Protein AF-A0A5J4U183-F1 (afdb_monomer)

Foldseek 3Di:
DVVVVVVVVVVVVVVVVVVVVVVVVVVVVVVVVVVVVVVVVVVVVVVVVVVVVVVVVVVVVVVVVVVVVVVVVVVVVVVVVVVVVVCVVVVVVVVVVVVVVVVVVVVVVVVVVVVVVVVVVVVVVVVVVVVVVVVVVVVVVVVVVVVVVVVVVVVVVVVVVVVVVVVVVVVVVVVVVVVPPPDDDDDDDDDDDDDDDDDDDDDDDDDDDDDDDDDDDDDDDDDDDPPDDDDDDDDDDDDDDDDDDDDDDDDDDDDDDDDDDDDDDDPDPPDPPPDDPPDPDPPPDLVVLVVVLVVLVVVLVVVVVVLDADPDDLVVLLVLLVLLVVLVVDDDDVSSLVSLLSSLQSLLSCCVRHLVCLVSNVVSCSVLSLLVVLVVDDLQSDDVSSLSNVLSSLVSDALVSLQVCVVSCLLVSLLSQLPHPPLVSLLSSLSSLLSNLVSQVVCVVVVPDDLVLCVCVVSVSLVSLLVQLPDPPRPDLSSNLSSLSSQCSNQPPNDDDPVCNVSSVVSD

Sequence (508 aa):
MKDKDKQQLKEQVNEQEQEKDISKQIEKQKEIDKKKDVDKYNQKEKEKEQKKDKEKELEKEKTIEQKKDKEKELVREQKQKQEKEQRKEQGTEKQEKEQKKEKDIDKGKEKEQQKEQQKEQKKELKQKQEKEQRKEQKKELVKEQKKEFEKEKEQEKEQDKHQVEEKEKDKKKEKKKDDINHHKKNKHCNTLSQDAIHQMLATRHMKTRSTVFQSTNLQESFFELTSGAYTDRGEDSFRQFTNPGALTDRNEDSFYLNRNSDTPTFQAFTLRKSYSCEDIQPFNCIDQYLVRLYQLEIQLDQFKEAGFQTVASFELLNELKDMLAQSKKSKRTEDLKMLQLRVCSILNTLLIENPQSVNAVIKTGIIDEVLSIINLILLSQVQISHLLPLHKFFEICSSQQKLLFIDKGIIPTMRRLLDSLDELCVKIAVGIIKRIIHACQELSSLGVQIDIKKIIESDGTLDKLVTVLLNDEYQDQEVNQNASLAIGLTFKAAPLPKEFRNEVILTI

Organism: NCBI:txid222440

Structure (mmCIF, N/CA/C/O backbone):
data_AF-A0A5J4U183-F1
#
_entry.id   AF-A0A5J4U183-F1
#
loop_
_atom_site.group_PDB
_atom_site.id
_atom_site.type_symbol
_atom_site.label_atom_id
_atom_site.label_alt_id
_atom_site.label_comp_id
_atom_site.label_asym_id
_atom_site.label_entity_id
_atom_site.label_seq_id
_atom_site.pdbx_PDB_ins_code
_atom_site.Cartn_x
_atom_site.Cartn_y
_atom_site.Cartn_z
_atom_site.occupancy
_atom_site.B_iso_or_equiv
_atom_site.auth_seq_id
_atom_site.auth_comp_id
_atom_site.auth_asym_id
_atom_site.auth_atom_id
_atom_site.pdbx_PDB_model_num
ATOM 1 N N . MET A 1 1 ? 18.338 -73.028 -77.711 1.00 56.88 1 MET A N 1
ATOM 2 C CA . MET A 1 1 ? 19.051 -71.766 -78.018 1.00 56.88 1 MET A CA 1
ATOM 3 C C . MET A 1 1 ? 18.127 -70.653 -78.519 1.00 56.88 1 MET A C 1
ATOM 5 O O . MET A 1 1 ? 18.393 -69.521 -78.175 1.00 56.88 1 MET A O 1
ATOM 9 N N . LYS A 1 2 ? 17.013 -70.933 -79.224 1.00 60.78 2 LYS A N 1
ATOM 10 C CA . LYS A 1 2 ? 16.133 -69.883 -79.788 1.00 60.78 2 LYS A CA 1
ATOM 11 C C . LYS A 1 2 ? 15.204 -69.147 -78.798 1.00 60.78 2 LYS A C 1
ATOM 13 O O . LYS A 1 2 ? 14.733 -68.065 -79.126 1.00 60.78 2 LYS A O 1
ATOM 18 N N . ASP A 1 3 ? 14.955 -69.684 -77.601 1.00 64.25 3 ASP A N 1
ATOM 19 C CA . ASP A 1 3 ? 14.028 -69.051 -76.643 1.00 64.25 3 ASP A CA 1
ATOM 20 C C . ASP A 1 3 ? 14.676 -67.986 -75.742 1.00 64.25 3 ASP A C 1
ATOM 22 O O . ASP A 1 3 ? 13.996 -67.050 -75.329 1.00 64.25 3 ASP A O 1
ATOM 26 N N . LYS A 1 4 ? 15.994 -68.062 -75.495 1.00 71.50 4 LYS A N 1
ATOM 27 C CA . LYS A 1 4 ? 16.717 -67.048 -74.703 1.00 71.50 4 LYS A CA 1
ATOM 28 C C . LYS A 1 4 ? 16.816 -65.711 -75.438 1.00 71.50 4 LYS A C 1
ATOM 30 O O . LYS A 1 4 ? 16.526 -64.677 -74.846 1.00 71.50 4 LYS A O 1
ATOM 35 N N . ASP A 1 5 ? 17.114 -65.741 -76.734 1.00 74.75 5 ASP A N 1
ATOM 36 C CA . ASP A 1 5 ? 17.244 -64.524 -77.547 1.00 74.75 5 ASP A CA 1
ATOM 37 C C . ASP A 1 5 ? 15.898 -63.792 -77.685 1.00 74.75 5 ASP A C 1
ATOM 39 O O . ASP A 1 5 ? 15.833 -62.564 -77.693 1.00 74.75 5 ASP A O 1
ATOM 43 N N . LYS A 1 6 ? 14.789 -64.543 -77.714 1.00 75.88 6 LYS A N 1
ATOM 44 C CA . LYS A 1 6 ? 13.432 -63.980 -77.757 1.00 75.88 6 LYS A CA 1
ATOM 45 C C . LYS A 1 6 ? 13.013 -63.353 -76.423 1.00 75.88 6 LYS A C 1
ATOM 47 O O . LYS A 1 6 ? 12.220 -62.412 -76.424 1.00 75.88 6 LYS A O 1
ATOM 52 N N . GLN A 1 7 ? 13.521 -63.863 -75.301 1.00 78.31 7 GLN A N 1
ATOM 53 C CA . GLN A 1 7 ? 13.287 -63.285 -73.978 1.00 78.31 7 GLN A CA 1
ATOM 54 C C . GLN A 1 7 ? 14.105 -62.000 -73.784 1.00 78.31 7 GLN A C 1
ATOM 56 O O . GLN A 1 7 ? 13.542 -60.994 -73.362 1.00 78.31 7 GLN A O 1
ATOM 61 N N . GLN A 1 8 ? 15.367 -61.989 -74.225 1.00 79.69 8 GLN A N 1
ATOM 62 C CA . GLN A 1 8 ? 16.216 -60.794 -74.206 1.00 79.69 8 GLN A CA 1
ATOM 63 C C . GLN A 1 8 ? 15.660 -59.656 -75.073 1.00 79.69 8 GLN A C 1
ATOM 65 O O . GLN A 1 8 ? 15.654 -58.505 -74.646 1.00 79.69 8 GLN A O 1
ATOM 70 N N . LEU A 1 9 ? 15.124 -59.965 -76.262 1.00 80.31 9 LEU A N 1
ATOM 71 C CA . LEU A 1 9 ? 14.496 -58.941 -77.105 1.00 80.31 9 LEU A CA 1
ATOM 72 C C . LEU A 1 9 ? 13.234 -58.344 -76.461 1.00 80.31 9 LEU A C 1
ATOM 74 O O . LEU A 1 9 ? 12.963 -57.159 -76.624 1.00 80.31 9 LEU A O 1
ATOM 78 N N . LYS A 1 10 ? 12.450 -59.151 -75.732 1.00 80.69 10 LYS A N 1
ATOM 79 C CA . LYS A 1 10 ? 11.263 -58.661 -75.014 1.00 80.69 10 LYS A CA 1
ATOM 80 C C . LYS A 1 10 ? 11.634 -57.765 -73.836 1.00 80.69 10 LYS A C 1
ATOM 82 O O . LYS A 1 10 ? 10.947 -56.774 -73.615 1.00 80.69 10 LYS A O 1
ATOM 87 N N . GLU A 1 11 ? 12.701 -58.093 -73.112 1.00 83.31 11 GLU A N 1
ATOM 88 C CA . GLU A 1 11 ? 13.216 -57.250 -72.028 1.00 83.31 11 GLU A CA 1
ATOM 89 C C . GLU A 1 11 ? 13.735 -55.912 -72.566 1.00 83.31 11 GLU A C 1
ATOM 91 O O . GLU A 1 11 ? 13.326 -54.873 -72.059 1.00 83.31 11 GLU A O 1
ATOM 96 N N . GLN A 1 12 ? 14.494 -55.909 -73.668 1.00 83.12 12 GLN A N 1
ATOM 97 C CA . GLN A 1 12 ? 14.972 -54.664 -74.289 1.00 83.12 12 GLN A CA 1
ATOM 98 C C . GLN A 1 12 ? 13.842 -53.768 -74.810 1.00 83.12 12 GLN A C 1
ATOM 100 O O . GLN A 1 12 ? 13.911 -52.547 -74.681 1.00 83.12 12 GLN A O 1
ATOM 105 N N . VAL A 1 13 ? 12.788 -54.347 -75.396 1.00 85.12 13 VAL A N 1
ATOM 106 C CA . VAL A 1 13 ? 11.625 -53.564 -75.851 1.00 85.12 13 VAL A CA 1
ATOM 107 C C . VAL A 1 13 ? 10.870 -52.970 -74.660 1.00 85.12 13 VAL A C 1
ATOM 109 O O . VAL A 1 13 ? 10.461 -51.814 -74.725 1.00 85.12 13 VAL A O 1
ATOM 112 N N . ASN A 1 14 ? 10.737 -53.719 -73.562 1.00 85.81 14 ASN A N 1
ATOM 113 C CA . ASN A 1 14 ? 10.081 -53.241 -72.346 1.00 85.81 14 ASN A CA 1
ATOM 114 C C . ASN A 1 14 ? 10.896 -52.133 -71.650 1.00 85.81 14 ASN A C 1
ATOM 116 O O . ASN A 1 14 ? 10.325 -51.141 -71.208 1.00 85.81 14 ASN A O 1
ATOM 120 N N . GLU A 1 15 ? 12.228 -52.246 -71.611 1.00 86.75 15 GLU A N 1
ATOM 121 C CA . GLU A 1 15 ? 13.112 -51.186 -71.102 1.00 86.75 15 GLU A CA 1
ATOM 122 C C . GLU A 1 15 ? 13.012 -49.910 -71.948 1.00 86.75 15 GLU A C 1
ATOM 124 O O . GLU A 1 15 ? 12.842 -48.821 -71.402 1.00 86.75 15 GLU A O 1
ATOM 129 N N . GLN A 1 16 ? 13.010 -50.026 -73.281 1.00 85.75 16 GLN A N 1
ATOM 130 C CA . GLN A 1 16 ? 12.839 -48.866 -74.165 1.00 85.75 16 GLN A CA 1
ATOM 131 C C . GLN A 1 16 ? 11.463 -48.198 -74.029 1.00 85.75 16 GLN A C 1
ATOM 133 O O . GLN A 1 16 ? 11.335 -46.988 -74.236 1.00 85.75 16 GLN A O 1
ATOM 138 N N . GLU A 1 17 ? 10.419 -48.965 -73.719 1.00 88.75 17 GLU A N 1
ATOM 139 C CA . GLU A 1 17 ? 9.077 -48.429 -73.481 1.00 88.75 17 GLU A CA 1
ATOM 140 C C . GLU A 1 17 ? 9.002 -47.713 -72.121 1.00 88.75 17 GLU A C 1
ATOM 142 O O . GLU A 1 17 ? 8.491 -46.592 -72.047 1.00 88.75 17 GLU A O 1
ATOM 147 N N . GLN A 1 18 ? 9.640 -48.270 -71.084 1.00 87.88 18 GLN A N 1
ATOM 148 C CA . GLN A 1 18 ? 9.785 -47.621 -69.776 1.00 87.88 18 GLN A CA 1
ATOM 149 C C . GLN A 1 18 ? 10.597 -46.321 -69.849 1.00 87.88 18 GLN A C 1
ATOM 151 O O . GLN A 1 18 ? 10.191 -45.312 -69.270 1.00 87.88 18 GLN A O 1
ATOM 156 N N . GLU A 1 19 ? 11.704 -46.289 -70.595 1.00 89.44 19 GLU A N 1
ATOM 157 C CA . GLU A 1 19 ? 12.505 -45.071 -70.771 1.00 89.44 19 GLU A CA 1
ATOM 158 C C . GLU A 1 19 ? 11.718 -43.951 -71.467 1.00 89.44 19 GLU A C 1
ATOM 160 O O . GLU A 1 19 ? 11.826 -42.779 -71.091 1.00 89.44 19 GLU A O 1
ATOM 165 N N . LYS A 1 20 ? 10.876 -44.294 -72.451 1.00 90.06 20 LYS A N 1
ATOM 166 C CA . LYS A 1 20 ? 10.003 -43.322 -73.128 1.00 90.06 20 LYS A CA 1
ATOM 167 C C . LYS A 1 20 ? 8.951 -42.743 -72.188 1.00 90.06 20 LYS A C 1
ATOM 169 O O . LYS A 1 20 ? 8.686 -41.540 -72.253 1.00 90.06 20 LYS A O 1
ATOM 174 N N . ASP A 1 21 ? 8.374 -43.558 -71.312 1.00 91.88 21 ASP A N 1
ATOM 175 C CA . ASP A 1 21 ? 7.393 -43.088 -70.334 1.00 91.88 21 ASP A CA 1
ATOM 176 C C . ASP A 1 21 ? 8.033 -42.224 -69.242 1.00 91.88 21 ASP A C 1
ATOM 178 O O . ASP A 1 21 ? 7.485 -41.173 -68.896 1.00 91.88 21 ASP A O 1
ATOM 182 N N . ILE A 1 22 ? 9.234 -42.578 -68.775 1.00 89.94 22 ILE A N 1
ATOM 183 C CA . ILE A 1 22 ? 10.010 -41.746 -67.843 1.00 89.94 22 ILE A CA 1
ATOM 184 C C . ILE A 1 22 ? 10.361 -40.399 -68.490 1.00 89.94 22 ILE A C 1
ATOM 186 O O . ILE A 1 22 ? 10.187 -39.349 -67.868 1.00 89.94 22 ILE A O 1
ATOM 190 N N . SER A 1 23 ? 10.786 -40.399 -69.756 1.00 90.94 23 SER A N 1
ATOM 191 C CA . SER A 1 23 ? 11.120 -39.170 -70.485 1.00 90.94 23 SER A CA 1
ATOM 192 C C . SER A 1 23 ? 9.919 -38.218 -70.598 1.00 90.94 23 SER A C 1
ATOM 194 O O . SER A 1 23 ? 10.029 -37.034 -70.266 1.00 90.94 23 SER A O 1
ATOM 196 N N . LYS A 1 24 ? 8.730 -38.745 -70.929 1.00 92.44 24 LYS A N 1
ATOM 197 C CA . LYS A 1 24 ? 7.477 -37.966 -70.956 1.00 92.44 24 LYS A CA 1
ATOM 198 C C . LYS A 1 24 ? 7.089 -37.415 -69.581 1.00 92.44 24 LYS A C 1
ATOM 200 O O . LYS A 1 24 ? 6.594 -36.291 -69.490 1.00 92.44 24 LYS A O 1
ATOM 205 N N . GLN A 1 25 ? 7.297 -38.179 -68.506 1.00 91.50 25 GLN A N 1
ATOM 206 C CA . GLN A 1 25 ? 7.021 -37.708 -67.144 1.00 91.50 25 GLN A CA 1
ATOM 207 C C . GLN 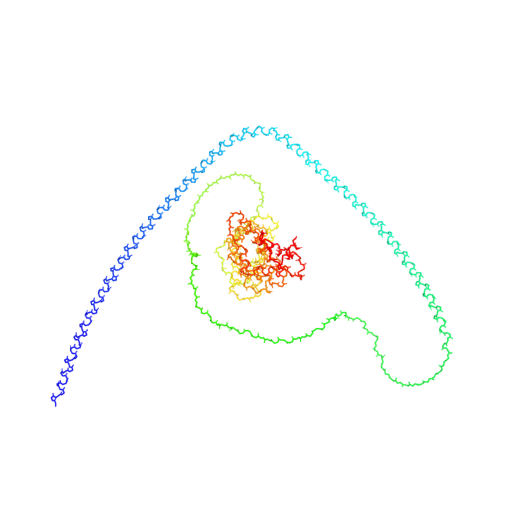A 1 25 ? 7.961 -36.567 -66.733 1.00 91.50 25 GLN A C 1
ATOM 209 O O . GLN A 1 25 ? 7.501 -35.582 -66.155 1.00 91.50 25 GLN A O 1
ATOM 214 N N . ILE A 1 26 ? 9.248 -36.653 -67.085 1.00 90.50 26 ILE A N 1
ATOM 215 C CA . ILE A 1 26 ? 10.231 -35.590 -66.825 1.00 90.50 26 ILE A CA 1
ATOM 216 C C . ILE A 1 26 ? 9.863 -34.311 -67.584 1.00 90.50 26 ILE A C 1
ATOM 218 O O . ILE A 1 26 ? 9.943 -33.217 -67.025 1.00 90.50 26 ILE A O 1
ATOM 222 N N . GLU A 1 27 ? 9.446 -34.424 -68.845 1.00 93.00 27 GLU A N 1
ATOM 223 C CA . GLU A 1 27 ? 9.051 -33.267 -69.652 1.00 93.00 27 GLU A CA 1
ATOM 224 C C . GLU A 1 27 ? 7.794 -32.584 -69.090 1.00 93.00 27 GLU A C 1
ATOM 226 O O . GLU A 1 27 ? 7.795 -31.371 -68.870 1.00 93.00 27 GLU A O 1
ATOM 231 N N . LYS A 1 28 ? 6.780 -33.370 -68.706 1.00 92.81 28 LYS A N 1
ATOM 232 C CA . LYS A 1 28 ? 5.576 -32.864 -68.029 1.00 92.81 28 LYS A CA 1
ATOM 233 C C . LYS A 1 28 ? 5.897 -32.192 -66.688 1.00 92.81 28 LYS A C 1
ATOM 235 O O . LYS A 1 28 ? 5.307 -31.164 -66.358 1.00 92.81 28 LYS A O 1
ATOM 240 N N . GLN A 1 29 ? 6.843 -32.735 -65.920 1.00 89.44 29 GLN A N 1
ATOM 241 C CA . GLN A 1 29 ? 7.265 -32.142 -64.650 1.00 89.44 29 GLN A CA 1
ATOM 242 C C . GLN A 1 29 ? 7.965 -30.789 -64.861 1.00 89.44 29 GLN A C 1
ATOM 244 O O . GLN A 1 29 ? 7.658 -29.826 -64.159 1.00 89.44 29 GLN A O 1
ATOM 249 N N . LYS A 1 30 ? 8.819 -30.671 -65.888 1.00 91.69 30 LYS A N 1
ATOM 250 C CA . LYS A 1 30 ? 9.469 -29.400 -66.254 1.00 91.69 30 LYS A CA 1
ATOM 251 C C . LYS A 1 30 ? 8.463 -28.315 -66.647 1.00 91.69 30 LYS A C 1
ATOM 253 O O . LYS A 1 30 ? 8.686 -27.147 -66.333 1.00 91.69 30 LYS A O 1
ATOM 258 N N . GLU A 1 31 ? 7.367 -28.666 -67.318 1.00 92.38 31 GLU A N 1
ATOM 259 C CA . GLU A 1 31 ? 6.300 -27.705 -67.633 1.00 92.38 31 GLU A CA 1
ATOM 260 C C . GLU A 1 31 ? 5.541 -27.237 -66.384 1.00 92.38 31 GLU A C 1
ATOM 262 O O . GLU A 1 31 ? 5.244 -26.047 -66.251 1.00 92.38 31 GLU A O 1
ATOM 267 N N . ILE A 1 32 ? 5.272 -28.146 -65.441 1.00 89.94 32 ILE A N 1
ATOM 268 C CA . ILE A 1 32 ? 4.627 -27.812 -64.164 1.00 89.94 32 ILE A CA 1
ATOM 269 C C . ILE A 1 32 ? 5.500 -26.852 -63.352 1.00 89.94 32 ILE A C 1
ATOM 271 O O . ILE A 1 32 ? 4.988 -25.872 -62.810 1.00 89.94 32 ILE A O 1
ATOM 275 N N . ASP A 1 33 ? 6.806 -27.104 -63.287 1.00 88.62 33 ASP A N 1
ATOM 276 C CA . ASP A 1 33 ? 7.723 -26.269 -62.511 1.00 88.62 33 ASP A CA 1
ATOM 277 C C . ASP A 1 33 ? 7.878 -24.875 -63.139 1.00 88.62 33 ASP A C 1
ATOM 279 O O . ASP A 1 33 ? 7.759 -23.872 -62.434 1.00 88.62 33 ASP A O 1
ATOM 283 N N . LYS A 1 34 ? 7.961 -24.783 -64.476 1.00 90.81 34 LYS A N 1
ATOM 284 C CA . LYS A 1 34 ? 7.908 -23.491 -65.186 1.00 90.81 34 LYS A CA 1
ATOM 285 C C . LYS A 1 34 ? 6.623 -22.714 -64.892 1.00 90.81 34 LYS A C 1
ATOM 287 O O . LYS A 1 34 ? 6.671 -21.500 -64.707 1.00 90.81 34 LYS A O 1
ATOM 292 N N . LYS A 1 35 ? 5.471 -23.392 -64.835 1.00 90.94 35 LYS A N 1
ATOM 293 C CA . LYS A 1 35 ? 4.187 -22.742 -64.534 1.00 90.94 35 LYS A CA 1
ATOM 294 C C . LYS A 1 35 ? 4.144 -22.202 -63.100 1.00 90.94 35 LYS A C 1
ATOM 296 O O . LYS A 1 35 ? 3.706 -21.073 -62.893 1.00 90.94 35 LYS A O 1
ATOM 301 N N . LYS A 1 36 ? 4.666 -22.959 -62.127 1.00 88.50 36 LYS A N 1
ATOM 302 C CA . LYS A 1 36 ? 4.762 -22.517 -60.724 1.00 88.50 36 LYS A CA 1
ATOM 303 C C . LYS A 1 36 ? 5.640 -21.277 -60.560 1.00 88.50 36 LYS A C 1
ATOM 305 O O . LYS A 1 36 ? 5.290 -20.396 -59.776 1.00 88.50 36 LYS A O 1
ATOM 310 N N . ASP A 1 37 ? 6.742 -21.186 -61.300 1.00 88.94 37 ASP A N 1
ATOM 311 C CA . ASP A 1 37 ? 7.626 -20.018 -61.243 1.00 88.94 37 ASP A CA 1
ATOM 312 C C . ASP A 1 37 ? 6.951 -18.753 -61.794 1.00 88.94 37 ASP A C 1
ATOM 314 O O . ASP A 1 37 ? 7.076 -17.676 -61.203 1.00 88.94 37 ASP A O 1
ATOM 318 N N . VAL A 1 38 ? 6.165 -18.885 -62.869 1.00 89.88 38 VAL A N 1
ATOM 319 C CA . VAL A 1 38 ? 5.370 -17.780 -63.433 1.00 89.88 38 VAL A CA 1
ATOM 320 C C . VAL A 1 38 ? 4.270 -17.334 -62.465 1.00 89.88 38 VAL A C 1
ATOM 322 O O . VAL A 1 38 ? 4.119 -16.136 -62.216 1.00 89.88 38 VAL A O 1
ATOM 325 N N . ASP A 1 39 ? 3.541 -18.273 -61.857 1.00 89.81 39 ASP A N 1
ATOM 326 C CA . ASP A 1 39 ? 2.484 -17.953 -60.889 1.00 89.81 39 ASP A CA 1
ATOM 327 C C . ASP A 1 39 ? 3.054 -17.258 -59.639 1.00 89.81 39 ASP A C 1
ATOM 329 O O . ASP A 1 39 ? 2.504 -16.258 -59.167 1.00 89.81 39 ASP A O 1
ATOM 333 N N . LYS A 1 40 ? 4.215 -17.716 -59.151 1.00 89.88 40 LYS A N 1
ATOM 334 C CA . LYS A 1 40 ? 4.925 -17.103 -58.020 1.00 89.88 40 LYS A CA 1
ATOM 335 C C . LYS A 1 40 ? 5.409 -15.686 -58.335 1.00 89.88 40 LYS A C 1
ATOM 337 O O . LYS A 1 40 ? 5.342 -14.810 -57.469 1.00 89.88 40 LYS A O 1
ATOM 342 N N . TYR A 1 41 ? 5.885 -15.440 -59.557 1.00 90.50 41 TYR A N 1
ATOM 343 C CA . TYR A 1 41 ? 6.273 -14.100 -60.001 1.00 90.50 41 TYR A CA 1
ATOM 344 C C . TYR A 1 41 ? 5.065 -13.152 -60.045 1.00 90.50 41 TYR A C 1
ATOM 346 O O . TYR A 1 41 ? 5.110 -12.072 -59.454 1.00 90.50 41 TYR A O 1
ATOM 354 N N . ASN A 1 42 ? 3.955 -13.595 -60.642 1.00 88.38 42 ASN A N 1
ATOM 355 C CA . ASN A 1 42 ? 2.723 -12.810 -60.747 1.00 88.38 42 ASN A CA 1
ATOM 356 C C . ASN A 1 42 ? 2.099 -12.500 -59.376 1.00 88.38 42 ASN A C 1
ATOM 358 O O . ASN A 1 42 ? 1.576 -11.406 -59.160 1.00 88.38 42 ASN A O 1
ATOM 362 N N . GLN A 1 43 ? 2.174 -13.433 -58.422 1.00 88.88 43 GLN A N 1
ATOM 363 C CA . GLN A 1 43 ? 1.716 -13.194 -57.052 1.00 88.88 43 GLN A CA 1
ATOM 364 C C . GLN A 1 43 ? 2.558 -12.115 -56.353 1.00 88.88 43 GLN A C 1
ATOM 366 O O . GLN A 1 43 ? 2.009 -11.225 -55.703 1.00 88.88 43 GLN A O 1
ATOM 371 N N . LYS A 1 44 ? 3.883 -12.136 -56.544 1.00 87.44 44 LYS A N 1
ATOM 372 C CA . LYS A 1 44 ? 4.798 -11.147 -55.957 1.00 87.44 44 LYS A CA 1
ATOM 373 C C . LYS A 1 44 ? 4.609 -9.741 -56.544 1.00 87.44 44 LYS A C 1
ATOM 375 O O . LYS A 1 44 ? 4.765 -8.760 -55.820 1.00 87.44 44 LYS A O 1
ATOM 380 N N . GLU A 1 45 ? 4.275 -9.634 -57.829 1.00 90.00 45 GLU A N 1
ATOM 381 C CA . GLU A 1 45 ? 3.878 -8.370 -58.474 1.00 90.00 45 GLU A CA 1
ATOM 382 C C . GLU A 1 45 ? 2.586 -7.807 -57.860 1.00 90.00 45 GLU A C 1
ATOM 384 O O . GLU A 1 45 ? 2.574 -6.658 -57.416 1.00 90.00 45 GLU A O 1
ATOM 389 N N . LYS A 1 46 ? 1.539 -8.633 -57.708 1.00 88.44 46 LYS A N 1
ATOM 390 C CA . LYS A 1 46 ? 0.274 -8.213 -57.075 1.00 88.44 46 LYS A CA 1
ATOM 391 C C . LYS A 1 46 ? 0.458 -7.741 -55.630 1.00 88.44 46 LYS A C 1
ATOM 393 O O . LYS A 1 46 ? -0.140 -6.749 -55.223 1.00 88.44 46 LYS A O 1
ATOM 398 N N . GLU A 1 47 ? 1.305 -8.413 -54.851 1.00 88.94 47 GLU A N 1
ATOM 399 C CA . GLU A 1 47 ? 1.612 -7.995 -53.476 1.00 88.94 47 GLU A CA 1
ATOM 400 C C . GLU A 1 47 ? 2.362 -6.656 -53.416 1.00 88.94 47 GLU A C 1
ATOM 402 O O . GLU A 1 47 ? 2.140 -5.864 -52.496 1.00 88.94 47 GLU A O 1
ATOM 407 N N . LYS A 1 48 ? 3.243 -6.375 -54.387 1.00 87.00 48 LYS A N 1
ATOM 408 C CA . LYS A 1 48 ? 3.919 -5.073 -54.486 1.00 87.00 48 LYS A CA 1
ATOM 409 C C . LYS A 1 48 ? 2.936 -3.953 -54.815 1.00 87.00 48 LYS A C 1
ATOM 411 O O . LYS A 1 48 ? 3.038 -2.881 -54.223 1.00 87.00 48 LYS A O 1
ATOM 416 N N . GLU A 1 49 ? 1.991 -4.202 -55.716 1.00 89.06 49 GLU A N 1
ATOM 417 C CA . GLU A 1 49 ? 0.971 -3.221 -56.093 1.00 89.06 49 GLU A CA 1
ATOM 418 C C . GLU A 1 49 ? 0.041 -2.901 -54.910 1.00 89.06 49 GLU A C 1
ATOM 420 O O . GLU A 1 49 ? -0.105 -1.738 -54.539 1.00 89.06 49 GLU A O 1
ATOM 425 N N . GLN A 1 50 ? -0.437 -3.925 -54.192 1.00 86.38 50 GLN A N 1
ATOM 426 C CA . GLN A 1 50 ? -1.248 -3.737 -52.980 1.00 86.38 50 GLN A CA 1
ATOM 427 C C . GLN A 1 50 ? -0.508 -2.992 -51.859 1.00 86.38 50 GLN A C 1
ATOM 429 O O . GLN A 1 50 ? -1.116 -2.200 -51.137 1.00 86.38 50 GLN A O 1
ATOM 434 N N . LYS A 1 51 ? 0.801 -3.225 -51.687 1.00 87.25 51 LYS A N 1
ATOM 435 C CA . LYS A 1 51 ? 1.609 -2.468 -50.715 1.00 87.25 51 LYS A CA 1
ATOM 436 C C . LYS A 1 51 ? 1.710 -0.993 -51.094 1.00 87.25 51 LYS A C 1
ATOM 438 O O . LYS A 1 51 ? 1.580 -0.145 -50.216 1.00 87.25 51 LYS A O 1
ATOM 443 N N . LYS A 1 52 ? 1.884 -0.693 -52.383 1.00 87.94 52 LYS A N 1
ATOM 444 C CA . LYS A 1 52 ? 1.976 0.681 -52.890 1.00 87.94 52 LYS A CA 1
ATOM 445 C C . LYS A 1 52 ? 0.669 1.453 -52.698 1.00 87.94 52 LYS A C 1
ATOM 447 O O . LYS A 1 52 ? 0.707 2.640 -52.384 1.00 87.94 52 LYS A O 1
ATOM 452 N N . ASP A 1 53 ? -0.474 0.790 -52.847 1.00 88.31 53 ASP A N 1
ATOM 453 C CA . ASP A 1 53 ? -1.777 1.422 -52.620 1.00 88.31 53 ASP A CA 1
ATOM 454 C C . ASP A 1 53 ? -2.055 1.666 -51.130 1.00 88.31 53 ASP A C 1
ATOM 456 O O . ASP A 1 53 ? -2.486 2.762 -50.769 1.00 88.31 53 ASP A O 1
ATOM 460 N N . LYS A 1 54 ? -1.701 0.718 -50.250 1.00 87.56 54 LYS A N 1
ATOM 461 C CA . LYS A 1 54 ? -1.795 0.907 -48.789 1.00 87.56 54 LYS A CA 1
ATOM 462 C C . LYS A 1 54 ? -0.896 2.031 -48.275 1.00 87.56 54 LYS A C 1
ATOM 464 O O . LYS A 1 54 ? -1.293 2.778 -47.388 1.00 87.56 54 LYS A O 1
ATOM 469 N N . GLU A 1 55 ? 0.307 2.171 -48.829 1.00 89.00 55 GLU A N 1
ATOM 470 C CA . GLU A 1 55 ? 1.234 3.241 -48.447 1.00 89.00 55 GLU A CA 1
ATOM 471 C C . GLU A 1 55 ? 0.683 4.627 -48.822 1.00 89.00 55 GLU A C 1
ATOM 473 O O . GLU A 1 55 ? 0.705 5.542 -47.999 1.00 89.00 55 GLU A O 1
ATOM 478 N N . LYS A 1 56 ? 0.074 4.759 -50.011 1.00 87.19 56 LYS A N 1
ATOM 479 C CA . LYS A 1 56 ? -0.620 5.992 -50.425 1.00 87.19 56 LYS A CA 1
ATOM 480 C C . LYS A 1 56 ? -1.834 6.317 -49.553 1.00 87.19 56 LYS A C 1
ATOM 482 O O . LYS A 1 56 ? -2.143 7.491 -49.358 1.00 87.19 56 LYS A O 1
ATOM 487 N N . GLU A 1 57 ? -2.558 5.308 -49.076 1.00 89.31 57 GLU A N 1
ATOM 488 C CA . GLU A 1 57 ? -3.704 5.499 -48.181 1.00 89.31 57 GLU A CA 1
ATOM 489 C C . GLU A 1 57 ? -3.250 5.997 -46.801 1.00 89.31 57 GLU A C 1
ATOM 491 O O . GLU A 1 57 ? -3.764 7.003 -46.310 1.00 89.31 57 GLU A O 1
ATOM 496 N N . LEU A 1 58 ? -2.189 5.399 -46.250 1.00 85.81 58 LEU A N 1
ATOM 497 C CA . LEU A 1 58 ? -1.587 5.820 -44.983 1.00 85.81 58 LEU A CA 1
ATOM 498 C C . LEU A 1 58 ? -1.034 7.257 -45.047 1.00 85.81 58 LEU A C 1
ATOM 500 O O . LEU A 1 58 ? -1.144 8.025 -44.091 1.00 85.81 58 LEU A O 1
ATOM 504 N N . GLU A 1 59 ? -0.445 7.651 -46.177 1.00 87.75 59 GLU A N 1
ATOM 505 C CA . GLU A 1 59 ? 0.070 9.011 -46.379 1.00 87.75 59 GLU A CA 1
ATOM 506 C C . GLU A 1 59 ? -1.063 10.056 -46.456 1.00 87.75 59 GLU A C 1
ATOM 508 O O . GLU A 1 59 ? -0.948 11.164 -45.913 1.00 87.75 59 GLU A O 1
ATOM 513 N N . LYS A 1 60 ? -2.211 9.685 -47.045 1.00 88.12 60 LYS A N 1
ATOM 514 C CA . LYS A 1 60 ? -3.427 10.514 -47.027 1.00 88.12 60 LYS A CA 1
ATOM 515 C C . LYS A 1 60 ? -3.992 10.665 -45.615 1.00 88.12 60 LYS A C 1
ATOM 517 O O . LYS A 1 60 ? -4.340 11.786 -45.241 1.00 88.12 60 LYS A O 1
ATOM 522 N N . GLU A 1 61 ? -4.046 9.594 -44.823 1.00 86.50 61 GLU A N 1
ATOM 523 C CA . GLU A 1 61 ? -4.521 9.651 -43.432 1.00 86.50 61 GLU A CA 1
ATOM 524 C C . GLU A 1 61 ? -3.645 10.558 -42.562 1.00 86.50 61 GLU A C 1
ATOM 526 O O . GLU A 1 61 ? -4.170 11.459 -41.904 1.00 86.50 61 GLU A O 1
ATOM 531 N N . LYS A 1 62 ? -2.314 10.427 -42.654 1.00 86.25 62 LYS A N 1
ATOM 532 C CA . LYS A 1 62 ? -1.370 11.313 -41.947 1.00 86.25 62 LYS A CA 1
ATOM 533 C C . LYS A 1 62 ? -1.573 12.786 -42.310 1.00 86.25 62 LYS A C 1
ATOM 535 O O . LYS A 1 62 ? -1.517 13.658 -41.444 1.00 86.25 62 LYS A O 1
ATOM 540 N N . THR A 1 63 ? -1.856 13.075 -43.581 1.00 85.44 63 THR A N 1
ATOM 541 C CA . THR A 1 63 ? -2.123 14.445 -44.045 1.00 85.44 63 THR A CA 1
ATOM 542 C C . THR A 1 63 ? -3.441 14.996 -43.482 1.00 85.44 63 THR A C 1
ATOM 544 O O . THR A 1 63 ? -3.532 16.184 -43.162 1.00 85.44 63 THR A O 1
ATOM 547 N N . ILE A 1 64 ? -4.474 14.157 -43.347 1.00 86.62 64 ILE A N 1
ATOM 548 C CA . ILE A 1 64 ? -5.762 14.544 -42.748 1.00 86.62 64 ILE A CA 1
ATOM 549 C C . ILE A 1 64 ? -5.598 14.809 -41.248 1.00 86.62 64 ILE A C 1
ATOM 551 O O . ILE A 1 64 ? -6.134 15.795 -40.741 1.00 86.62 64 ILE A O 1
ATOM 555 N N . GLU A 1 65 ? -4.844 13.970 -40.543 1.00 85.31 65 GLU A N 1
ATOM 556 C CA . GLU A 1 65 ? -4.606 14.113 -39.106 1.00 85.31 65 GLU A CA 1
ATOM 557 C C . GLU A 1 65 ? -3.817 15.391 -38.784 1.00 85.31 65 GLU A C 1
ATOM 559 O O . GLU A 1 65 ? -4.264 16.204 -37.974 1.00 85.31 65 GLU A O 1
ATOM 564 N N . GLN A 1 66 ? -2.750 15.674 -39.540 1.00 83.69 66 GLN A N 1
ATOM 565 C CA . GLN A 1 66 ? -1.999 16.930 -39.413 1.00 83.69 66 GLN A CA 1
ATOM 566 C C . GLN A 1 66 ? -2.858 18.180 -39.662 1.00 83.69 66 GLN A C 1
ATOM 568 O O . GLN A 1 66 ? -2.646 19.214 -39.027 1.00 83.69 66 GLN A O 1
ATOM 573 N N . LYS A 1 67 ? -3.837 18.117 -40.578 1.00 88.50 67 LYS A N 1
ATOM 574 C CA . LYS A 1 67 ? -4.778 19.229 -40.801 1.00 88.50 67 LYS A CA 1
ATOM 575 C C . LYS A 1 67 ? -5.722 19.424 -39.613 1.00 88.50 67 LYS A C 1
ATOM 577 O O . LYS A 1 67 ? -5.933 20.566 -39.211 1.00 88.50 67 LYS A O 1
ATOM 582 N N . LYS A 1 68 ? -6.235 18.337 -39.025 1.00 87.25 68 LYS A N 1
ATOM 583 C CA . LYS A 1 68 ? -7.110 18.396 -37.839 1.00 87.25 68 LYS A CA 1
ATOM 584 C C . LYS A 1 68 ? -6.394 18.984 -36.627 1.00 87.25 68 LYS A C 1
ATOM 586 O O . LYS A 1 68 ? -7.002 19.740 -35.872 1.00 87.25 68 LYS A O 1
ATOM 591 N N . ASP A 1 69 ? -5.120 18.663 -36.434 1.00 86.25 69 ASP A N 1
ATOM 592 C CA . ASP A 1 69 ? -4.374 19.180 -35.286 1.00 86.25 69 ASP A CA 1
ATOM 593 C C . ASP A 1 69 ? -4.022 20.664 -35.441 1.00 86.25 69 ASP A C 1
ATOM 595 O O . ASP A 1 69 ? -4.210 21.426 -34.490 1.00 86.25 69 ASP A O 1
ATOM 599 N N . LYS A 1 70 ? -3.668 21.115 -36.654 1.00 88.00 70 LYS A N 1
ATOM 600 C CA . LYS A 1 70 ? -3.510 22.552 -36.955 1.00 88.00 70 LYS A CA 1
ATOM 601 C C . LYS A 1 70 ? -4.806 23.343 -36.751 1.00 88.00 70 LYS A C 1
ATOM 603 O O . LYS A 1 70 ? -4.776 24.465 -36.253 1.00 88.00 70 LYS A O 1
ATOM 608 N N . GLU A 1 71 ? -5.953 22.765 -37.104 1.00 91.19 71 GLU A N 1
ATOM 609 C CA . GLU A 1 71 ? -7.260 23.394 -36.887 1.00 91.19 71 GLU A CA 1
ATOM 610 C C . GLU A 1 71 ? -7.594 23.519 -35.390 1.00 91.19 71 GLU A C 1
ATOM 612 O O . GLU A 1 71 ? -8.010 24.585 -34.932 1.00 91.19 71 GLU A O 1
ATOM 617 N N . LYS A 1 72 ? -7.333 22.475 -34.590 1.00 86.25 72 LYS A N 1
ATOM 618 C CA . LYS A 1 72 ? -7.507 22.529 -33.126 1.00 86.25 72 LYS A CA 1
ATOM 619 C C . LYS A 1 72 ? -6.607 23.575 -32.469 1.00 86.25 72 LYS A C 1
ATOM 621 O O . LYS A 1 72 ? -7.028 24.212 -31.503 1.00 86.25 72 LYS A O 1
ATOM 626 N N . GLU A 1 73 ? -5.380 23.737 -32.955 1.00 90.50 73 GLU A N 1
ATOM 627 C CA . GLU A 1 73 ? -4.440 24.740 -32.449 1.00 90.50 73 GLU A CA 1
ATOM 628 C C . GLU A 1 73 ? -4.941 26.166 -32.722 1.00 90.50 73 GLU A C 1
ATOM 630 O O . GLU A 1 73 ? -5.042 26.965 -31.789 1.00 90.50 73 GLU A O 1
ATOM 635 N N . LEU A 1 74 ? -5.410 26.444 -33.945 1.00 91.06 74 LEU A N 1
ATOM 636 C CA . LEU A 1 74 ? -6.051 27.716 -34.309 1.00 91.06 74 LEU A CA 1
ATOM 637 C C . LEU A 1 74 ? -7.272 28.039 -33.432 1.00 91.06 74 LEU A C 1
ATOM 639 O O . LEU A 1 74 ? -7.434 29.177 -32.983 1.00 91.06 74 LEU A O 1
ATOM 643 N N . VAL A 1 75 ? -8.113 27.042 -33.133 1.00 91.00 75 VAL A N 1
ATOM 644 C CA . VAL A 1 75 ? -9.273 27.214 -32.239 1.00 91.00 75 VAL A CA 1
ATOM 645 C C . VAL A 1 75 ? -8.832 27.540 -30.807 1.00 91.00 75 VAL A C 1
ATOM 647 O O . VAL A 1 75 ? -9.427 28.405 -30.157 1.00 91.00 75 VAL A O 1
ATOM 650 N N . ARG A 1 76 ? -7.771 26.894 -30.300 1.00 84.00 76 ARG A N 1
ATOM 651 C CA . ARG A 1 76 ? -7.215 27.193 -28.967 1.00 84.00 76 ARG A CA 1
ATOM 652 C C . ARG A 1 76 ? -6.658 28.613 -28.895 1.00 84.00 76 ARG A C 1
ATOM 654 O O . ARG A 1 76 ? -6.926 29.307 -27.914 1.00 84.00 76 ARG A O 1
ATOM 661 N N . GLU A 1 77 ? -5.943 29.066 -29.921 1.00 89.62 77 GLU A N 1
ATOM 662 C CA . GLU A 1 77 ? -5.420 30.434 -29.977 1.00 89.62 77 GLU A CA 1
ATOM 663 C C . GLU A 1 77 ? -6.533 31.488 -30.031 1.00 89.62 77 GLU A C 1
ATOM 665 O O . GLU A 1 77 ? -6.460 32.499 -29.325 1.00 89.62 77 GLU A O 1
ATOM 670 N N . GLN A 1 78 ? -7.587 31.259 -30.823 1.00 87.38 78 GLN A N 1
ATOM 671 C CA . GLN A 1 78 ? -8.741 32.163 -30.874 1.00 87.38 78 GLN A CA 1
ATOM 672 C C . GLN A 1 78 ? -9.454 32.248 -29.522 1.00 87.38 78 GLN A C 1
ATOM 674 O O . GLN A 1 78 ? -9.757 33.350 -29.060 1.00 87.38 78 GLN A O 1
ATOM 679 N N . LYS A 1 79 ? -9.644 31.111 -28.841 1.00 88.12 79 LYS A N 1
ATOM 680 C CA . LYS A 1 79 ? -10.249 31.081 -27.504 1.00 88.12 79 LYS A CA 1
ATOM 681 C C . LYS A 1 79 ? -9.408 31.848 -26.479 1.00 88.12 79 LYS A C 1
ATOM 683 O O . LYS A 1 79 ? -9.950 32.640 -25.713 1.00 88.12 79 LYS A O 1
ATOM 688 N N . GLN A 1 80 ? -8.083 31.690 -26.501 1.00 83.62 80 GLN A N 1
ATOM 689 C CA . GLN A 1 80 ? -7.192 32.447 -25.612 1.00 83.62 80 GLN A CA 1
ATOM 690 C C . GLN A 1 80 ? -7.212 33.957 -25.889 1.00 83.62 80 GLN A C 1
ATOM 692 O O . GLN A 1 80 ? -7.087 34.750 -24.953 1.00 83.62 80 GLN A O 1
ATOM 697 N N . LYS A 1 81 ? -7.366 34.379 -27.153 1.00 87.06 81 LYS A N 1
ATOM 698 C CA . LYS A 1 81 ? -7.518 35.800 -27.508 1.00 87.06 81 LYS A CA 1
ATOM 699 C C . LYS A 1 81 ? -8.833 36.375 -26.971 1.00 87.06 81 LYS A C 1
ATOM 701 O O . LYS A 1 81 ? -8.789 37.415 -26.320 1.00 87.06 81 LYS A O 1
ATOM 706 N N . GLN A 1 82 ? -9.949 35.660 -27.137 1.00 82.69 82 GLN A N 1
ATOM 707 C CA . GLN A 1 82 ? -11.252 36.065 -26.591 1.00 82.69 82 GLN A CA 1
ATOM 708 C C . GLN A 1 82 ? -11.246 36.140 -25.056 1.00 82.69 82 GLN A C 1
ATOM 710 O O . GLN A 1 82 ? -11.722 37.116 -24.483 1.00 82.69 82 GLN A O 1
ATOM 715 N N . GLU A 1 83 ? -10.643 35.162 -24.370 1.00 81.56 83 GLU A N 1
ATOM 716 C CA . GLU A 1 83 ? -10.518 35.191 -22.904 1.00 81.56 83 GLU A CA 1
ATOM 717 C C . GLU A 1 83 ? -9.648 36.363 -22.415 1.00 81.56 83 GLU A C 1
ATOM 719 O O . GLU A 1 83 ? -9.932 36.961 -21.374 1.00 81.56 83 GLU A O 1
ATOM 724 N N . LYS A 1 84 ? -8.596 36.735 -23.159 1.00 79.50 84 LYS A N 1
ATOM 725 C CA . LYS A 1 84 ? -7.774 37.914 -22.841 1.00 79.50 84 LYS A CA 1
ATOM 726 C C . LYS A 1 84 ? -8.532 39.229 -23.039 1.00 79.50 84 LYS A C 1
ATOM 728 O O . LYS A 1 84 ? -8.317 40.144 -22.248 1.00 79.50 84 LYS A O 1
ATOM 733 N N . GLU A 1 85 ? -9.395 39.333 -24.047 1.00 80.00 85 GLU A N 1
ATOM 734 C CA . GLU A 1 85 ? -10.269 40.501 -24.247 1.00 80.00 85 GLU A CA 1
ATOM 735 C C . GLU A 1 85 ? -11.313 40.625 -23.134 1.00 80.00 85 GLU A C 1
ATOM 737 O O . GLU A 1 85 ? -11.386 41.670 -22.489 1.00 80.00 85 GLU A O 1
ATOM 742 N N . GLN A 1 86 ? -12.005 39.533 -22.793 1.00 75.19 86 GLN A N 1
ATOM 743 C CA . GLN A 1 86 ? -12.983 39.524 -21.697 1.00 75.19 86 GLN A CA 1
ATOM 744 C C . GLN A 1 86 ? -12.357 39.910 -20.347 1.00 75.19 86 GLN A C 1
ATOM 746 O O . GLN A 1 86 ? -12.966 40.626 -19.552 1.00 75.19 86 GLN A O 1
ATOM 751 N N . ARG A 1 87 ? -11.109 39.496 -20.082 1.00 72.88 87 ARG A N 1
ATOM 752 C CA . ARG A 1 87 ? -10.381 39.907 -18.867 1.00 72.88 87 ARG A CA 1
ATOM 753 C C . ARG A 1 87 ? -10.025 41.397 -18.849 1.00 72.88 87 ARG A C 1
ATOM 755 O O . ARG A 1 87 ? -9.956 41.972 -17.765 1.00 72.88 87 ARG A O 1
ATOM 762 N N . LYS A 1 88 ? -9.799 42.029 -20.006 1.00 72.31 88 LYS A N 1
ATOM 763 C CA . LYS A 1 88 ? -9.530 43.477 -20.091 1.00 72.31 88 LYS A CA 1
ATOM 764 C C . LYS A 1 88 ? -10.795 44.306 -19.859 1.00 72.31 88 LYS A C 1
ATOM 766 O O . LYS A 1 88 ? -10.725 45.318 -19.161 1.00 72.31 88 LYS A O 1
ATOM 771 N N . GLU A 1 89 ? -11.937 43.848 -20.364 1.00 67.44 89 GLU A N 1
ATOM 772 C CA . GLU A 1 89 ? -13.238 44.492 -20.127 1.00 67.44 89 GLU A CA 1
ATOM 773 C C . GLU A 1 89 ? -13.692 44.339 -18.665 1.00 67.44 89 GLU A C 1
ATOM 775 O O . GLU A 1 89 ? -14.129 45.302 -18.042 1.00 67.44 89 GLU A O 1
ATOM 780 N N . GLN A 1 90 ? -13.481 43.171 -18.047 1.00 58.88 90 GLN A N 1
ATOM 781 C CA . GLN A 1 90 ? -13.797 42.977 -16.625 1.00 58.88 90 GLN A CA 1
ATOM 782 C C . GLN A 1 90 ? -12.825 43.705 -15.681 1.00 58.88 90 GLN A C 1
ATOM 784 O O . GLN A 1 90 ? -13.210 44.084 -14.576 1.00 58.88 90 GLN A O 1
ATOM 789 N N . GLY A 1 91 ? -11.567 43.915 -16.086 1.00 53.03 91 GLY A N 1
ATOM 790 C CA . GLY A 1 91 ? -10.568 44.628 -15.282 1.00 53.03 91 GLY A CA 1
ATOM 791 C C . GLY A 1 91 ? -10.855 46.125 -15.134 1.00 53.03 91 GLY A C 1
ATOM 792 O O . GLY A 1 91 ? -10.615 46.690 -14.068 1.00 53.03 91 GLY A O 1
ATOM 793 N N . THR A 1 92 ? -11.429 46.752 -16.163 1.00 53.53 92 THR A N 1
ATOM 794 C CA . THR A 1 92 ? -11.776 48.183 -16.147 1.00 53.53 92 THR A CA 1
ATOM 795 C C . THR A 1 92 ? -13.029 48.459 -15.314 1.00 53.53 92 THR A C 1
ATOM 797 O O . THR A 1 92 ? -13.035 49.401 -14.524 1.00 53.53 92 THR A O 1
ATOM 800 N N . GLU A 1 93 ? -14.033 47.577 -15.349 1.00 52.28 93 GLU A N 1
ATOM 801 C CA . GLU A 1 93 ? -15.231 47.713 -14.501 1.00 52.28 93 GLU A CA 1
ATOM 802 C C . GLU A 1 93 ? -14.959 47.397 -13.012 1.00 52.28 93 GLU A C 1
ATOM 804 O O . GLU A 1 93 ? -15.646 47.891 -12.109 1.00 52.28 93 GLU A O 1
ATOM 809 N N . LYS A 1 94 ? -13.937 46.575 -12.727 1.00 52.09 94 LYS A N 1
ATOM 810 C CA . LYS A 1 94 ? -13.554 46.194 -11.359 1.00 52.09 94 LYS A CA 1
ATOM 811 C C . LYS A 1 94 ? -12.651 47.233 -10.687 1.00 52.09 94 LYS A C 1
ATOM 813 O O . LYS A 1 94 ? -12.837 47.475 -9.498 1.00 52.09 94 LYS A O 1
ATOM 818 N N . GLN A 1 95 ? -11.781 47.922 -11.433 1.00 52.47 95 GLN A N 1
ATOM 819 C CA . GLN A 1 95 ? -10.970 49.026 -10.895 1.00 52.47 95 GLN A CA 1
ATOM 820 C C . GLN A 1 95 ? -11.812 50.244 -10.470 1.00 52.47 95 GLN A C 1
ATOM 822 O O . GLN A 1 95 ? -11.520 50.839 -9.432 1.00 52.47 95 GLN A O 1
ATOM 827 N N . GLU A 1 96 ? -12.906 50.574 -11.170 1.00 54.62 96 GLU A N 1
ATOM 828 C CA . GLU A 1 96 ? -13.819 51.650 -10.734 1.00 54.62 96 GLU A CA 1
ATOM 829 C C . GLU A 1 96 ? -14.653 51.272 -9.492 1.00 54.62 96 GLU A C 1
ATOM 831 O O . GLU A 1 96 ? -14.975 52.131 -8.664 1.00 54.62 96 GLU A O 1
ATOM 836 N N . LYS A 1 97 ? -14.970 49.981 -9.306 1.00 54.06 97 LYS A N 1
ATOM 837 C CA . LYS A 1 97 ? -15.650 49.474 -8.097 1.00 54.06 97 LYS A CA 1
ATOM 838 C C . LYS A 1 97 ? -14.692 49.287 -6.910 1.00 54.06 97 LYS A C 1
ATOM 840 O O . LYS A 1 97 ? -15.118 49.464 -5.768 1.00 54.06 97 LYS A O 1
ATOM 845 N N . GLU A 1 98 ? -13.417 48.975 -7.149 1.00 50.34 98 GLU A N 1
ATOM 846 C CA . GLU A 1 98 ? -12.394 48.821 -6.103 1.00 50.34 98 GLU A CA 1
ATOM 847 C C . GLU A 1 98 ? -11.931 50.170 -5.540 1.00 50.34 98 GLU A C 1
ATOM 849 O O . GLU A 1 98 ? -11.898 50.301 -4.320 1.00 50.34 98 GLU A O 1
ATOM 854 N N . GLN A 1 99 ? -11.760 51.223 -6.351 1.00 52.72 99 GLN A N 1
ATOM 855 C CA . GLN A 1 99 ? -11.426 52.563 -5.827 1.00 52.72 99 GLN A CA 1
ATOM 856 C C . GLN A 1 99 ? -12.527 53.171 -4.933 1.00 52.72 99 GLN A C 1
ATOM 858 O O . GLN A 1 99 ? -12.241 53.997 -4.062 1.00 52.72 99 GLN A O 1
ATOM 863 N N . LYS A 1 100 ? -13.790 52.747 -5.098 1.00 52.97 100 LYS A N 1
ATOM 864 C CA . LYS A 1 100 ? -14.894 53.111 -4.189 1.00 52.97 100 LYS A CA 1
ATOM 865 C C . LYS A 1 100 ? -14.957 52.244 -2.925 1.00 52.97 100 LYS A C 1
ATOM 867 O O . LYS A 1 100 ? -15.389 52.751 -1.899 1.00 52.97 100 LYS A O 1
ATOM 872 N N . LYS A 1 101 ? -14.509 50.982 -2.965 1.00 50.09 101 LYS A N 1
ATOM 873 C CA . LYS A 1 101 ? -14.477 50.081 -1.792 1.00 50.09 101 LYS A CA 1
ATOM 874 C C . LYS A 1 101 ? -13.222 50.233 -0.933 1.00 50.09 101 LYS A C 1
ATOM 876 O O . LYS A 1 101 ? -13.287 49.992 0.267 1.00 50.09 101 LYS A O 1
ATOM 881 N N . GLU A 1 102 ? -12.100 50.654 -1.506 1.00 46.09 102 GLU A N 1
ATOM 882 C CA . GLU A 1 102 ? -10.827 50.789 -0.787 1.00 46.09 102 GLU A CA 1
ATOM 883 C C . GLU A 1 102 ? -10.883 51.901 0.280 1.00 46.09 102 GLU A C 1
ATOM 885 O O . GLU A 1 102 ? -10.347 51.735 1.372 1.00 46.09 102 GLU A O 1
ATOM 890 N N . LYS A 1 103 ? -11.682 52.957 0.057 1.00 51.25 103 LYS A N 1
ATOM 891 C CA . LYS A 1 103 ? -11.951 53.996 1.073 1.00 51.25 103 LYS A CA 1
ATOM 892 C C . LYS A 1 103 ? -12.826 53.531 2.248 1.00 51.25 103 LYS A C 1
ATOM 894 O O . LYS A 1 103 ? -12.750 54.133 3.320 1.00 51.25 103 LYS A O 1
ATOM 899 N N . ASP A 1 104 ? -13.611 52.466 2.078 1.00 50.16 104 ASP A N 1
ATOM 900 C 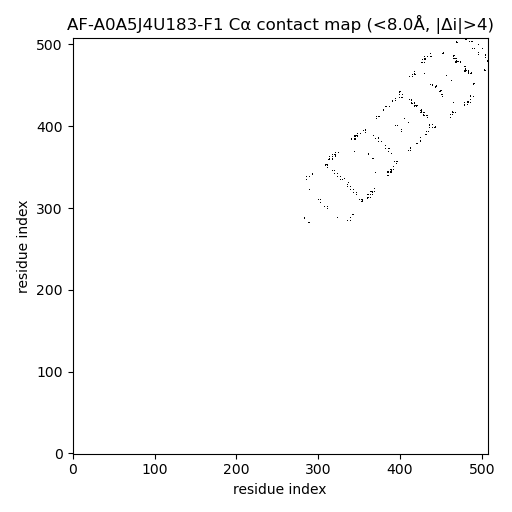CA . ASP A 1 104 ? -14.475 51.913 3.132 1.00 50.16 104 ASP A CA 1
ATOM 901 C C . ASP A 1 104 ? -13.830 50.717 3.863 1.00 50.16 104 ASP A C 1
ATOM 903 O O . ASP A 1 104 ? -14.146 50.458 5.026 1.00 50.16 104 ASP A O 1
ATOM 907 N N . ILE A 1 105 ? -12.884 50.014 3.227 1.00 52.06 105 ILE A N 1
ATOM 908 C CA . ILE A 1 105 ? -12.198 48.842 3.799 1.00 52.06 105 ILE A CA 1
ATOM 909 C C . ILE A 1 105 ? -11.068 49.238 4.763 1.00 52.06 105 ILE A C 1
ATOM 911 O O . ILE A 1 105 ? -10.889 48.555 5.775 1.00 52.06 105 ILE A O 1
ATOM 915 N N . ASP A 1 106 ? -10.368 50.354 4.536 1.00 50.59 106 ASP A N 1
ATOM 916 C CA . ASP A 1 106 ? -9.292 50.794 5.443 1.00 50.59 106 ASP A CA 1
ATOM 917 C C . ASP A 1 106 ? -9.806 51.153 6.847 1.00 50.59 106 ASP A C 1
ATOM 919 O O . ASP A 1 106 ? -9.168 50.827 7.847 1.00 50.59 106 ASP A O 1
ATOM 923 N N . LYS A 1 107 ? -11.033 51.680 6.967 1.00 53.19 107 LYS A N 1
ATOM 924 C CA . LYS A 1 107 ? -11.674 51.910 8.279 1.00 53.19 107 LYS A CA 1
ATOM 925 C C . LYS A 1 107 ? -12.154 50.624 8.965 1.00 53.19 107 LYS A C 1
ATOM 927 O O . LYS A 1 107 ? -12.377 50.620 10.177 1.00 53.19 107 LYS A O 1
ATOM 932 N N . GLY A 1 108 ? -12.359 49.548 8.204 1.00 54.09 108 GLY A N 1
ATOM 933 C CA . GLY A 1 108 ? -12.782 48.243 8.717 1.00 54.09 108 GLY A CA 1
ATOM 934 C 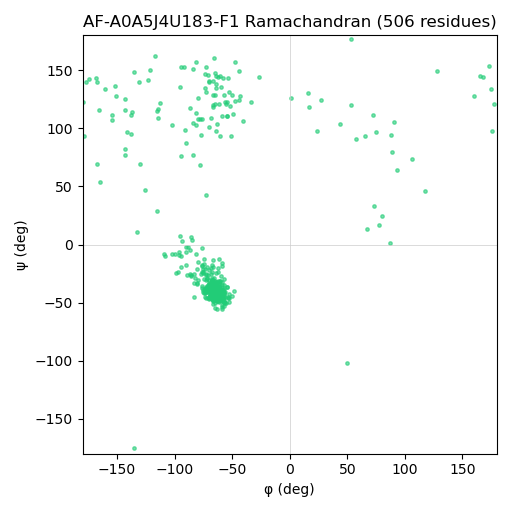C . GLY A 1 108 ? -11.610 47.416 9.242 1.00 54.09 108 GLY A C 1
ATOM 935 O O . GLY A 1 108 ? -11.682 46.886 10.351 1.00 54.09 108 GLY A O 1
ATOM 936 N N . LYS A 1 109 ? -10.507 47.373 8.485 1.00 54.84 109 LY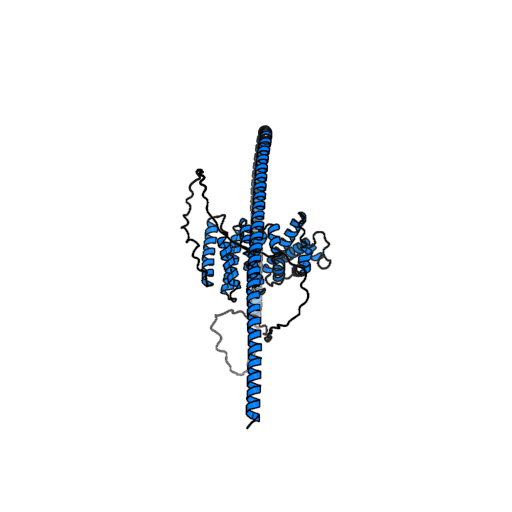S A N 1
ATOM 937 C CA . LYS A 1 109 ? -9.303 46.611 8.844 1.00 54.84 109 LYS A CA 1
ATOM 938 C C . LYS A 1 109 ? -8.624 47.150 10.102 1.00 54.84 109 LYS A C 1
ATOM 940 O O . LYS A 1 109 ? -8.210 46.359 10.942 1.00 54.84 109 LYS A O 1
ATOM 945 N N . GLU A 1 110 ? -8.610 48.467 10.303 1.00 59.78 110 GLU A N 1
ATOM 946 C CA . GLU A 1 110 ? -8.036 49.076 11.512 1.00 59.78 110 GLU A CA 1
ATOM 947 C C . GLU A 1 110 ? -8.833 48.709 12.785 1.00 59.78 110 GLU A C 1
ATOM 949 O O . GLU A 1 110 ? -8.259 48.437 13.841 1.00 59.78 110 GLU A O 1
ATOM 954 N N . LYS A 1 111 ? -10.167 48.585 12.680 1.00 64.25 111 LYS A N 1
ATOM 955 C CA . LYS A 1 111 ? -11.025 48.112 13.783 1.00 64.25 111 LYS A CA 1
ATOM 956 C C . LYS A 1 111 ? -10.878 46.618 14.058 1.00 64.25 111 LYS A C 1
ATOM 958 O O . LYS A 1 111 ? -10.972 46.201 15.212 1.00 64.25 111 LYS A O 1
ATOM 963 N N . GLU A 1 112 ? -10.676 45.808 13.024 1.00 68.69 112 GLU A N 1
ATOM 964 C CA . GLU A 1 112 ? -10.494 44.363 13.172 1.00 68.69 112 GLU A CA 1
ATOM 965 C C . GLU A 1 112 ? -9.131 44.034 13.794 1.00 68.69 112 GLU A C 1
ATOM 967 O O . GLU A 1 112 ? -9.067 43.260 14.749 1.00 68.69 112 GLU A O 1
ATOM 972 N N . GLN A 1 113 ? -8.077 44.737 13.376 1.00 69.31 113 GLN A N 1
ATOM 973 C CA . GLN A 1 113 ? -6.731 44.584 13.925 1.00 69.31 113 GLN A CA 1
ATOM 974 C C . GLN A 1 113 ? -6.651 45.037 15.396 1.00 69.31 113 GLN A C 1
ATOM 976 O O . GLN A 1 113 ? -6.047 44.356 16.225 1.00 69.31 113 GLN A O 1
ATOM 981 N N . GLN A 1 114 ? -7.350 46.118 15.773 1.00 71.25 114 GLN A N 1
ATOM 982 C CA . GLN A 1 114 ? -7.489 46.514 17.184 1.00 71.25 114 GLN A CA 1
ATOM 983 C C . GLN A 1 114 ? -8.267 45.478 18.013 1.00 71.25 114 GLN A C 1
ATOM 985 O O . GLN A 1 114 ? -7.938 45.230 19.175 1.00 71.25 114 GLN A O 1
ATOM 990 N N . LYS A 1 115 ? -9.291 44.840 17.434 1.00 75.31 115 LYS A N 1
ATOM 991 C CA . LYS A 1 115 ? -10.082 43.805 18.117 1.00 75.31 115 LYS A CA 1
ATOM 992 C C . LYS A 1 115 ? -9.281 42.516 18.317 1.00 75.31 115 LYS A C 1
ATOM 994 O O . LYS A 1 115 ? -9.438 41.855 19.345 1.00 75.31 115 LYS A O 1
ATOM 999 N N . GLU A 1 116 ? -8.415 42.176 17.368 1.00 76.06 116 GLU A N 1
ATOM 1000 C CA . GLU A 1 116 ? -7.522 41.022 17.453 1.00 76.06 116 GLU A CA 1
ATOM 1001 C C . GLU A 1 116 ? -6.427 41.233 18.507 1.00 76.06 116 GLU A C 1
ATOM 1003 O O . GLU A 1 116 ? -6.278 40.392 19.396 1.00 76.06 116 GLU A O 1
ATOM 1008 N N . GLN A 1 117 ? -5.793 42.412 18.536 1.00 74.88 117 GLN A N 1
ATOM 1009 C CA . GLN A 1 117 ? -4.833 42.776 19.587 1.00 74.88 117 GLN A CA 1
ATOM 1010 C C . GLN A 1 117 ? -5.464 42.762 20.991 1.00 74.88 117 GLN A C 1
ATOM 1012 O O . GLN A 1 117 ? -4.875 42.241 21.938 1.00 74.88 117 GLN A O 1
ATOM 1017 N N . GLN A 1 118 ? -6.700 43.254 21.148 1.00 78.75 118 GLN A N 1
ATOM 1018 C CA . GLN A 1 118 ? -7.413 43.171 22.431 1.00 78.75 118 GLN A CA 1
ATOM 1019 C C . GLN A 1 118 ? -7.745 41.726 22.838 1.00 78.75 118 GLN A C 1
ATOM 1021 O O . GLN A 1 118 ? -7.767 41.399 24.030 1.00 78.75 118 GLN A O 1
ATOM 1026 N N . LYS A 1 119 ? -8.021 40.845 21.871 1.00 79.25 119 LYS A N 1
ATOM 1027 C CA . LYS A 1 119 ? -8.295 39.424 22.127 1.00 79.25 119 LYS A CA 1
ATOM 1028 C C . LYS A 1 119 ? -7.027 38.688 22.561 1.00 79.25 119 LYS A C 1
ATOM 1030 O O . LYS A 1 119 ? -7.096 37.855 23.465 1.00 79.25 119 LYS A O 1
ATOM 1035 N N . GLU A 1 120 ? -5.889 39.026 21.968 1.00 80.00 120 GLU A N 1
ATOM 1036 C CA . GLU A 1 120 ? -4.586 38.467 22.317 1.00 80.00 120 GLU A CA 1
ATOM 1037 C C . GLU A 1 120 ? -4.141 38.902 23.721 1.00 80.00 120 GLU A C 1
ATOM 1039 O O . GLU A 1 120 ? -3.848 38.048 24.559 1.00 80.00 120 GLU A O 1
ATOM 1044 N N . GLN A 1 121 ? -4.269 40.192 24.052 1.00 82.19 121 GLN A N 1
ATOM 1045 C CA . GLN A 1 121 ? -4.002 40.702 25.405 1.00 82.19 121 GLN A CA 1
ATOM 1046 C C . GLN A 1 121 ? -4.890 40.040 26.474 1.00 82.19 121 GLN A C 1
ATOM 1048 O O . GLN A 1 121 ? -4.417 39.686 27.557 1.00 82.19 121 GLN A O 1
ATOM 1053 N N . LYS A 1 122 ? -6.177 39.800 26.176 1.00 85.56 122 LYS A N 1
ATOM 1054 C CA . LYS A 1 122 ? -7.072 39.053 27.080 1.00 85.56 122 LYS A CA 1
ATOM 1055 C C . LYS A 1 122 ? -6.639 37.596 27.262 1.00 85.56 122 LYS A C 1
ATOM 1057 O O . LYS A 1 122 ? -6.776 37.058 28.362 1.00 85.56 122 LYS A O 1
ATOM 1062 N N . LYS A 1 123 ? -6.123 36.953 26.211 1.00 81.81 123 LYS A N 1
ATOM 1063 C CA . LYS A 1 123 ? -5.637 35.567 26.266 1.00 81.81 123 LYS A CA 1
ATOM 1064 C C . LYS A 1 123 ? -4.370 35.459 27.118 1.00 81.81 123 LYS A C 1
ATOM 1066 O O . LYS A 1 123 ? -4.293 34.562 27.956 1.00 81.81 123 LYS A O 1
ATOM 1071 N N . GLU A 1 124 ? -3.434 36.396 26.975 1.00 83.94 124 GLU A N 1
ATOM 1072 C CA . GLU A 1 124 ? -2.232 36.458 27.816 1.00 83.94 124 GLU A CA 1
ATOM 1073 C C . GLU A 1 124 ? -2.562 36.707 29.292 1.00 83.94 124 GLU A C 1
ATOM 1075 O O . GLU A 1 124 ? -1.992 36.059 30.175 1.00 83.94 124 GLU A O 1
ATOM 1080 N N . LEU A 1 125 ? -3.510 37.607 29.579 1.00 87.94 125 LEU A N 1
ATOM 1081 C CA . LEU A 1 125 ? -3.936 37.881 30.952 1.00 87.94 125 LEU A CA 1
ATOM 1082 C C . LEU A 1 125 ? -4.556 36.637 31.605 1.00 87.94 125 LEU A C 1
ATOM 1084 O O . LEU A 1 125 ? -4.217 36.305 32.742 1.00 87.94 125 LEU A O 1
ATOM 1088 N N . LYS A 1 126 ? -5.397 35.902 30.865 1.00 86.62 126 LYS A N 1
ATOM 1089 C CA . LYS A 1 126 ? -5.997 34.648 31.340 1.00 86.62 126 LYS A CA 1
ATOM 1090 C C . LYS A 1 126 ? -4.935 33.575 31.612 1.00 86.62 126 LYS A C 1
ATOM 1092 O O . LYS A 1 126 ? -4.977 32.927 32.653 1.00 86.62 126 LYS A O 1
ATOM 1097 N N . GLN A 1 127 ? -3.937 33.438 30.736 1.00 82.25 127 GLN A N 1
ATOM 1098 C CA . GLN A 1 127 ? -2.825 32.503 30.952 1.00 82.25 127 GLN A CA 1
ATOM 1099 C C . GLN A 1 127 ? -1.972 32.866 32.176 1.00 82.25 127 GLN A C 1
ATOM 1101 O O . GLN A 1 127 ? -1.530 31.972 32.902 1.00 82.25 127 GLN A O 1
ATOM 1106 N N . LYS A 1 128 ? -1.747 34.161 32.443 1.00 87.62 128 LYS A N 1
ATOM 1107 C CA . LYS A 1 128 ? -1.048 34.607 33.660 1.00 87.62 128 LYS A CA 1
ATOM 1108 C C . LYS A 1 128 ? -1.830 34.240 34.924 1.00 87.62 128 LYS A C 1
ATOM 1110 O O . LYS A 1 128 ? -1.228 33.682 35.840 1.00 87.62 128 LYS A O 1
ATOM 1115 N N . GLN A 1 129 ? -3.147 34.461 34.938 1.00 85.50 129 GLN A N 1
ATOM 1116 C CA . GLN A 1 129 ? -4.016 34.092 36.064 1.00 85.50 129 GLN A CA 1
ATOM 1117 C C . GLN A 1 129 ? -4.039 32.575 36.313 1.00 85.50 129 GLN A C 1
ATOM 1119 O O . GLN A 1 129 ? -3.858 32.138 37.447 1.00 85.50 129 GLN A O 1
ATOM 1124 N N . GLU A 1 130 ? -4.164 31.754 35.265 1.00 86.25 130 GLU A N 1
ATOM 1125 C CA . GLU A 1 130 ? -4.121 30.287 35.398 1.00 86.25 130 GLU A CA 1
ATOM 1126 C C . GLU A 1 130 ? -2.763 29.794 35.926 1.00 86.25 130 GLU A C 1
ATOM 1128 O O . GLU A 1 130 ? -2.690 28.874 36.747 1.00 86.25 130 GLU A O 1
ATOM 1133 N N . LYS A 1 131 ? -1.659 30.420 35.496 1.00 85.81 131 LYS A N 1
ATOM 1134 C CA . LYS A 1 131 ? -0.313 30.089 35.985 1.00 85.81 131 LYS A CA 1
ATOM 1135 C C . LYS A 1 131 ? -0.134 30.448 37.462 1.00 85.81 131 LYS A C 1
ATOM 1137 O O . LYS A 1 131 ? 0.594 29.747 38.165 1.00 85.81 131 LYS A O 1
ATOM 1142 N N . GLU A 1 132 ? -0.770 31.516 37.928 1.00 89.31 132 GLU A N 1
ATOM 1143 C CA . GLU A 1 132 ? -0.741 31.943 39.327 1.00 89.31 132 GLU A CA 1
ATOM 1144 C C . GLU A 1 132 ? -1.587 31.021 40.217 1.00 89.31 132 GLU A C 1
ATOM 1146 O O . GLU A 1 132 ? -1.065 30.500 41.203 1.00 89.31 132 GLU A O 1
ATOM 1151 N N . GLN A 1 133 ? -2.802 30.666 39.786 1.00 85.88 133 GLN A N 1
ATOM 1152 C CA . GLN A 1 133 ? -3.648 29.677 40.473 1.00 85.88 133 GLN A CA 1
ATOM 1153 C C . GLN A 1 133 ? -2.955 28.313 40.607 1.00 85.88 133 GLN A C 1
ATOM 1155 O O . GLN A 1 133 ? -2.948 27.713 41.680 1.00 85.88 133 GLN A O 1
ATOM 1160 N N . ARG A 1 134 ? -2.274 27.840 39.552 1.00 83.56 134 ARG A N 1
ATOM 1161 C CA . ARG A 1 134 ? -1.486 26.593 39.619 1.00 83.56 134 ARG A CA 1
ATOM 1162 C C . ARG A 1 134 ? -0.327 26.671 40.614 1.00 83.56 134 ARG A C 1
ATOM 1164 O O . ARG A 1 134 ? 0.035 25.655 41.206 1.00 83.56 134 ARG A O 1
ATOM 1171 N N . LYS A 1 135 ? 0.297 27.841 40.788 1.00 86.31 135 LYS A N 1
ATOM 1172 C CA . LYS A 1 135 ? 1.353 28.024 41.800 1.00 86.31 135 LYS A CA 1
ATOM 1173 C C . LYS A 1 135 ? 0.781 27.971 43.213 1.00 86.31 135 LYS A C 1
ATOM 1175 O O . LYS A 1 135 ? 1.451 27.449 44.099 1.00 86.31 135 LYS A O 1
ATOM 1180 N N . GLU A 1 136 ? -0.419 28.496 43.418 1.00 88.12 136 GLU A N 1
ATOM 1181 C CA . GLU A 1 136 ? -1.096 28.492 44.713 1.00 88.12 136 GLU A CA 1
ATOM 1182 C C . GLU A 1 136 ? -1.553 27.081 45.108 1.00 88.12 136 GLU A C 1
ATOM 1184 O O . GLU A 1 136 ? -1.164 26.600 46.170 1.00 88.12 136 GLU A O 1
ATOM 1189 N N . GLN A 1 137 ? -2.188 26.347 44.187 1.00 85.12 137 GLN A N 1
ATOM 1190 C CA . GLN A 1 137 ? -2.551 24.935 44.382 1.00 85.12 137 GLN A CA 1
ATOM 1191 C C . GLN A 1 137 ? -1.335 24.056 44.709 1.00 85.12 137 GLN A C 1
ATOM 1193 O O . GLN A 1 137 ? -1.383 23.218 45.606 1.00 85.12 137 GLN A O 1
ATOM 1198 N N . LYS A 1 138 ? -0.194 24.275 44.035 1.00 86.19 138 LYS A N 1
ATOM 1199 C CA . LYS A 1 138 ? 1.052 23.558 44.360 1.00 86.19 138 LYS A CA 1
ATOM 1200 C C . LYS A 1 138 ? 1.558 23.861 45.773 1.00 86.19 138 LYS A C 1
ATOM 1202 O O . LYS A 1 138 ? 2.110 22.971 46.412 1.00 86.19 138 LYS A O 1
ATOM 1207 N N . LYS A 1 139 ? 1.396 25.092 46.271 1.00 88.38 139 LYS A N 1
ATOM 1208 C CA . LYS A 1 139 ? 1.785 25.445 47.647 1.00 88.38 139 LYS A CA 1
ATOM 1209 C C . LYS A 1 139 ? 0.877 24.779 48.681 1.00 88.38 139 LYS A C 1
ATOM 1211 O O . LYS A 1 139 ? 1.373 24.407 49.742 1.00 88.38 139 LYS A O 1
ATOM 1216 N N . GLU A 1 140 ? -0.414 24.632 48.393 1.00 88.56 140 GLU A N 1
ATOM 1217 C CA . GLU A 1 140 ? -1.346 23.911 49.268 1.00 88.56 140 GLU A CA 1
ATOM 1218 C C . GLU A 1 140 ? -1.039 22.415 49.314 1.00 88.56 140 GLU A C 1
ATOM 1220 O O . GLU A 1 140 ? -0.885 21.876 50.409 1.00 88.56 140 GLU A O 1
ATOM 1225 N N . LEU A 1 141 ? -0.795 21.786 48.159 1.00 86.50 141 LEU A N 1
ATOM 1226 C CA . LEU A 1 141 ? -0.429 20.368 48.083 1.00 86.50 141 LEU A CA 1
ATOM 1227 C C . LEU A 1 141 ? 0.833 20.053 48.907 1.00 86.50 141 LEU A C 1
ATOM 1229 O O . LEU A 1 141 ? 0.877 19.080 49.653 1.00 86.50 141 LEU A O 1
ATOM 1233 N N . VAL A 1 142 ? 1.853 20.917 48.834 1.00 89.12 142 VAL A N 1
ATOM 1234 C CA . VAL A 1 142 ? 3.086 20.761 49.627 1.00 89.12 142 VAL A CA 1
ATOM 1235 C C . VAL A 1 142 ? 2.818 20.910 51.131 1.00 89.12 142 VAL A C 1
ATOM 1237 O O . VAL A 1 142 ? 3.450 20.230 51.940 1.00 89.12 142 VAL A O 1
ATOM 1240 N N . LYS A 1 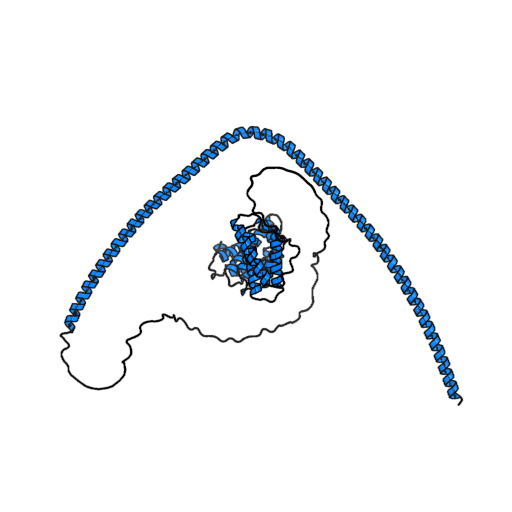143 ? 1.879 21.777 51.538 1.00 88.38 143 LYS A N 1
ATOM 1241 C CA . LYS A 1 143 ? 1.484 21.903 52.951 1.00 88.38 143 LYS A CA 1
ATOM 1242 C C . LYS A 1 143 ? 0.728 20.669 53.444 1.00 88.38 143 LYS A C 1
ATOM 1244 O O . LYS A 1 143 ? 0.937 20.280 54.590 1.00 88.38 143 LYS A O 1
ATOM 1249 N N . GLU A 1 144 ? -0.129 20.072 52.619 1.00 87.44 144 GLU A N 1
ATOM 1250 C CA . GLU A 1 144 ? -0.843 18.837 52.965 1.00 87.44 144 GLU A CA 1
ATOM 1251 C C . GLU A 1 144 ? 0.112 17.652 53.094 1.00 87.44 144 GLU A C 1
ATOM 1253 O O . GLU A 1 144 ? 0.126 17.013 54.143 1.00 87.44 144 GLU A O 1
ATOM 1258 N N . GLN A 1 145 ? 0.999 17.452 52.115 1.00 83.88 145 GLN A N 1
ATOM 1259 C CA . GLN A 1 145 ? 2.018 16.396 52.165 1.00 83.88 145 GLN A CA 1
ATOM 1260 C C . GLN A 1 145 ? 2.917 16.518 53.401 1.00 83.88 145 GLN A C 1
ATOM 1262 O O . GLN A 1 145 ? 3.259 15.520 54.030 1.00 83.88 145 GLN A O 1
ATOM 1267 N N . LYS A 1 146 ? 3.269 17.746 53.808 1.00 90.06 146 LYS A N 1
ATOM 1268 C CA . LYS A 1 146 ? 4.056 17.962 55.028 1.00 90.06 146 LYS A CA 1
ATOM 1269 C C . LYS A 1 146 ? 3.292 17.568 56.300 1.00 90.06 146 LYS A C 1
ATOM 1271 O O . LYS A 1 146 ? 3.894 16.999 57.205 1.00 90.06 146 LYS A O 1
ATOM 1276 N N . LYS A 1 147 ? 1.986 17.849 56.373 1.00 87.62 147 LYS A N 1
ATOM 1277 C CA . LYS A 1 147 ? 1.141 17.438 57.510 1.00 87.62 147 LYS A CA 1
ATOM 1278 C C . LYS A 1 147 ? 0.966 15.923 57.569 1.00 87.62 147 LYS A C 1
ATOM 1280 O O . LYS A 1 147 ? 0.917 15.367 58.659 1.00 87.62 147 LYS A O 1
ATOM 1285 N N . GLU A 1 148 ? 0.844 15.271 56.418 1.00 86.12 148 GLU A N 1
ATOM 1286 C CA . GLU A 1 148 ? 0.726 13.814 56.327 1.00 86.12 148 GLU A CA 1
ATOM 1287 C C . GLU A 1 148 ? 2.020 13.131 56.787 1.00 86.12 148 GLU A C 1
ATOM 1289 O O . GLU A 1 148 ? 1.979 12.276 57.668 1.00 86.12 148 GLU A O 1
ATOM 1294 N N . PHE A 1 149 ? 3.174 13.633 56.337 1.00 86.12 149 PHE A N 1
ATOM 1295 C CA . PHE A 1 149 ? 4.486 13.163 56.785 1.00 86.12 149 PHE A CA 1
ATOM 1296 C C . PHE A 1 149 ? 4.715 13.345 58.298 1.00 86.12 149 PHE A C 1
ATOM 1298 O O . PHE A 1 149 ? 5.309 12.491 58.956 1.00 86.12 149 PHE A O 1
ATOM 1305 N N . GLU A 1 150 ? 4.243 14.449 58.888 1.00 89.06 150 GLU A N 1
ATOM 1306 C CA . GLU A 1 150 ? 4.322 14.657 60.342 1.00 89.06 150 GLU A CA 1
ATOM 1307 C C . GLU A 1 150 ? 3.444 13.663 61.124 1.00 89.06 150 GLU A C 1
ATOM 1309 O O . GLU A 1 150 ? 3.881 13.176 62.169 1.00 89.06 150 GLU A O 1
ATOM 1314 N N . LYS A 1 151 ? 2.264 13.297 60.600 1.00 86.62 151 LYS A N 1
ATOM 1315 C CA . LYS A 1 151 ? 1.386 12.278 61.203 1.00 86.62 151 LYS A CA 1
ATOM 1316 C C . LYS A 1 151 ? 1.978 10.873 61.127 1.00 86.62 151 LYS A C 1
ATOM 1318 O O . LYS A 1 151 ? 1.933 10.153 62.121 1.00 86.62 151 LYS A O 1
ATOM 1323 N N . GLU A 1 152 ? 2.552 10.490 59.987 1.00 84.44 152 GLU A N 1
ATOM 1324 C CA . GLU A 1 152 ? 3.234 9.194 59.841 1.00 84.44 152 GLU A CA 1
ATOM 1325 C C . GLU A 1 152 ? 4.384 9.065 60.848 1.00 84.44 152 GLU A C 1
ATOM 1327 O O . GLU A 1 152 ? 4.518 8.049 61.528 1.00 84.44 152 GLU A O 1
ATOM 1332 N N . LYS A 1 153 ? 5.152 10.143 61.038 1.00 84.75 153 LYS A N 1
ATOM 1333 C CA . LYS A 1 153 ? 6.260 10.177 61.999 1.00 84.75 153 LYS A CA 1
ATOM 1334 C C . LYS A 1 153 ? 5.808 10.091 63.463 1.00 84.75 153 LYS A C 1
ATOM 1336 O O . LYS A 1 153 ? 6.577 9.635 64.310 1.00 84.75 153 LYS A O 1
ATOM 1341 N N . GLU A 1 154 ? 4.605 10.555 63.801 1.00 85.62 154 GLU A N 1
ATOM 1342 C CA . GLU A 1 154 ? 4.021 10.339 65.133 1.00 85.62 154 GLU A CA 1
ATOM 1343 C C . GLU A 1 154 ? 3.553 8.893 65.325 1.00 85.62 154 GLU A C 1
ATOM 1345 O O . GLU A 1 154 ? 3.840 8.308 66.370 1.00 85.62 154 GLU A O 1
ATOM 1350 N N . GLN A 1 155 ? 2.924 8.292 64.312 1.00 82.12 155 GLN A N 1
ATOM 1351 C CA . GLN A 1 155 ? 2.505 6.887 64.364 1.00 82.12 155 GLN A CA 1
ATOM 1352 C C . GLN A 1 155 ? 3.696 5.932 64.503 1.00 82.12 155 GLN A C 1
ATOM 1354 O O . GLN A 1 155 ? 3.642 4.995 65.297 1.00 82.12 155 GLN A O 1
ATOM 1359 N N . GLU A 1 156 ? 4.794 6.191 63.790 1.00 83.44 156 GLU A N 1
ATOM 1360 C CA . GLU A 1 156 ? 6.021 5.391 63.886 1.00 83.44 156 GLU A CA 1
ATOM 1361 C C . GLU A 1 156 ? 6.613 5.441 65.308 1.00 83.44 156 GLU A C 1
ATOM 1363 O O . GLU A 1 156 ? 6.962 4.410 65.885 1.00 83.44 156 GLU A O 1
ATOM 1368 N N . LYS A 1 157 ? 6.606 6.620 65.949 1.00 83.38 157 LYS A N 1
ATOM 1369 C CA . LYS A 1 157 ? 7.041 6.772 67.350 1.00 83.38 157 LYS A CA 1
ATOM 1370 C C . LYS A 1 157 ? 6.148 6.029 68.344 1.00 83.38 157 LYS A C 1
ATOM 1372 O O . LYS A 1 157 ? 6.656 5.535 69.351 1.00 83.38 157 LYS A O 1
ATOM 1377 N N . GLU A 1 158 ? 4.836 5.969 68.113 1.00 80.62 158 GLU A N 1
ATOM 1378 C CA . GLU A 1 158 ? 3.927 5.184 68.959 1.00 80.62 158 GLU A CA 1
ATOM 1379 C C . GLU A 1 158 ? 4.155 3.678 68.795 1.00 80.62 158 GLU A C 1
ATOM 1381 O O . GLU A 1 158 ? 4.196 2.957 69.796 1.00 80.62 158 GLU A O 1
ATOM 1386 N N . GLN A 1 159 ? 4.377 3.207 67.563 1.00 77.69 159 GLN A N 1
ATOM 1387 C CA . GLN A 1 159 ? 4.692 1.802 67.291 1.00 77.69 159 GLN A CA 1
ATOM 1388 C C . GLN A 1 159 ? 6.013 1.376 67.942 1.00 77.69 159 GLN A C 1
ATOM 1390 O O . GLN A 1 159 ? 6.064 0.328 68.591 1.00 77.69 159 GLN A O 1
ATOM 1395 N N . ASP A 1 160 ? 7.051 2.209 67.855 1.00 79.94 160 ASP A N 1
ATOM 1396 C CA . ASP A 1 160 ? 8.335 1.957 68.516 1.00 79.94 160 ASP A CA 1
ATOM 1397 C C . ASP A 1 160 ? 8.185 1.866 70.039 1.00 79.94 160 ASP A C 1
ATOM 1399 O O . ASP A 1 160 ? 8.755 0.979 70.681 1.00 79.94 160 ASP A O 1
ATOM 1403 N N . LYS A 1 161 ? 7.365 2.738 70.636 1.00 80.50 161 LYS A N 1
ATOM 1404 C CA . LYS A 1 161 ? 7.092 2.716 72.079 1.00 80.50 161 LYS A CA 1
ATOM 1405 C C . LYS A 1 161 ? 6.388 1.420 72.497 1.00 80.50 161 LYS A C 1
ATOM 1407 O O . LYS A 1 161 ? 6.759 0.821 73.507 1.00 80.50 161 LYS A O 1
ATOM 1412 N N . HIS A 1 162 ? 5.442 0.945 71.687 1.00 75.44 162 HIS A N 1
ATOM 1413 C CA . HIS A 1 162 ? 4.719 -0.301 71.937 1.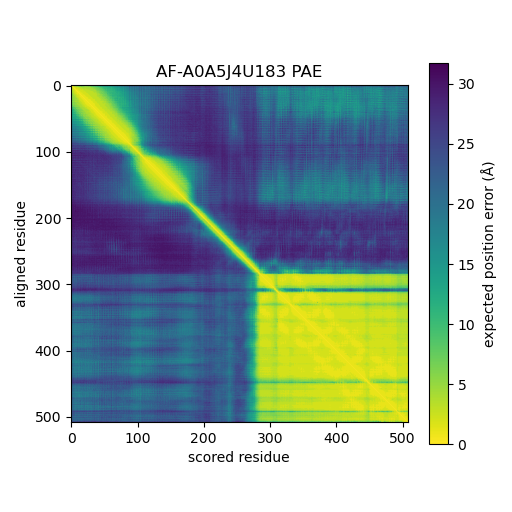00 75.44 162 HIS A CA 1
ATOM 1414 C C . HIS A 1 162 ? 5.625 -1.540 71.805 1.00 75.44 162 HIS A C 1
ATOM 1416 O O . HIS A 1 162 ? 5.546 -2.454 72.629 1.00 75.44 162 HIS A O 1
ATOM 1422 N N . GLN A 1 163 ? 6.545 -1.553 70.831 1.00 74.31 163 GLN A N 1
ATOM 1423 C CA . GLN A 1 163 ? 7.531 -2.632 70.680 1.00 74.31 163 GLN A CA 1
ATOM 1424 C C . GLN A 1 163 ? 8.533 -2.689 71.842 1.00 74.31 163 GLN A C 1
ATOM 1426 O O . GLN A 1 163 ? 8.966 -3.776 72.237 1.00 74.31 163 GLN A O 1
ATOM 1431 N N . VAL A 1 164 ? 8.924 -1.538 72.401 1.00 76.31 164 VAL A N 1
ATOM 1432 C CA . VAL A 1 164 ? 9.806 -1.490 73.578 1.00 76.31 164 VAL A CA 1
ATOM 1433 C C . VAL A 1 164 ? 9.103 -2.071 74.809 1.00 76.31 164 VAL A C 1
ATOM 1435 O O . VAL A 1 164 ? 9.702 -2.885 75.514 1.00 76.31 164 VAL A O 1
ATOM 1438 N N . GLU A 1 165 ? 7.829 -1.737 75.033 1.00 75.69 165 GLU A N 1
ATOM 1439 C CA . GLU A 1 165 ? 7.038 -2.293 76.141 1.00 75.69 165 GLU A CA 1
ATOM 1440 C C . GLU A 1 165 ? 6.796 -3.807 76.004 1.00 75.69 165 GLU A C 1
ATOM 1442 O O . GLU A 1 165 ? 6.806 -4.538 77.001 1.00 75.69 165 GLU A O 1
ATOM 1447 N N . GLU A 1 166 ? 6.606 -4.306 74.781 1.00 73.44 166 GLU A N 1
ATOM 1448 C CA . GLU A 1 166 ? 6.427 -5.737 74.513 1.00 73.44 166 GLU A CA 1
ATOM 1449 C C . GLU A 1 166 ? 7.722 -6.529 74.767 1.00 73.44 166 GLU A C 1
ATOM 1451 O O . GLU A 1 166 ? 7.713 -7.517 75.508 1.00 73.44 166 GLU A O 1
ATOM 1456 N N . LYS A 1 167 ? 8.871 -6.018 74.297 1.00 73.50 167 LYS A N 1
ATOM 1457 C CA . LYS A 1 167 ? 10.196 -6.602 74.583 1.00 73.50 167 LYS A CA 1
ATOM 1458 C C . LYS A 1 167 ? 10.529 -6.610 76.079 1.00 73.50 167 LYS A C 1
ATOM 1460 O O . LYS A 1 167 ? 11.214 -7.520 76.554 1.00 73.50 167 LYS A O 1
ATOM 1465 N N . GLU A 1 168 ? 10.053 -5.631 76.848 1.00 69.81 168 GLU A N 1
ATOM 1466 C CA . GLU A 1 168 ? 10.225 -5.611 78.306 1.00 69.81 168 GLU A CA 1
ATOM 1467 C C . GLU A 1 168 ? 9.349 -6.654 79.024 1.00 69.81 168 GLU A C 1
ATOM 1469 O O . GLU A 1 168 ? 9.787 -7.271 80.004 1.00 69.81 168 GLU A O 1
ATOM 1474 N N . LYS A 1 169 ? 8.127 -6.897 78.529 1.00 69.56 169 LYS A N 1
ATOM 1475 C CA . LYS A 1 169 ? 7.232 -7.949 79.043 1.00 69.56 169 LYS A CA 1
ATOM 1476 C C . LYS A 1 169 ? 7.784 -9.346 78.768 1.00 69.56 169 LYS A C 1
ATOM 1478 O O . LYS A 1 169 ? 7.706 -10.202 79.653 1.00 69.56 169 LYS A O 1
ATOM 1483 N N . ASP A 1 170 ? 8.393 -9.566 77.608 1.00 68.50 170 ASP A N 1
ATOM 1484 C CA . ASP A 1 170 ? 8.973 -10.865 77.260 1.00 68.50 170 ASP A CA 1
ATOM 1485 C C . ASP A 1 170 ? 10.266 -11.158 78.032 1.00 68.50 170 ASP A C 1
ATOM 1487 O O . ASP A 1 170 ? 10.408 -12.257 78.574 1.00 68.50 170 ASP A O 1
ATOM 1491 N N . LYS A 1 171 ? 11.127 -10.157 78.272 1.00 64.81 171 LYS A N 1
ATOM 1492 C CA . LYS A 1 171 ? 12.284 -10.306 79.183 1.00 64.81 171 LYS A CA 1
ATOM 1493 C C . LYS A 1 171 ? 11.886 -10.662 80.622 1.00 64.81 171 LYS A C 1
ATOM 1495 O O . LYS A 1 171 ? 12.625 -11.366 81.313 1.00 64.81 171 LYS A O 1
ATOM 1500 N N . LYS A 1 172 ? 10.716 -10.214 81.098 1.00 60.75 172 LYS A N 1
ATOM 1501 C CA . LYS A 1 172 ? 10.171 -10.612 82.414 1.00 60.75 172 LYS A CA 1
ATOM 1502 C C . LYS A 1 172 ? 9.597 -12.035 82.424 1.00 60.75 172 LYS A C 1
ATOM 1504 O O . LYS A 1 172 ? 9.558 -12.648 83.491 1.00 60.75 172 LYS A O 1
ATOM 1509 N N . LYS A 1 173 ? 9.168 -12.574 81.277 1.00 59.56 173 LYS A N 1
ATOM 1510 C CA . LYS A 1 173 ? 8.718 -13.973 81.146 1.00 59.56 173 LYS A CA 1
ATOM 1511 C C . LYS A 1 173 ? 9.886 -14.950 81.013 1.00 59.56 173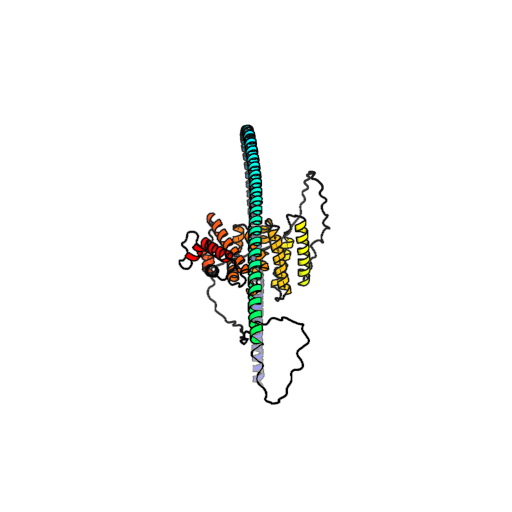 LYS A C 1
ATOM 1513 O O . LYS A 1 173 ? 9.797 -16.047 81.557 1.00 59.56 173 LYS A O 1
ATOM 1518 N N . GLU A 1 174 ? 10.976 -14.550 80.362 1.00 55.09 174 GLU A N 1
ATOM 1519 C CA . GLU A 1 174 ? 12.191 -15.369 80.235 1.00 55.09 174 GLU A CA 1
ATOM 1520 C C . GLU A 1 174 ? 12.885 -15.571 81.589 1.00 55.09 174 GLU A C 1
ATOM 1522 O O . GLU A 1 174 ? 13.125 -16.707 81.988 1.00 55.09 174 GLU A O 1
ATOM 1527 N N . LYS A 1 175 ? 13.016 -14.510 82.403 1.00 56.31 175 LYS A N 1
ATOM 1528 C CA . LYS A 1 175 ? 13.540 -14.619 83.781 1.00 56.31 175 LYS A CA 1
ATOM 1529 C C . LYS A 1 175 ? 12.717 -15.506 84.729 1.00 56.31 175 LYS A C 1
ATOM 1531 O O . LYS A 1 175 ? 13.201 -15.828 85.803 1.00 56.31 175 LYS A O 1
ATOM 1536 N N . LYS A 1 176 ? 11.488 -15.904 84.370 1.00 54.28 176 LYS A N 1
ATOM 1537 C CA . LYS A 1 176 ? 10.668 -16.850 85.156 1.00 54.28 176 LYS A CA 1
ATOM 1538 C C . LYS A 1 176 ? 10.793 -18.308 84.704 1.00 54.28 176 LYS A C 1
ATOM 1540 O O . LYS A 1 176 ? 10.270 -19.180 85.393 1.00 54.28 176 LYS A O 1
ATOM 1545 N N . LYS A 1 177 ? 11.440 -18.591 83.567 1.00 52.03 177 LYS A N 1
ATOM 1546 C CA . LYS A 1 177 ? 11.634 -19.964 83.070 1.00 52.03 177 LYS A CA 1
ATOM 1547 C C . LYS A 1 177 ? 12.975 -20.580 83.479 1.00 52.03 177 LYS A C 1
ATOM 1549 O O . LYS A 1 177 ? 13.058 -21.805 83.528 1.00 52.03 177 LYS A O 1
ATOM 1554 N N . ASP A 1 178 ? 13.957 -19.766 83.858 1.00 48.59 178 ASP A N 1
ATOM 1555 C CA . ASP A 1 178 ? 15.291 -20.256 84.231 1.00 48.59 178 ASP A CA 1
ATOM 1556 C C . ASP A 1 178 ? 15.379 -20.821 85.666 1.00 48.59 178 ASP A C 1
ATOM 1558 O O . ASP A 1 178 ? 16.279 -21.603 85.957 1.00 48.59 178 ASP A O 1
ATOM 1562 N N . ASP A 1 179 ? 14.396 -20.552 86.535 1.00 47.69 179 ASP A N 1
ATOM 1563 C CA . ASP A 1 179 ? 14.388 -21.053 87.924 1.00 47.69 179 ASP A CA 1
ATOM 1564 C C . ASP A 1 179 ? 13.730 -22.443 88.107 1.00 47.69 179 ASP A C 1
ATOM 1566 O O . ASP A 1 179 ? 13.715 -22.975 89.216 1.00 47.69 179 ASP A O 1
ATOM 1570 N N . ILE A 1 180 ? 13.183 -23.073 87.053 1.00 49.84 180 ILE A N 1
ATOM 1571 C CA . ILE A 1 180 ? 12.384 -24.318 87.187 1.00 49.84 180 ILE A CA 1
ATOM 1572 C C . ILE A 1 180 ? 13.078 -25.585 86.648 1.00 49.84 180 ILE A C 1
ATOM 1574 O O . ILE A 1 180 ? 12.605 -26.687 86.912 1.00 49.84 180 ILE A O 1
ATOM 1578 N N . ASN A 1 181 ? 14.230 -25.500 85.972 1.00 42.00 181 ASN A N 1
ATOM 1579 C CA . ASN A 1 181 ? 14.836 -26.682 85.327 1.00 42.00 181 ASN A CA 1
ATOM 1580 C C . ASN A 1 181 ? 16.189 -27.146 85.889 1.00 42.00 181 ASN A C 1
ATOM 1582 O O . ASN A 1 181 ? 16.963 -27.821 85.210 1.00 42.00 181 ASN A O 1
ATOM 1586 N N . HIS A 1 182 ? 16.434 -26.906 87.177 1.00 45.09 182 HIS A N 1
ATOM 1587 C CA . HIS A 1 182 ? 17.450 -27.633 87.938 1.00 45.09 182 HIS A CA 1
ATOM 1588 C C . HIS A 1 182 ? 16.832 -28.821 88.686 1.00 45.09 182 HIS A C 1
ATOM 1590 O O . HIS A 1 182 ? 16.658 -28.742 89.890 1.00 45.09 182 HIS A O 1
ATOM 1596 N N . HIS A 1 183 ? 16.519 -29.928 87.995 1.00 45.72 183 HIS A N 1
ATOM 1597 C CA . HIS A 1 183 ? 16.589 -31.301 88.544 1.00 45.72 183 HIS A CA 1
ATOM 1598 C C . HIS A 1 183 ? 16.061 -32.358 87.553 1.00 45.72 183 HIS A C 1
ATOM 1600 O O . HIS A 1 183 ? 14.876 -32.672 87.555 1.00 45.72 183 HIS A O 1
ATOM 1606 N N . LYS A 1 184 ? 16.952 -33.026 86.802 1.00 42.41 184 LYS A N 1
ATOM 1607 C CA . LYS A 1 184 ? 17.049 -34.504 86.787 1.00 42.41 184 LYS A CA 1
ATOM 1608 C C . LYS A 1 184 ? 18.186 -35.012 85.898 1.00 42.41 184 LYS A C 1
ATOM 1610 O O . LYS A 1 184 ? 18.462 -34.497 84.826 1.00 42.41 184 LYS A O 1
ATOM 1615 N N . LYS A 1 185 ? 18.844 -36.040 86.430 1.00 43.00 185 LYS A N 1
ATOM 1616 C CA . LYS A 1 185 ? 20.065 -36.710 85.974 1.00 43.00 185 LYS A CA 1
ATOM 1617 C C . LYS A 1 185 ? 19.822 -37.741 84.855 1.00 43.00 185 LYS A C 1
ATOM 1619 O O . LYS A 1 185 ? 18.777 -38.378 84.836 1.00 43.00 185 LYS A O 1
ATOM 1624 N N . ASN A 1 186 ? 20.903 -37.990 84.104 1.00 39.81 186 ASN A N 1
ATOM 1625 C CA . ASN A 1 186 ? 21.431 -39.270 83.583 1.00 39.81 186 ASN A CA 1
ATOM 1626 C C . ASN A 1 186 ? 20.537 -40.234 82.775 1.00 39.81 186 ASN A C 1
ATOM 1628 O O . ASN A 1 186 ? 19.705 -40.922 83.361 1.00 39.81 186 ASN A O 1
ATOM 1632 N N . LYS A 1 187 ? 20.939 -40.516 81.518 1.00 38.12 187 LYS A N 1
ATOM 1633 C CA . LYS A 1 187 ? 21.539 -41.813 81.096 1.00 38.12 187 LYS A CA 1
ATOM 1634 C C . LYS A 1 187 ? 21.916 -41.847 79.594 1.00 38.12 187 LYS A C 1
ATOM 1636 O O . LYS A 1 187 ? 21.062 -41.665 78.744 1.00 38.12 187 LYS A O 1
ATOM 1641 N N . HIS A 1 188 ? 23.202 -42.111 79.334 1.00 35.44 188 HIS A N 1
ATOM 1642 C CA . HIS A 1 188 ? 23.814 -42.980 78.303 1.00 35.44 188 HIS A CA 1
ATOM 1643 C C . HIS A 1 188 ? 23.091 -43.266 76.960 1.00 35.44 188 HIS A C 1
ATOM 1645 O O . HIS A 1 188 ? 22.044 -43.903 76.965 1.00 35.44 188 HIS A O 1
ATOM 1651 N N . CYS A 1 189 ? 23.731 -42.985 75.811 1.00 35.91 189 CYS A N 1
ATOM 1652 C CA . CYS A 1 189 ? 24.511 -43.944 74.992 1.00 35.91 189 CYS A CA 1
ATOM 1653 C C . CYS A 1 189 ? 24.971 -43.333 73.646 1.00 35.91 189 CYS A C 1
ATOM 1655 O O . CYS A 1 189 ? 24.364 -42.407 73.124 1.00 35.91 189 CYS A O 1
ATOM 1657 N N . ASN A 1 190 ? 26.080 -43.871 73.137 1.00 43.75 190 ASN A N 1
ATOM 1658 C CA . ASN A 1 190 ? 26.837 -43.474 71.945 1.00 43.75 190 ASN A CA 1
ATOM 1659 C C . ASN A 1 190 ? 26.072 -43.649 70.623 1.00 43.75 190 ASN A C 1
ATOM 1661 O O . ASN A 1 190 ? 25.412 -44.668 70.471 1.00 43.75 190 ASN A O 1
ATOM 1665 N N . THR A 1 191 ? 26.337 -42.778 69.637 1.00 39.50 191 THR A N 1
ATOM 1666 C CA . THR A 1 191 ? 26.751 -43.172 68.269 1.00 39.50 191 THR A CA 1
ATOM 1667 C C . THR A 1 191 ? 27.271 -41.969 67.476 1.00 39.50 191 THR A C 1
ATOM 1669 O O . THR A 1 191 ? 26.732 -40.871 67.558 1.00 39.50 191 THR A O 1
ATOM 1672 N N . LEU A 1 192 ? 28.344 -42.228 66.725 1.00 42.44 192 LEU A N 1
ATOM 1673 C CA . LEU A 1 192 ? 28.963 -41.406 65.686 1.00 42.44 192 LEU A CA 1
ATOM 1674 C C . LEU A 1 192 ? 27.949 -40.766 64.722 1.00 42.44 192 LEU A C 1
ATOM 1676 O O . LEU A 1 192 ? 26.994 -41.429 64.330 1.00 42.44 192 LEU A O 1
ATOM 1680 N N . SER A 1 193 ? 28.276 -39.585 64.185 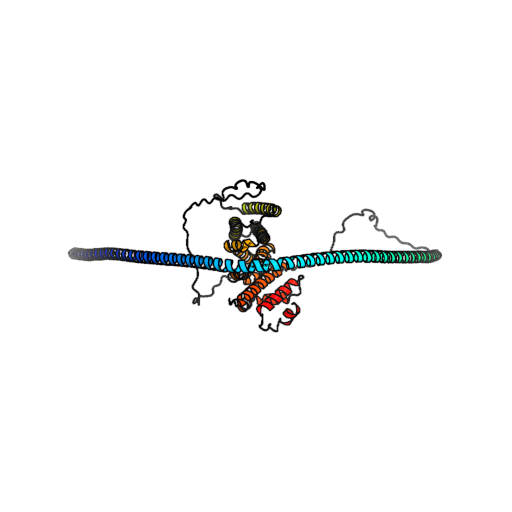1.00 44.53 193 SER A N 1
ATOM 1681 C CA . SER A 1 193 ? 28.709 -39.437 62.778 1.00 44.53 193 SER A CA 1
ATOM 1682 C C . SER A 1 193 ? 28.550 -37.994 62.284 1.00 44.53 193 SER A C 1
ATOM 1684 O O . SER A 1 193 ? 27.470 -37.434 62.388 1.00 44.53 193 SER A O 1
ATOM 1686 N N . GLN A 1 194 ? 29.646 -37.462 61.726 1.00 50.12 194 GLN A N 1
ATOM 1687 C CA . GLN A 1 194 ? 29.733 -36.446 60.664 1.00 50.12 194 GLN A CA 1
ATOM 1688 C C . GLN A 1 194 ? 28.807 -35.226 60.743 1.00 50.12 194 GLN A C 1
ATOM 1690 O O . GLN A 1 194 ? 27.662 -35.307 60.336 1.00 50.12 194 GLN A O 1
ATOM 1695 N N . ASP A 1 195 ? 29.370 -34.081 61.143 1.00 41.41 195 ASP A N 1
ATOM 1696 C CA . ASP A 1 195 ? 29.124 -32.789 60.476 1.00 41.41 195 ASP A CA 1
ATOM 1697 C C . ASP A 1 195 ? 30.148 -31.751 60.962 1.00 41.41 195 ASP A C 1
ATOM 1699 O O . ASP A 1 195 ? 29.879 -30.797 61.689 1.00 41.41 195 ASP A O 1
ATOM 1703 N N . ALA A 1 196 ? 31.393 -31.984 60.554 1.00 50.38 196 ALA A N 1
ATOM 1704 C CA . ALA A 1 196 ? 32.329 -30.908 60.279 1.00 50.38 196 ALA A CA 1
ATOM 1705 C C . ALA A 1 196 ? 32.247 -30.665 58.767 1.00 50.38 196 ALA A C 1
ATOM 1707 O O . ALA A 1 196 ? 32.284 -31.638 58.021 1.00 50.38 196 ALA A O 1
ATOM 1708 N N . ILE A 1 197 ? 32.189 -29.392 58.356 1.00 48.31 197 ILE A N 1
ATOM 1709 C CA . ILE A 1 197 ? 32.002 -28.850 56.989 1.00 48.31 197 ILE A CA 1
ATOM 1710 C C . ILE A 1 197 ? 30.588 -28.279 56.785 1.00 48.31 197 ILE A C 1
ATOM 1712 O O . ILE A 1 197 ? 29.780 -28.847 56.071 1.00 48.31 197 ILE A O 1
ATOM 1716 N N . HIS A 1 198 ? 30.301 -27.113 57.378 1.00 40.72 198 HIS A N 1
ATOM 1717 C CA . HIS A 1 198 ? 29.450 -26.086 56.744 1.00 40.72 198 HIS A CA 1
ATOM 1718 C C . HIS A 1 198 ? 29.574 -24.711 57.433 1.00 40.72 198 HIS A C 1
ATOM 1720 O O . HIS A 1 198 ? 28.601 -24.059 57.797 1.00 40.72 198 HIS A O 1
ATOM 1726 N N . GLN A 1 199 ? 30.807 -24.218 57.557 1.00 46.66 199 GLN A N 1
ATOM 1727 C CA . GLN A 1 199 ? 31.075 -22.781 57.633 1.00 46.66 199 GLN A CA 1
ATOM 1728 C C . GLN A 1 199 ? 32.289 -22.469 56.770 1.00 46.66 199 GLN A C 1
ATOM 1730 O O . GLN A 1 199 ? 33.420 -22.638 57.204 1.00 46.66 199 GLN A O 1
ATOM 1735 N N . MET A 1 200 ? 32.032 -22.064 55.531 1.00 43.00 200 MET A N 1
ATOM 1736 C CA . MET A 1 200 ? 32.757 -21.042 54.770 1.00 43.00 200 MET A CA 1
ATOM 1737 C C . MET A 1 200 ? 32.312 -21.140 53.314 1.00 43.00 200 MET A C 1
ATOM 1739 O O . MET A 1 200 ? 32.093 -22.230 52.800 1.00 43.00 200 MET A O 1
ATOM 1743 N N . LEU A 1 201 ? 32.232 -19.982 52.663 1.00 38.44 201 LEU A N 1
ATOM 1744 C CA . LEU A 1 201 ? 31.780 -19.745 51.286 1.00 38.44 201 LEU A CA 1
ATOM 1745 C C . LEU A 1 201 ? 30.292 -19.411 51.153 1.00 38.44 201 LEU A C 1
ATOM 1747 O O . LEU A 1 201 ? 29.498 -20.045 50.466 1.00 38.44 201 LEU A O 1
ATOM 1751 N N . ALA A 1 202 ? 29.981 -18.262 51.749 1.00 47.56 202 ALA A N 1
ATOM 1752 C CA . ALA A 1 202 ? 29.221 -17.241 51.053 1.00 47.56 202 ALA A CA 1
ATOM 1753 C C . ALA A 1 202 ? 29.785 -16.970 49.639 1.00 47.56 202 ALA A C 1
ATOM 1755 O O . ALA A 1 202 ? 30.981 -17.120 49.390 1.00 47.56 202 ALA A O 1
ATOM 1756 N N . THR A 1 203 ? 28.909 -16.436 48.784 1.00 49.84 203 THR A N 1
ATOM 1757 C CA . THR A 1 203 ? 29.121 -15.894 47.427 1.00 49.84 203 THR A CA 1
ATOM 1758 C C . THR A 1 203 ? 29.033 -16.889 46.264 1.00 49.84 203 THR A C 1
ATOM 1760 O O . THR A 1 203 ? 30.021 -17.472 45.840 1.00 49.84 203 THR A O 1
ATOM 1763 N N . ARG A 1 204 ? 27.841 -16.988 45.652 1.00 41.75 204 ARG A N 1
ATOM 1764 C CA . ARG A 1 204 ? 27.576 -16.552 44.260 1.00 41.75 204 ARG A CA 1
ATOM 1765 C C . ARG A 1 204 ? 26.246 -17.099 43.712 1.00 41.75 204 ARG A C 1
ATOM 1767 O O . ARG A 1 204 ? 25.896 -18.249 43.926 1.00 41.75 204 ARG A O 1
ATOM 1774 N N . HIS A 1 205 ? 25.614 -16.253 42.897 1.00 36.19 205 HIS A N 1
ATOM 1775 C CA . HIS A 1 205 ? 24.569 -16.527 41.900 1.00 36.19 205 HIS A CA 1
ATOM 1776 C C . HIS A 1 205 ? 23.131 -16.809 42.369 1.00 36.19 205 HIS A C 1
ATOM 1778 O O . HIS A 1 205 ? 22.711 -17.945 42.551 1.00 36.19 205 HIS A O 1
ATOM 1784 N N . MET A 1 206 ? 22.319 -15.747 42.344 1.00 37.69 206 MET A N 1
ATOM 1785 C CA . MET A 1 206 ? 20.903 -15.836 41.980 1.00 37.69 206 MET A CA 1
ATOM 1786 C C . MET A 1 206 ? 20.815 -16.130 40.475 1.00 37.69 206 MET A C 1
ATOM 1788 O O . MET A 1 206 ? 21.015 -15.237 39.652 1.00 37.69 206 MET A O 1
ATOM 1792 N N . LYS A 1 207 ? 20.572 -17.392 40.111 1.00 37.72 207 LYS A N 1
ATOM 1793 C CA . LYS A 1 207 ? 20.152 -17.792 38.764 1.00 37.72 207 LYS A CA 1
ATOM 1794 C C . LYS A 1 207 ? 18.734 -18.340 38.883 1.00 37.72 207 LYS A C 1
ATOM 1796 O O . LYS A 1 207 ? 18.483 -19.309 39.594 1.00 37.72 207 LYS A O 1
ATOM 1801 N N . THR A 1 208 ? 17.821 -17.641 38.233 1.00 41.56 208 THR A N 1
ATOM 1802 C CA . THR A 1 208 ? 16.393 -17.915 38.131 1.00 41.56 208 THR A CA 1
ATOM 1803 C C . THR A 1 208 ? 16.121 -19.342 37.645 1.00 41.56 208 THR A C 1
ATOM 1805 O O . THR A 1 208 ? 16.664 -19.790 36.637 1.00 41.56 208 THR A O 1
ATOM 1808 N N . ARG A 1 209 ? 15.238 -20.053 38.353 1.00 35.59 209 ARG A N 1
ATOM 1809 C CA . ARG A 1 209 ? 14.466 -21.180 37.819 1.00 35.59 209 ARG A CA 1
ATOM 1810 C C . ARG A 1 209 ? 13.009 -20.744 37.776 1.00 35.59 209 ARG A C 1
ATOM 1812 O O . ARG A 1 209 ? 12.447 -20.443 38.822 1.00 35.59 209 ARG A O 1
ATOM 1819 N N . SER A 1 210 ? 12.400 -20.781 36.597 1.00 33.62 210 SER A N 1
ATOM 1820 C CA . SER A 1 210 ? 10.962 -21.001 36.492 1.00 33.62 210 SER A CA 1
ATOM 1821 C C . SER A 1 210 ? 10.657 -21.866 35.274 1.00 33.62 210 SER A C 1
ATOM 1823 O O . SER A 1 210 ? 11.060 -21.555 34.159 1.00 33.62 210 SER A O 1
ATOM 1825 N N . THR A 1 211 ? 9.944 -22.951 35.578 1.00 38.66 211 THR A N 1
ATOM 1826 C CA . THR A 1 211 ? 8.984 -23.690 34.748 1.00 38.66 211 THR A CA 1
ATOM 1827 C C . THR A 1 211 ? 9.481 -24.417 33.499 1.00 38.66 211 THR A C 1
ATOM 1829 O O . THR A 1 211 ? 9.497 -23.915 32.382 1.00 38.66 211 THR A O 1
ATOM 1832 N N . VAL A 1 212 ? 9.774 -25.691 33.761 1.00 40.22 212 VAL A N 1
ATOM 1833 C CA . VAL A 1 212 ? 9.625 -26.860 32.893 1.00 40.22 212 VAL A CA 1
ATOM 1834 C C . VAL A 1 212 ? 8.237 -26.872 32.239 1.00 40.22 212 VAL A C 1
ATOM 1836 O O . VAL A 1 212 ? 7.235 -26.918 32.948 1.00 40.22 212 VAL A O 1
ATOM 1839 N N . PHE A 1 213 ? 8.188 -26.908 30.907 1.00 37.88 213 PHE A N 1
ATOM 1840 C CA . PHE A 1 213 ? 7.074 -27.477 30.150 1.00 37.88 213 PHE A CA 1
ATOM 1841 C C . PHE A 1 213 ? 7.623 -28.436 29.093 1.00 37.88 213 PHE A C 1
ATOM 1843 O O . PHE A 1 213 ? 8.695 -28.232 28.526 1.00 37.88 213 PHE A O 1
ATOM 1850 N N . GLN A 1 214 ? 6.904 -29.541 28.944 1.00 35.03 214 GLN A N 1
ATOM 1851 C CA . GLN A 1 214 ? 7.290 -30.752 28.239 1.00 35.03 214 GLN A CA 1
ATOM 1852 C C . GLN A 1 214 ? 7.341 -30.551 26.721 1.00 35.03 214 GLN A C 1
ATOM 1854 O O . GLN A 1 214 ? 6.476 -29.916 26.127 1.00 35.03 214 GLN A O 1
ATOM 1859 N N . SER A 1 215 ? 8.345 -31.159 26.096 1.00 34.56 215 SER A N 1
ATOM 1860 C CA . SER A 1 215 ? 8.492 -31.298 24.652 1.00 34.56 215 SER A CA 1
ATOM 1861 C C . SER A 1 215 ? 7.553 -32.385 24.119 1.00 34.56 215 SER A C 1
ATOM 1863 O O . SER A 1 215 ? 7.810 -33.574 24.328 1.00 34.56 215 SER A O 1
ATOM 1865 N N . THR A 1 216 ? 6.494 -32.003 23.404 1.00 35.94 216 THR A N 1
ATOM 1866 C CA . THR A 1 216 ? 5.765 -32.931 22.532 1.00 35.94 216 THR A CA 1
ATOM 1867 C C . THR A 1 216 ? 6.415 -32.973 21.158 1.00 35.94 216 THR A C 1
ATOM 1869 O O . THR A 1 216 ? 6.498 -31.988 20.431 1.00 35.94 216 THR A O 1
ATOM 1872 N N . ASN A 1 217 ? 6.880 -34.174 20.865 1.00 37.34 217 ASN A N 1
ATOM 1873 C CA . ASN A 1 217 ? 7.379 -34.703 19.615 1.00 37.34 217 ASN A CA 1
ATOM 1874 C C . ASN A 1 217 ? 6.227 -34.774 18.591 1.00 37.34 217 ASN A C 1
ATOM 1876 O O . ASN A 1 217 ? 5.258 -35.483 18.847 1.00 37.34 217 ASN A O 1
ATOM 1880 N N . LEU A 1 218 ? 6.311 -34.059 17.465 1.00 40.03 218 LEU A N 1
ATOM 1881 C CA . LEU A 1 218 ? 5.442 -34.258 16.295 1.00 40.03 218 LEU A CA 1
ATOM 1882 C C . LEU A 1 218 ? 6.259 -34.057 15.013 1.00 40.03 218 LEU A C 1
ATOM 1884 O O . LEU A 1 218 ? 6.361 -32.975 14.447 1.00 40.03 218 LEU A O 1
ATOM 1888 N N . GLN A 1 219 ? 6.940 -35.146 14.678 1.00 36.88 219 GLN A N 1
ATOM 1889 C CA . GLN A 1 219 ? 7.093 -35.752 13.360 1.00 36.88 219 GLN A CA 1
ATOM 1890 C C . GLN A 1 219 ? 6.738 -34.894 12.128 1.00 36.88 219 GLN A C 1
ATOM 1892 O O . GLN A 1 219 ? 5.591 -34.522 11.886 1.00 36.88 219 GLN A O 1
ATOM 1897 N N . GLU A 1 220 ? 7.773 -34.693 11.315 1.00 34.56 220 GLU A N 1
ATOM 1898 C CA . GLU A 1 220 ? 7.751 -34.238 9.930 1.00 34.56 220 GLU A CA 1
ATOM 1899 C C . GLU A 1 220 ? 6.665 -34.952 9.113 1.00 34.56 220 GLU A C 1
ATOM 1901 O O . GLU A 1 220 ? 6.660 -36.178 8.989 1.00 34.56 220 GLU A O 1
ATOM 1906 N N . SER A 1 221 ? 5.777 -34.173 8.499 1.00 36.59 221 SER A N 1
ATOM 1907 C CA . SER A 1 221 ? 5.000 -34.616 7.345 1.00 36.59 221 SER A CA 1
ATOM 1908 C C . SER A 1 221 ? 5.409 -33.782 6.136 1.00 36.59 221 SER A C 1
ATOM 1910 O O . SER A 1 221 ? 5.157 -32.582 6.037 1.00 36.59 221 SER A O 1
ATOM 1912 N N . PHE A 1 222 ? 6.113 -34.471 5.242 1.00 32.09 222 PHE A N 1
ATOM 1913 C CA . PHE A 1 222 ? 6.297 -34.143 3.838 1.00 32.09 222 PHE A CA 1
ATOM 1914 C C . PHE A 1 222 ? 4.971 -33.686 3.212 1.00 32.09 222 PHE A C 1
ATOM 1916 O O . PHE A 1 222 ? 3.988 -34.421 3.264 1.00 32.09 222 PHE A O 1
ATOM 1923 N N . PHE A 1 223 ? 4.962 -32.528 2.550 1.00 34.78 223 PHE A N 1
ATOM 1924 C CA . PHE A 1 223 ? 3.980 -32.254 1.502 1.00 34.78 223 PHE A CA 1
ATOM 1925 C C . PHE A 1 223 ? 4.663 -32.427 0.150 1.00 34.78 223 PHE A C 1
ATOM 1927 O O . PHE A 1 223 ? 5.452 -31.590 -0.293 1.00 34.78 223 PHE A O 1
ATOM 1934 N N . GLU A 1 224 ? 4.369 -33.565 -0.472 1.00 32.09 224 GLU A N 1
ATOM 1935 C CA . GLU A 1 224 ? 4.612 -33.814 -1.882 1.00 32.09 224 GLU A CA 1
ATOM 1936 C C . GLU A 1 224 ? 3.723 -32.911 -2.742 1.00 32.09 224 GLU A C 1
ATOM 1938 O O . GLU A 1 224 ? 2.549 -32.661 -2.462 1.00 32.09 224 GLU A O 1
ATOM 1943 N N . LEU A 1 225 ? 4.333 -32.434 -3.821 1.00 35.44 225 LEU A N 1
ATOM 1944 C CA . LEU A 1 225 ? 3.712 -31.740 -4.934 1.00 35.44 225 LEU A CA 1
ATOM 1945 C C . LEU A 1 225 ? 2.643 -32.629 -5.583 1.00 35.44 225 LEU A C 1
ATOM 1947 O O . LEU A 1 225 ? 2.975 -33.572 -6.297 1.00 35.44 225 LEU A O 1
ATOM 1951 N N . THR A 1 226 ? 1.366 -32.279 -5.444 1.00 31.77 226 THR A N 1
ATOM 1952 C CA . THR A 1 226 ? 0.338 -32.739 -6.386 1.00 31.77 226 THR A CA 1
ATOM 1953 C C . THR A 1 226 ? 0.206 -31.735 -7.525 1.00 31.77 226 THR A C 1
ATOM 1955 O O . THR A 1 226 ? -0.620 -30.823 -7.500 1.00 31.77 226 THR A O 1
ATOM 1958 N N . SER A 1 227 ? 1.040 -31.928 -8.545 1.00 36.41 227 SER A N 1
ATOM 1959 C CA . SER A 1 227 ? 0.707 -31.596 -9.927 1.00 36.41 227 SER A CA 1
ATOM 1960 C C . SER A 1 227 ? -0.421 -32.522 -10.392 1.00 36.41 227 SER A C 1
ATOM 1962 O O . SER A 1 227 ? -0.248 -33.740 -10.396 1.00 36.41 227 SER A O 1
ATOM 1964 N N . GLY A 1 228 ? -1.568 -31.974 -10.787 1.00 29.34 228 GLY A N 1
ATOM 1965 C CA . GLY A 1 228 ? -2.709 -32.776 -11.222 1.00 29.34 228 GLY A CA 1
ATOM 1966 C C . GLY A 1 228 ? -3.744 -31.926 -11.945 1.00 29.34 228 GLY A C 1
ATOM 1967 O O . GLY A 1 228 ? -4.303 -30.999 -11.375 1.00 29.34 228 GLY A O 1
ATOM 1968 N N . ALA A 1 229 ? -3.929 -32.239 -13.222 1.00 34.28 229 ALA A N 1
ATOM 1969 C CA . ALA A 1 229 ? -4.713 -31.530 -14.219 1.00 34.28 229 ALA A CA 1
ATOM 1970 C C . ALA A 1 229 ? -6.225 -31.434 -13.929 1.00 34.28 229 ALA A C 1
ATOM 1972 O O . ALA A 1 229 ? -6.840 -32.410 -13.516 1.00 34.28 229 ALA A O 1
ATOM 1973 N N . TYR A 1 230 ? -6.815 -30.292 -14.296 1.00 36.03 230 TYR A N 1
ATOM 1974 C CA . TYR A 1 230 ? -8.222 -30.123 -14.692 1.00 36.03 230 TYR A CA 1
ATOM 1975 C C . TYR A 1 230 ? -8.237 -29.116 -15.859 1.00 36.03 230 TYR A C 1
ATOM 1977 O O . TYR A 1 230 ? -7.845 -27.967 -15.693 1.00 36.03 230 TYR A O 1
ATOM 1985 N N . THR A 1 231 ? -8.269 -29.608 -17.101 1.00 36.09 231 THR A N 1
ATOM 1986 C CA . THR A 1 231 ? -9.434 -29.635 -18.016 1.00 36.09 231 THR A CA 1
ATOM 1987 C C . THR A 1 231 ? -10.049 -28.267 -18.320 1.00 36.09 231 THR A C 1
ATOM 1989 O O . THR A 1 231 ? -10.956 -27.807 -17.635 1.00 36.09 231 THR A O 1
ATOM 1992 N N . ASP A 1 232 ? -9.549 -27.654 -19.392 1.00 40.41 232 ASP A N 1
ATOM 1993 C CA . ASP A 1 232 ? -10.308 -27.350 -20.613 1.00 40.41 232 ASP A CA 1
ATOM 1994 C C . ASP A 1 232 ? -11.844 -27.250 -20.465 1.00 40.41 232 ASP A C 1
ATOM 1996 O O . ASP A 1 232 ? -12.544 -28.267 -20.479 1.00 40.41 232 ASP A O 1
ATOM 2000 N N . ARG A 1 233 ? -12.353 -26.014 -20.331 1.00 34.31 233 ARG A N 1
ATOM 2001 C CA . ARG A 1 233 ? -13.597 -25.506 -20.949 1.00 34.31 233 ARG A CA 1
ATOM 2002 C C . ARG A 1 233 ? -13.889 -24.068 -20.505 1.00 34.31 233 ARG A C 1
ATOM 2004 O O . ARG A 1 233 ? -14.158 -23.831 -19.332 1.00 34.31 233 ARG A O 1
ATOM 2011 N N . GLY A 1 234 ? -13.972 -23.153 -21.474 1.00 29.73 234 GLY A N 1
ATOM 2012 C CA . GLY A 1 234 ? -14.782 -21.934 -21.354 1.00 29.73 234 GLY A CA 1
ATOM 2013 C C . GLY A 1 234 ? -14.049 -20.594 -21.407 1.00 29.73 234 GLY A C 1
ATOM 2014 O O . GLY A 1 234 ? -14.351 -19.722 -20.601 1.00 29.73 234 GLY A O 1
ATOM 2015 N N . GLU A 1 235 ? -13.129 -20.399 -22.354 1.00 30.95 235 GLU A N 1
ATOM 2016 C CA . GLU A 1 235 ? -12.789 -19.049 -22.818 1.00 30.95 235 GLU A CA 1
ATOM 2017 C C . GLU A 1 235 ? -13.881 -18.568 -23.783 1.00 30.95 235 GLU A C 1
ATOM 2019 O O . GLU A 1 235 ? -13.970 -19.057 -24.903 1.00 30.95 235 GLU A O 1
ATOM 2024 N N . ASP A 1 236 ? -14.713 -17.618 -23.355 1.00 38.25 236 ASP A N 1
ATOM 2025 C CA . ASP A 1 236 ? -15.241 -16.585 -24.247 1.00 38.25 236 ASP A CA 1
ATOM 2026 C C . ASP A 1 236 ? -15.751 -15.396 -23.428 1.00 38.25 236 ASP A C 1
ATOM 2028 O O . ASP A 1 236 ? -16.512 -15.551 -22.475 1.00 38.25 236 ASP A O 1
ATOM 2032 N N . SER A 1 237 ? -15.377 -14.195 -23.872 1.00 37.03 237 SER A N 1
ATOM 2033 C CA . SER A 1 237 ? -15.652 -12.873 -23.278 1.00 37.03 237 SER A CA 1
ATOM 2034 C C . SER A 1 237 ? -14.625 -12.391 -22.253 1.00 37.03 237 SER A C 1
ATOM 2036 O O . SER A 1 237 ? -14.864 -12.445 -21.060 1.00 37.03 237 SER A O 1
ATOM 2038 N N . PHE A 1 238 ? -13.491 -11.873 -22.733 1.00 34.47 238 PHE A N 1
ATOM 2039 C CA . PHE A 1 238 ? -12.934 -10.561 -22.350 1.00 34.47 238 PHE A CA 1
ATOM 2040 C C . PHE A 1 238 ? -11.644 -10.339 -23.162 1.00 34.47 238 PHE A C 1
ATOM 2042 O O . PHE A 1 238 ? -10.559 -10.785 -22.802 1.00 34.47 238 PHE A O 1
ATOM 2049 N N . ARG A 1 239 ? -11.765 -9.663 -24.310 1.00 31.19 239 ARG A N 1
ATOM 2050 C CA . ARG A 1 239 ? -10.634 -9.090 -25.057 1.00 31.19 239 ARG A CA 1
ATOM 2051 C C . ARG A 1 239 ? -10.853 -7.588 -25.204 1.00 31.19 239 ARG A C 1
ATOM 2053 O O . ARG A 1 239 ? -11.991 -7.160 -25.357 1.00 31.19 239 ARG A O 1
ATOM 2060 N N . GLN A 1 240 ? -9.730 -6.867 -25.273 1.00 32.69 240 GLN A N 1
ATOM 2061 C CA . GLN A 1 240 ? -9.516 -5.407 -25.249 1.00 32.69 240 GLN A CA 1
ATOM 2062 C C . GLN A 1 240 ? -9.308 -4.924 -23.800 1.00 32.69 240 GLN A C 1
ATOM 2064 O O . GLN A 1 240 ? -10.237 -4.927 -23.012 1.00 32.69 240 GLN A O 1
ATOM 2069 N N . PHE A 1 241 ? -8.106 -4.581 -23.325 1.00 30.05 241 PHE A N 1
ATOM 2070 C CA . PHE A 1 241 ? -7.023 -3.827 -23.959 1.00 30.05 241 PHE A CA 1
ATOM 2071 C C . PHE A 1 241 ? -5.645 -4.244 -23.411 1.00 30.05 241 PHE A C 1
ATOM 2073 O O . PHE A 1 241 ? -5.406 -4.152 -22.212 1.00 30.05 241 PHE A O 1
ATOM 2080 N N . THR A 1 242 ? -4.700 -4.584 -24.290 1.00 30.34 242 THR A N 1
ATOM 2081 C CA . THR A 1 242 ? -3.259 -4.457 -24.012 1.00 30.34 242 THR A CA 1
ATOM 2082 C C . THR A 1 242 ? -2.529 -4.016 -25.283 1.00 30.34 242 THR A C 1
ATOM 2084 O O . THR A 1 242 ? -2.511 -4.797 -26.228 1.00 30.34 242 THR A O 1
ATOM 2087 N N . ASN A 1 243 ? -1.933 -2.808 -25.238 1.00 35.00 243 ASN A N 1
ATOM 2088 C CA . ASN A 1 243 ? -0.528 -2.462 -25.575 1.00 35.00 243 ASN A CA 1
ATOM 2089 C C . ASN A 1 243 ? 0.074 -2.868 -26.952 1.00 35.00 243 ASN A C 1
ATOM 2091 O O . ASN A 1 243 ? -0.518 -3.660 -27.672 1.00 35.00 243 ASN A O 1
ATOM 2095 N N . PRO A 1 244 ? 1.333 -2.499 -27.301 1.00 53.72 244 PRO A N 1
ATOM 2096 C CA . PRO A 1 244 ? 2.184 -1.331 -26.981 1.00 53.72 244 PRO A CA 1
ATOM 2097 C C . PRO A 1 244 ? 2.918 -0.759 -28.236 1.00 53.72 244 PRO A C 1
ATOM 2099 O O . PRO A 1 244 ? 2.796 -1.281 -29.340 1.00 53.72 244 PRO A O 1
ATOM 2102 N N . GLY A 1 245 ? 3.793 0.239 -28.037 1.00 27.41 245 GLY A N 1
ATOM 2103 C CA . GLY A 1 245 ? 4.961 0.510 -28.902 1.00 27.41 245 GLY A CA 1
ATOM 2104 C C . GLY A 1 245 ? 5.039 1.958 -29.392 1.00 27.41 245 GLY A C 1
ATOM 2105 O O . GLY A 1 245 ? 4.013 2.587 -29.595 1.00 27.41 245 GLY A O 1
ATOM 2106 N N . ALA A 1 246 ? 6.183 2.579 -29.650 1.00 31.19 246 ALA A N 1
ATOM 2107 C CA . ALA A 1 246 ? 7.600 2.344 -29.388 1.00 31.19 246 ALA A CA 1
ATOM 2108 C C . ALA A 1 246 ? 8.310 3.625 -29.896 1.00 31.19 246 ALA A C 1
ATOM 2110 O O . ALA A 1 246 ? 7.872 4.194 -30.890 1.00 31.19 246 ALA A O 1
ATOM 2111 N N . LEU A 1 247 ? 9.350 4.063 -29.176 1.00 35.91 247 LEU A N 1
ATOM 2112 C CA . LEU A 1 247 ? 10.530 4.845 -29.602 1.00 35.91 247 LEU A CA 1
ATOM 2113 C C . LEU A 1 247 ? 10.512 5.570 -30.967 1.00 35.91 247 LEU A C 1
ATOM 2115 O O . LEU A 1 247 ? 10.401 4.914 -31.993 1.00 35.91 247 LEU A O 1
ATOM 2119 N N . THR A 1 248 ? 10.867 6.865 -30.970 1.00 33.25 248 THR A N 1
ATOM 2120 C CA . THR A 1 248 ? 12.172 7.340 -31.497 1.00 33.25 248 THR A CA 1
ATOM 2121 C C . THR A 1 248 ? 12.455 8.807 -31.140 1.00 33.25 248 THR A C 1
ATOM 2123 O O . THR A 1 248 ? 11.556 9.644 -31.171 1.00 33.25 248 THR A O 1
ATOM 2126 N N . ASP A 1 249 ? 13.736 9.063 -30.862 1.00 36.59 249 ASP A N 1
ATOM 2127 C CA . ASP A 1 249 ? 14.493 10.324 -30.882 1.00 36.59 249 ASP A CA 1
ATOM 2128 C C . ASP A 1 249 ? 13.998 11.432 -31.826 1.00 36.59 249 ASP A C 1
ATOM 2130 O O . ASP A 1 249 ? 13.695 11.157 -32.990 1.00 36.59 249 ASP A O 1
ATOM 2134 N N . ARG A 1 250 ? 14.119 12.699 -31.386 1.00 33.44 250 ARG A N 1
ATOM 2135 C CA . ARG A 1 250 ? 15.026 13.694 -32.010 1.00 33.44 250 ARG A CA 1
ATOM 2136 C C . ARG A 1 250 ? 14.905 15.116 -31.433 1.00 33.44 250 ARG A C 1
ATOM 2138 O O . ARG A 1 250 ? 13.826 15.690 -31.399 1.00 33.44 250 ARG A O 1
ATOM 2145 N N . ASN A 1 251 ? 16.095 15.661 -31.178 1.00 31.56 251 ASN A N 1
ATOM 2146 C CA . ASN A 1 251 ? 16.592 17.018 -31.436 1.00 31.56 251 ASN A CA 1
ATOM 2147 C C . ASN A 1 251 ? 16.094 18.217 -30.612 1.00 31.56 251 ASN A C 1
ATOM 2149 O O . ASN A 1 251 ? 14.975 18.701 -30.744 1.00 31.56 251 ASN A O 1
ATOM 2153 N N . GLU A 1 252 ? 17.056 18.708 -29.823 1.00 44.56 252 GLU A N 1
ATOM 2154 C CA . GLU A 1 252 ? 17.509 20.096 -29.687 1.00 44.56 252 GLU A CA 1
ATOM 2155 C C . GLU A 1 252 ? 16.774 21.146 -30.533 1.00 44.56 252 GLU A C 1
ATOM 2157 O O . GLU A 1 252 ? 16.797 21.081 -31.759 1.00 44.56 252 GLU A O 1
ATOM 2162 N N . ASP A 1 253 ? 16.263 22.189 -29.869 1.00 33.12 253 ASP A N 1
ATOM 2163 C CA . ASP A 1 253 ? 16.472 23.543 -30.373 1.00 33.12 253 ASP A CA 1
ATOM 2164 C C . ASP A 1 253 ? 16.470 24.606 -29.267 1.00 33.12 253 ASP A C 1
ATOM 2166 O O . ASP A 1 253 ? 15.680 24.612 -28.319 1.00 33.12 253 ASP A O 1
ATOM 2170 N N . SER A 1 254 ? 17.441 25.496 -29.426 1.00 40.06 254 SER A N 1
ATOM 2171 C CA . SER A 1 254 ? 17.865 26.580 -28.551 1.00 40.06 254 SER A CA 1
ATOM 2172 C C . SER A 1 254 ? 16.873 27.747 -28.576 1.00 40.06 254 SER A C 1
ATOM 2174 O O . SER A 1 254 ? 16.563 28.252 -29.653 1.00 40.06 254 SER A O 1
ATOM 2176 N N . PHE A 1 255 ? 16.511 28.294 -27.410 1.00 32.34 255 PHE A N 1
ATOM 2177 C CA . PHE A 1 255 ? 16.043 29.681 -27.318 1.00 32.34 255 PHE A CA 1
ATOM 2178 C C . PHE A 1 255 ? 16.632 30.400 -26.101 1.00 32.34 255 PHE A C 1
ATOM 2180 O O . PHE A 1 255 ? 16.295 30.133 -24.949 1.00 32.34 255 PHE A O 1
ATOM 2187 N N . TYR A 1 256 ? 17.503 31.363 -26.398 1.00 37.53 256 TYR A N 1
ATOM 2188 C CA . TYR A 1 256 ? 17.950 32.409 -25.488 1.00 37.53 256 TYR A CA 1
ATOM 2189 C C . TYR A 1 256 ? 16.779 33.323 -25.118 1.00 37.53 256 TYR A C 1
ATOM 2191 O O . TYR A 1 256 ? 16.262 34.017 -25.991 1.00 37.53 256 TYR A O 1
ATOM 2199 N N . LEU A 1 257 ? 16.448 33.437 -23.828 1.00 35.78 257 LEU A N 1
ATOM 2200 C CA . LEU A 1 257 ? 15.867 34.669 -23.296 1.00 35.78 257 LEU A CA 1
ATOM 2201 C C . LEU A 1 257 ? 16.481 35.055 -21.949 1.00 35.78 257 LEU A C 1
ATOM 2203 O O . LEU A 1 257 ? 16.334 34.407 -20.918 1.00 35.78 257 LEU A O 1
ATOM 2207 N N . ASN A 1 258 ? 17.165 36.184 -22.052 1.00 37.31 258 ASN A N 1
ATOM 2208 C CA . ASN A 1 258 ? 17.730 37.064 -21.054 1.00 37.31 258 ASN A CA 1
ATOM 2209 C C . ASN A 1 258 ? 16.661 37.576 -20.066 1.00 37.31 258 ASN A C 1
ATOM 2211 O O . ASN A 1 258 ? 15.650 38.138 -20.496 1.00 37.31 258 ASN A O 1
ATOM 2215 N N . ARG A 1 259 ? 16.905 37.450 -18.755 1.00 33.44 259 ARG A N 1
ATOM 2216 C CA . ARG A 1 259 ? 16.266 38.296 -17.734 1.00 33.44 259 ARG A CA 1
ATOM 2217 C C . ARG A 1 259 ? 17.127 38.388 -16.474 1.00 33.44 259 ARG A C 1
ATOM 2219 O O . ARG A 1 259 ? 17.207 37.453 -15.686 1.00 33.44 259 ARG A O 1
ATOM 2226 N N . ASN A 1 260 ? 17.734 39.560 -16.310 1.00 39.53 260 ASN A N 1
ATOM 2227 C CA . ASN A 1 260 ? 18.341 40.036 -15.075 1.00 39.53 260 ASN A CA 1
ATOM 2228 C C . ASN A 1 260 ? 17.260 40.274 -14.012 1.00 39.53 260 ASN A C 1
ATOM 2230 O O . ASN A 1 260 ? 16.309 41.021 -14.256 1.00 39.53 260 ASN A O 1
ATOM 2234 N N . SER A 1 261 ? 17.451 39.710 -12.824 1.00 37.72 261 SER A N 1
ATOM 2235 C CA . SER A 1 261 ? 16.914 40.269 -11.583 1.00 37.72 261 SER A CA 1
ATOM 2236 C C . SER A 1 261 ? 17.785 39.824 -10.415 1.00 37.72 261 SER A C 1
ATOM 2238 O O . SER A 1 261 ? 17.818 38.643 -10.064 1.00 37.72 261 SER A O 1
ATOM 2240 N N . ASP A 1 262 ? 18.488 40.795 -9.845 1.00 41.84 262 ASP A N 1
ATOM 2241 C CA . ASP A 1 262 ? 19.325 40.671 -8.663 1.00 41.84 262 ASP A CA 1
ATOM 2242 C C . ASP A 1 262 ? 18.531 40.115 -7.474 1.00 41.84 262 ASP A C 1
ATOM 2244 O O . ASP A 1 262 ? 17.526 40.682 -7.043 1.00 41.84 262 ASP A O 1
ATOM 2248 N N . THR A 1 263 ? 19.004 38.996 -6.931 1.00 39.50 263 THR A N 1
ATOM 2249 C CA . THR A 1 263 ? 18.602 38.456 -5.625 1.00 39.50 263 THR A CA 1
ATOM 2250 C C . THR A 1 263 ? 19.855 38.020 -4.862 1.00 39.50 263 THR A C 1
ATOM 2252 O O . THR A 1 263 ? 20.866 37.682 -5.481 1.00 39.50 263 THR A O 1
ATOM 2255 N N . PRO A 1 264 ? 19.842 38.113 -3.521 1.00 40.44 264 PRO A N 1
ATOM 2256 C CA . PRO A 1 264 ? 21.055 38.188 -2.724 1.00 40.44 264 PRO A CA 1
ATOM 2257 C C . PRO A 1 264 ? 21.779 36.844 -2.674 1.00 40.44 264 PRO A C 1
ATOM 2259 O O . PRO A 1 264 ? 21.193 35.803 -2.381 1.00 40.44 264 PRO A O 1
ATOM 2262 N N . THR A 1 265 ? 23.079 36.911 -2.941 1.00 38.84 265 THR A N 1
ATOM 2263 C CA . THR A 1 265 ? 24.065 35.834 -2.907 1.00 38.84 265 THR A CA 1
ATOM 2264 C C . THR A 1 265 ? 24.028 35.065 -1.583 1.00 38.84 265 THR A C 1
ATOM 2266 O O . THR A 1 265 ? 24.719 35.416 -0.629 1.00 38.84 265 THR A O 1
ATOM 2269 N N . PHE A 1 266 ? 23.263 33.975 -1.533 1.00 38.66 266 PHE A N 1
ATOM 2270 C CA . PHE A 1 266 ? 23.587 32.856 -0.656 1.00 38.66 266 PHE A CA 1
ATOM 2271 C C . PHE A 1 266 ? 24.674 32.034 -1.340 1.00 38.66 266 PHE A C 1
ATOM 2273 O O . PHE A 1 266 ? 24.550 31.655 -2.505 1.00 38.66 266 PHE A O 1
ATOM 2280 N N . GLN A 1 267 ? 25.766 31.806 -0.616 1.00 36.34 267 GLN A N 1
ATOM 2281 C CA . GLN A 1 267 ? 26.892 30.983 -1.035 1.00 36.34 267 GLN A CA 1
ATOM 2282 C C . GLN A 1 267 ? 26.383 29.554 -1.280 1.00 36.34 267 GLN A C 1
ATOM 2284 O O . GLN A 1 267 ? 26.248 28.750 -0.360 1.00 36.34 267 GLN A O 1
ATOM 2289 N N . ALA A 1 268 ? 26.027 29.259 -2.529 1.00 34.44 268 ALA A N 1
ATOM 2290 C CA . ALA A 1 268 ? 25.673 27.923 -2.961 1.00 34.44 268 ALA A CA 1
ATOM 2291 C C . ALA A 1 268 ? 26.893 27.022 -2.754 1.00 34.44 268 ALA A C 1
ATOM 2293 O O . ALA A 1 268 ? 27.963 27.275 -3.318 1.00 34.44 268 ALA A O 1
ATOM 2294 N N . PHE A 1 269 ? 26.733 25.968 -1.952 1.00 32.53 269 PHE A N 1
ATOM 2295 C CA . PHE A 1 269 ? 27.653 24.843 -1.986 1.00 32.53 269 PHE A CA 1
ATOM 2296 C C . PHE A 1 269 ? 27.704 24.361 -3.431 1.00 32.53 269 PHE A C 1
ATOM 2298 O O . PHE A 1 269 ? 26.721 23.865 -3.981 1.00 32.53 269 PHE A O 1
ATOM 2305 N N . THR A 1 270 ? 28.847 24.575 -4.071 1.00 32.81 270 THR A N 1
ATOM 2306 C CA . THR A 1 270 ? 29.132 24.035 -5.389 1.00 32.81 270 THR A CA 1
ATOM 2307 C C . THR A 1 270 ? 29.159 22.525 -5.223 1.00 32.81 270 THR A C 1
ATOM 2309 O O . THR A 1 270 ? 30.156 21.951 -4.782 1.00 32.81 270 THR A O 1
ATOM 2312 N N . LEU A 1 271 ? 28.033 21.880 -5.541 1.00 42.44 271 LEU A N 1
ATOM 2313 C CA . LEU A 1 271 ? 28.000 20.460 -5.843 1.00 42.44 271 LEU A CA 1
ATOM 2314 C C . LEU A 1 271 ? 29.120 20.232 -6.858 1.00 42.44 271 LEU A C 1
ATOM 2316 O O . LEU A 1 271 ? 29.063 20.733 -7.986 1.00 42.44 271 LEU A O 1
ATOM 2320 N N . ARG A 1 272 ? 30.170 19.507 -6.457 1.00 32.50 272 ARG A N 1
ATOM 2321 C CA . ARG A 1 272 ? 31.077 18.907 -7.431 1.00 32.50 272 ARG A CA 1
ATOM 2322 C C . ARG A 1 272 ? 30.185 18.136 -8.392 1.00 32.50 272 ARG A C 1
ATOM 2324 O O . ARG A 1 272 ? 29.465 17.252 -7.937 1.00 32.50 272 ARG A O 1
ATOM 2331 N N . LYS A 1 273 ? 30.214 18.514 -9.676 1.00 36.06 273 LYS A N 1
ATOM 2332 C CA . LYS A 1 273 ? 29.605 17.763 -10.777 1.00 36.06 273 LYS A CA 1
ATOM 2333 C C . LYS A 1 273 ? 29.882 16.284 -10.536 1.00 36.06 273 LYS A C 1
ATOM 2335 O O . LYS A 1 273 ? 31.024 15.835 -10.626 1.00 36.06 273 LYS A O 1
ATOM 2340 N N . SER A 1 274 ? 28.835 15.586 -10.125 1.00 40.75 274 SER A N 1
ATOM 2341 C CA . SER A 1 274 ? 28.787 14.147 -10.009 1.00 40.75 274 SER A CA 1
ATOM 2342 C C . SER A 1 274 ? 29.094 13.551 -11.374 1.00 40.75 274 SER A C 1
ATOM 2344 O O . SER A 1 274 ? 28.729 14.114 -12.407 1.00 40.75 274 SER A O 1
ATOM 2346 N N . TYR A 1 275 ? 29.804 12.428 -11.340 1.00 40.88 275 TYR A N 1
ATOM 2347 C CA . TYR A 1 275 ? 30.001 11.509 -12.450 1.00 40.88 275 TYR A CA 1
ATOM 2348 C C . TYR A 1 275 ? 28.755 11.474 -13.343 1.00 40.88 275 TYR A C 1
ATOM 2350 O O . TYR A 1 275 ? 27.649 11.232 -12.858 1.00 40.88 275 TYR A O 1
ATOM 2358 N N . SER A 1 276 ? 28.934 11.781 -14.629 1.00 37.34 276 SER A N 1
ATOM 2359 C CA . SER A 1 276 ? 27.888 11.640 -15.635 1.00 37.34 276 SER A CA 1
ATOM 2360 C C . SER A 1 276 ? 27.367 10.206 -15.592 1.00 37.34 276 SER A C 1
ATOM 2362 O O . SER A 1 276 ? 28.130 9.249 -15.707 1.00 37.34 276 SER A O 1
ATOM 2364 N N . CYS A 1 277 ? 26.062 10.086 -15.373 1.00 48.31 277 CYS A N 1
ATOM 2365 C CA . CYS A 1 277 ? 25.303 8.854 -15.182 1.00 48.31 277 CYS A CA 1
ATOM 2366 C C . CYS A 1 277 ? 25.133 8.063 -16.498 1.00 48.31 277 CYS A C 1
ATOM 2368 O O . CYS A 1 277 ? 24.039 7.607 -16.806 1.00 48.31 277 CYS A O 1
ATOM 2370 N N . GLU A 1 278 ? 26.180 7.958 -17.318 1.00 42.62 278 GLU A N 1
ATOM 2371 C CA . GLU A 1 278 ? 26.115 7.258 -18.612 1.00 42.62 278 GLU A CA 1
ATOM 2372 C C . GLU A 1 278 ? 26.881 5.925 -18.618 1.00 42.62 278 GLU A C 1
ATOM 2374 O O . GLU A 1 278 ? 26.644 5.108 -19.496 1.00 42.62 278 GLU A O 1
ATOM 2379 N N . ASP A 1 279 ? 27.677 5.630 -17.579 1.00 43.78 279 ASP A N 1
ATOM 2380 C CA . ASP A 1 279 ? 28.429 4.369 -17.441 1.00 43.78 279 ASP A CA 1
ATOM 2381 C C . ASP A 1 279 ? 28.146 3.651 -16.104 1.00 43.78 279 ASP A C 1
ATOM 2383 O O . ASP A 1 279 ? 29.054 3.203 -15.398 1.00 43.78 279 ASP A O 1
ATOM 2387 N N . ILE A 1 280 ? 26.874 3.524 -15.707 1.00 53.44 280 ILE A N 1
ATOM 2388 C CA . ILE A 1 280 ? 26.526 2.614 -14.604 1.00 53.44 280 ILE A CA 1
ATOM 2389 C C . ILE A 1 280 ? 26.541 1.188 -15.159 1.00 53.44 280 ILE A C 1
ATOM 2391 O O . ILE A 1 280 ? 25.556 0.705 -15.718 1.00 53.44 280 ILE A O 1
ATOM 2395 N N . GLN A 1 281 ? 27.679 0.505 -15.004 1.00 56.97 281 GLN A N 1
ATOM 2396 C CA . GLN A 1 281 ? 27.733 -0.953 -15.113 1.00 56.97 281 GLN A CA 1
ATOM 2397 C C . GLN A 1 281 ? 26.620 -1.539 -14.228 1.00 56.97 281 GLN A C 1
ATOM 2399 O O . GLN A 1 281 ? 26.536 -1.157 -13.057 1.00 56.97 281 GLN A O 1
ATOM 2404 N N . PRO A 1 282 ? 25.761 -2.438 -14.744 1.00 59.31 282 PRO A N 1
ATOM 2405 C CA . PRO A 1 282 ? 24.716 -3.052 -13.938 1.00 59.31 282 PRO A CA 1
ATOM 2406 C C . PRO A 1 282 ? 25.360 -3.708 -12.715 1.00 59.31 282 PRO A C 1
ATOM 2408 O O . PRO A 1 282 ? 26.246 -4.556 -12.852 1.00 59.31 282 PRO A O 1
ATOM 2411 N N . PHE A 1 283 ? 24.956 -3.272 -11.520 1.00 64.38 283 PHE A N 1
ATOM 2412 C CA . PHE A 1 283 ? 25.465 -3.824 -10.273 1.00 64.38 283 PHE A CA 1
ATOM 2413 C C . PHE A 1 283 ? 25.050 -5.296 -10.203 1.00 64.38 283 PHE A C 1
ATOM 2415 O O . PHE A 1 283 ? 23.889 -5.630 -9.972 1.00 64.38 283 PHE A O 1
ATOM 2422 N N . ASN A 1 284 ? 26.000 -6.190 -10.462 1.00 69.31 284 ASN A N 1
ATOM 2423 C CA . ASN A 1 284 ? 25.727 -7.623 -10.536 1.00 69.31 284 ASN A CA 1
ATOM 2424 C C . ASN A 1 284 ? 25.802 -8.312 -9.165 1.00 69.31 284 ASN A C 1
ATOM 2426 O O . ASN A 1 284 ? 25.495 -9.500 -9.079 1.00 69.31 284 ASN A O 1
ATOM 2430 N N . CYS A 1 285 ? 26.184 -7.606 -8.091 1.00 86.75 285 CYS A N 1
ATOM 2431 C CA . CYS A 1 285 ? 26.172 -8.166 -6.740 1.00 86.75 285 CYS A CA 1
ATOM 2432 C C . CYS A 1 285 ? 25.329 -7.344 -5.757 1.00 86.75 285 CYS A C 1
ATOM 2434 O O . CYS A 1 285 ? 25.320 -6.115 -5.766 1.00 86.75 285 CYS A O 1
ATOM 2436 N N . ILE A 1 286 ? 24.629 -8.058 -4.873 1.00 93.56 286 ILE A N 1
ATOM 2437 C CA . ILE A 1 286 ? 23.774 -7.490 -3.820 1.00 93.56 286 ILE A CA 1
ATOM 2438 C C . ILE A 1 286 ? 24.577 -6.552 -2.907 1.00 93.56 286 ILE A C 1
ATOM 2440 O O . ILE A 1 286 ? 24.067 -5.511 -2.499 1.00 93.56 286 ILE A O 1
ATOM 2444 N N . ASP A 1 287 ? 25.849 -6.868 -2.655 1.00 93.62 287 ASP A N 1
ATOM 2445 C CA . ASP A 1 287 ? 26.745 -6.053 -1.829 1.00 93.62 287 ASP A CA 1
ATOM 2446 C C . ASP A 1 287 ? 26.893 -4.626 -2.363 1.00 93.62 287 ASP A C 1
ATOM 2448 O O . ASP A 1 287 ? 26.881 -3.666 -1.593 1.00 93.62 287 ASP A O 1
ATOM 2452 N N . GLN A 1 288 ? 26.969 -4.461 -3.688 1.00 94.19 288 GLN A N 1
ATOM 2453 C CA . GLN A 1 288 ? 27.040 -3.138 -4.303 1.00 94.19 288 GLN A CA 1
ATOM 2454 C C . GLN A 1 288 ? 25.761 -2.335 -4.055 1.00 94.19 288 GLN A C 1
ATOM 2456 O O . GLN A 1 288 ? 25.845 -1.147 -3.741 1.00 94.19 288 GLN A O 1
ATOM 2461 N N . TYR A 1 289 ? 24.588 -2.973 -4.115 1.00 95.69 289 TYR A N 1
ATOM 2462 C CA . TYR A 1 289 ? 23.336 -2.300 -3.778 1.00 95.69 289 TYR A CA 1
ATOM 2463 C C . TYR A 1 289 ? 23.257 -1.914 -2.309 1.00 95.69 289 TYR A C 1
ATOM 2465 O O . TYR A 1 289 ? 22.817 -0.812 -2.001 1.00 95.69 289 TYR A O 1
ATOM 2473 N N . LEU A 1 290 ? 23.709 -2.771 -1.396 1.00 96.25 290 LEU A N 1
ATOM 2474 C CA . LEU A 1 290 ? 23.713 -2.445 0.030 1.00 96.25 290 LEU A CA 1
ATOM 2475 C C . LEU A 1 290 ? 24.639 -1.260 0.335 1.00 96.25 290 LEU A C 1
ATOM 2477 O O . LEU A 1 290 ? 24.246 -0.352 1.069 1.00 96.25 290 LEU A O 1
ATOM 2481 N N . VAL A 1 291 ? 25.827 -1.217 -0.278 1.00 96.31 291 VAL A N 1
ATOM 2482 C CA . VAL A 1 291 ? 26.737 -0.064 -0.180 1.00 96.31 291 VAL A CA 1
ATOM 2483 C C . VAL A 1 291 ? 26.082 1.193 -0.751 1.00 96.31 291 VAL A C 1
ATOM 2485 O O . VAL A 1 291 ? 26.144 2.258 -0.136 1.00 96.31 291 VAL A O 1
ATOM 2488 N N . ARG A 1 292 ? 25.417 1.077 -1.904 1.00 96.38 292 ARG A N 1
ATOM 2489 C CA . ARG A 1 292 ? 24.718 2.193 -2.544 1.00 96.38 292 ARG A CA 1
ATOM 2490 C C . ARG A 1 292 ? 23.557 2.717 -1.695 1.00 96.38 292 ARG A C 1
ATOM 2492 O O . ARG A 1 292 ? 23.431 3.928 -1.539 1.00 96.38 292 ARG A O 1
ATOM 2499 N N . LEU A 1 293 ? 22.760 1.841 -1.087 1.00 96.81 293 LEU A N 1
ATOM 2500 C CA . LEU A 1 293 ? 21.676 2.228 -0.178 1.00 96.81 293 LEU A CA 1
ATOM 2501 C C . LEU A 1 293 ? 22.204 2.926 1.071 1.00 96.81 293 LEU A C 1
ATOM 2503 O O . LEU A 1 293 ? 21.640 3.935 1.472 1.00 96.81 293 LEU A O 1
ATOM 2507 N N . TYR A 1 294 ? 23.317 2.458 1.635 1.00 97.44 294 TYR A N 1
ATOM 2508 C CA . TYR A 1 294 ? 23.955 3.134 2.764 1.00 97.44 294 TYR A CA 1
ATOM 2509 C C . TYR A 1 294 ? 24.420 4.555 2.403 1.00 97.44 294 TYR A C 1
ATOM 2511 O O . TYR A 1 294 ? 24.243 5.493 3.178 1.00 97.44 294 TYR A O 1
ATOM 2519 N N . GLN A 1 295 ? 24.966 4.748 1.198 1.00 96.50 295 GLN A N 1
ATOM 2520 C CA . GLN A 1 295 ? 25.305 6.087 0.702 1.00 96.50 295 GLN A CA 1
ATOM 2521 C C . GLN A 1 295 ? 24.062 6.968 0.534 1.00 96.50 295 GLN A C 1
ATOM 2523 O O . GLN A 1 295 ? 24.110 8.148 0.875 1.00 96.50 295 GLN A O 1
ATOM 2528 N N . LEU A 1 296 ? 22.961 6.408 0.024 1.00 95.38 296 LEU A N 1
ATOM 2529 C CA . LEU A 1 296 ? 21.691 7.122 -0.116 1.00 95.38 296 LEU A CA 1
ATOM 2530 C C . LEU A 1 296 ? 21.107 7.514 1.247 1.00 95.38 296 LEU A C 1
ATOM 2532 O O . LEU A 1 296 ? 20.662 8.645 1.393 1.00 95.38 296 LEU A O 1
ATOM 2536 N N . GLU A 1 297 ? 21.161 6.637 2.252 1.00 95.31 297 GLU A N 1
ATOM 2537 C CA . GLU A 1 297 ? 20.742 6.940 3.631 1.00 95.31 297 GLU A CA 1
ATOM 2538 C C . GLU A 1 297 ? 21.517 8.145 4.190 1.00 95.31 297 GLU A C 1
ATOM 2540 O O . GLU A 1 297 ? 20.904 9.118 4.627 1.00 95.31 297 GLU A O 1
ATOM 2545 N N . ILE A 1 298 ? 22.852 8.142 4.067 1.00 95.12 298 ILE A N 1
ATOM 2546 C CA . ILE A 1 298 ? 23.696 9.270 4.500 1.00 95.12 298 ILE A CA 1
ATOM 2547 C C . ILE A 1 298 ? 23.326 10.561 3.759 1.00 95.12 298 ILE A C 1
ATOM 2549 O O . ILE A 1 298 ? 23.242 11.624 4.374 1.00 95.12 298 ILE A O 1
ATOM 2553 N N . GLN A 1 299 ? 23.109 10.489 2.442 1.00 92.62 299 GLN A N 1
ATOM 2554 C CA . GLN A 1 299 ? 22.718 11.654 1.646 1.00 92.62 299 GLN A CA 1
ATOM 2555 C C . GLN A 1 299 ? 21.361 12.205 2.092 1.00 92.62 299 GLN A C 1
ATOM 2557 O O . GLN A 1 299 ? 21.219 13.414 2.256 1.00 92.62 299 GLN A O 1
ATOM 2562 N N . LEU A 1 300 ? 20.377 11.335 2.332 1.00 91.88 300 LEU A N 1
ATOM 2563 C CA . LEU A 1 300 ? 19.057 11.739 2.811 1.00 91.88 300 LEU A CA 1
ATOM 2564 C C . LEU A 1 300 ? 19.118 12.422 4.174 1.00 91.88 300 LEU A C 1
ATOM 2566 O O . LEU A 1 300 ? 18.441 13.429 4.367 1.00 91.88 300 LEU A O 1
ATOM 2570 N N . ASP A 1 301 ? 19.937 11.924 5.095 1.00 92.12 301 ASP A N 1
ATOM 2571 C CA . ASP A 1 301 ? 20.083 12.544 6.411 1.00 92.12 301 ASP A CA 1
ATOM 2572 C C . ASP A 1 301 ? 20.767 13.916 6.325 1.00 92.12 301 ASP A C 1
ATOM 2574 O O . ASP A 1 301 ? 20.295 14.873 6.938 1.00 92.12 301 ASP A O 1
ATOM 2578 N N . GLN A 1 302 ? 21.782 14.067 5.467 1.00 91.06 302 GLN A N 1
ATOM 2579 C CA . GLN A 1 302 ? 22.382 15.377 5.174 1.00 91.06 302 GLN A CA 1
ATOM 2580 C C . GLN A 1 302 ? 21.367 16.355 4.558 1.00 91.06 302 GLN A C 1
ATOM 2582 O O . GLN A 1 302 ? 21.382 17.549 4.862 1.00 91.06 302 GLN A O 1
ATOM 2587 N N . PHE A 1 303 ? 20.456 15.868 3.708 1.00 87.56 303 PHE A N 1
ATOM 2588 C CA . PHE A 1 303 ? 19.412 16.709 3.118 1.00 87.56 303 PHE A CA 1
ATOM 2589 C C . PHE A 1 303 ? 18.349 17.148 4.127 1.00 87.56 303 PHE A C 1
ATOM 2591 O O . PHE A 1 303 ? 17.868 18.280 4.018 1.00 87.56 303 PHE A O 1
ATOM 2598 N N . LYS A 1 304 ? 18.007 16.307 5.115 1.00 86.69 304 LYS A N 1
ATOM 2599 C CA . LYS A 1 304 ? 17.078 16.679 6.197 1.00 86.69 304 LYS A CA 1
ATOM 2600 C C . LYS A 1 304 ? 17.597 17.876 6.988 1.00 86.69 304 LYS A C 1
ATOM 2602 O O . LYS A 1 304 ? 16.830 18.785 7.290 1.00 86.69 304 LYS A O 1
ATOM 2607 N N . GLU A 1 30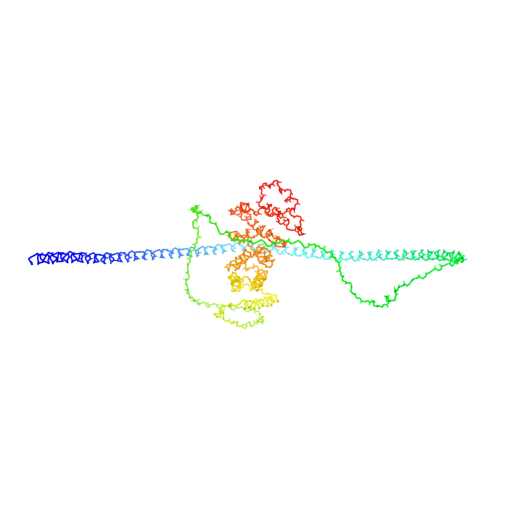5 ? 18.898 17.913 7.271 1.00 86.56 305 GLU A N 1
ATOM 2608 C CA . GLU A 1 305 ? 19.521 19.028 7.994 1.00 86.56 305 GLU A CA 1
ATOM 2609 C C . GLU A 1 305 ? 19.524 20.332 7.182 1.00 86.56 305 GLU A C 1
ATOM 2611 O O . GLU A 1 305 ? 19.430 21.421 7.750 1.00 86.56 305 GLU A O 1
ATOM 2616 N N . ALA A 1 306 ? 19.592 20.234 5.852 1.00 84.81 306 ALA A N 1
ATOM 2617 C CA . ALA A 1 306 ? 19.689 21.388 4.963 1.00 84.81 306 ALA A CA 1
ATOM 2618 C C . ALA A 1 306 ? 18.333 21.964 4.493 1.00 84.81 306 ALA A C 1
ATOM 2620 O O . ALA A 1 306 ? 18.313 23.018 3.858 1.00 84.81 306 ALA A O 1
ATOM 2621 N N . GLY A 1 307 ? 17.201 21.318 4.808 1.00 78.62 307 GLY A N 1
ATOM 2622 C CA . GLY A 1 307 ? 15.854 21.874 4.600 1.00 78.62 307 GLY A CA 1
ATOM 2623 C C . GLY A 1 307 ? 15.355 21.929 3.145 1.00 78.62 307 GLY A C 1
ATOM 2624 O O . GLY A 1 307 ? 14.620 22.850 2.785 1.00 78.62 307 GLY A O 1
ATOM 2625 N N . PHE A 1 308 ? 15.741 20.977 2.289 1.00 70.81 308 PHE A N 1
ATOM 2626 C CA . PHE A 1 308 ? 15.413 21.007 0.852 1.00 70.81 308 PHE A CA 1
ATOM 2627 C C . PHE A 1 308 ? 14.028 20.447 0.468 1.00 70.81 308 PHE A C 1
ATOM 2629 O O . PHE A 1 308 ? 13.507 19.532 1.094 1.00 70.81 308 PHE A O 1
ATOM 2636 N N . GLN A 1 309 ? 13.473 20.977 -0.638 1.00 67.88 309 GLN A N 1
ATOM 2637 C CA . GLN A 1 309 ? 12.128 20.687 -1.177 1.00 67.88 309 GLN A CA 1
ATOM 2638 C C . GLN A 1 309 ? 12.055 19.626 -2.300 1.00 67.88 309 GLN A C 1
ATOM 2640 O O . GLN A 1 309 ? 10.951 19.280 -2.717 1.00 67.88 309 GLN A O 1
ATOM 2645 N N . THR A 1 310 ? 13.171 19.113 -2.831 1.00 63.09 310 THR A N 1
ATOM 2646 C CA . THR A 1 310 ? 13.140 18.186 -3.986 1.00 63.09 310 THR A CA 1
ATOM 2647 C C . THR A 1 310 ? 14.198 17.094 -3.885 1.00 63.09 310 THR A C 1
ATOM 2649 O O . THR A 1 310 ? 15.226 17.154 -4.557 1.00 63.09 310 THR A O 1
ATOM 2652 N N . VAL A 1 311 ? 13.949 16.088 -3.047 1.00 66.44 311 VAL A N 1
ATOM 2653 C CA . VAL A 1 311 ? 14.870 14.947 -2.873 1.00 66.44 311 VAL A CA 1
ATOM 2654 C C . VAL A 1 311 ? 14.429 13.716 -3.679 1.00 66.44 311 VAL A C 1
ATOM 2656 O O . VAL A 1 311 ? 15.249 12.896 -4.081 1.00 66.44 311 VAL A O 1
ATOM 2659 N N . ALA A 1 312 ? 13.138 13.599 -3.998 1.00 81.88 312 ALA A N 1
ATOM 2660 C CA . ALA A 1 312 ? 12.614 12.482 -4.782 1.00 81.88 312 ALA A CA 1
ATOM 2661 C C . ALA A 1 312 ? 12.769 12.723 -6.298 1.00 81.88 312 ALA A C 1
ATOM 2663 O O . ALA A 1 312 ? 11.806 13.081 -6.981 1.00 81.88 312 ALA A O 1
ATOM 2664 N N . SER A 1 313 ? 13.985 12.546 -6.823 1.00 91.38 313 SER A N 1
ATOM 2665 C CA . SER A 1 313 ? 14.225 12.565 -8.272 1.00 91.38 313 SER A CA 1
ATOM 2666 C C . SER A 1 313 ? 13.679 11.293 -8.943 1.00 91.38 313 SER A C 1
ATOM 2668 O O . SER A 1 313 ? 13.568 10.234 -8.316 1.00 91.38 313 SER A O 1
ATOM 2670 N N . PHE A 1 314 ? 13.316 11.381 -10.227 1.00 94.38 314 PHE A N 1
ATOM 2671 C CA . PHE A 1 314 ? 12.830 10.223 -10.991 1.00 94.38 314 PHE A CA 1
ATOM 2672 C C . PHE A 1 314 ? 13.894 9.129 -11.109 1.00 94.38 314 PHE A C 1
ATOM 2674 O O . PHE A 1 314 ? 13.569 7.944 -11.076 1.00 94.38 314 PHE A O 1
ATOM 2681 N N . GLU A 1 315 ? 15.157 9.527 -11.228 1.00 94.62 315 GLU A N 1
ATOM 2682 C CA . GLU A 1 315 ? 16.315 8.644 -11.336 1.00 94.62 315 GLU A CA 1
ATOM 2683 C C . GLU A 1 315 ? 16.469 7.808 -10.067 1.00 94.62 315 GLU A C 1
ATOM 2685 O O . GLU A 1 315 ? 16.544 6.586 -10.159 1.00 94.62 315 GLU A O 1
ATOM 2690 N N . LEU A 1 316 ? 16.410 8.441 -8.889 1.00 95.31 316 LEU A N 1
ATOM 2691 C CA . LEU A 1 316 ? 16.488 7.738 -7.608 1.00 95.31 316 LEU A CA 1
ATOM 2692 C C . LEU A 1 316 ? 15.328 6.749 -7.438 1.00 95.31 316 LEU A C 1
ATOM 2694 O O . LEU A 1 316 ? 15.530 5.608 -7.030 1.00 95.31 316 LEU A O 1
ATOM 2698 N N . LEU A 1 317 ? 14.102 7.157 -7.775 1.00 97.12 317 LEU A N 1
ATOM 2699 C CA . LEU A 1 317 ? 12.938 6.273 -7.686 1.00 97.12 317 LEU A CA 1
ATOM 2700 C C . LEU A 1 317 ? 13.034 5.078 -8.651 1.00 97.12 317 LEU A C 1
ATOM 2702 O O . LEU A 1 317 ? 12.605 3.981 -8.298 1.00 97.12 317 LEU A O 1
ATOM 2706 N N . ASN A 1 318 ? 13.589 5.263 -9.851 1.00 97.44 318 ASN A N 1
ATOM 2707 C CA . ASN A 1 318 ? 13.842 4.154 -10.772 1.00 97.44 318 ASN A CA 1
ATOM 2708 C C . ASN A 1 318 ? 14.969 3.244 -10.270 1.00 97.44 318 ASN A C 1
ATOM 2710 O O . ASN A 1 318 ? 14.803 2.030 -10.305 1.00 97.44 318 ASN A O 1
ATOM 2714 N N . GLU A 1 319 ? 16.047 3.806 -9.718 1.00 96.81 319 GLU A N 1
ATOM 2715 C CA . GLU A 1 319 ? 17.140 3.041 -9.108 1.00 96.81 319 GLU A CA 1
ATOM 2716 C C . GLU A 1 319 ? 16.612 2.121 -7.990 1.00 96.81 319 GLU A C 1
ATOM 2718 O O . GLU A 1 319 ? 16.852 0.912 -8.004 1.00 96.81 319 GLU A O 1
ATOM 2723 N N . LEU A 1 320 ? 15.807 2.658 -7.065 1.00 97.94 320 LEU A N 1
ATOM 2724 C CA . LEU A 1 320 ? 15.181 1.873 -5.995 1.00 97.94 320 LEU A CA 1
ATOM 2725 C C . LEU A 1 320 ? 14.220 0.802 -6.537 1.00 97.94 320 LEU A C 1
ATOM 2727 O O . LEU A 1 320 ? 14.185 -0.321 -6.026 1.00 97.94 320 LEU A O 1
ATOM 2731 N N . LYS A 1 321 ? 13.450 1.121 -7.585 1.00 98.00 321 LYS A N 1
ATOM 2732 C CA . LYS A 1 321 ? 12.572 0.148 -8.249 1.00 98.00 321 LYS A CA 1
ATOM 2733 C C . LYS A 1 321 ? 13.373 -1.006 -8.843 1.00 98.00 321 LYS A C 1
ATOM 2735 O O . LYS A 1 321 ? 12.989 -2.160 -8.669 1.00 98.00 321 LYS A O 1
ATOM 2740 N N . ASP A 1 322 ? 14.480 -0.711 -9.513 1.00 96.88 322 ASP A N 1
ATOM 2741 C CA . ASP A 1 322 ? 15.314 -1.720 -10.158 1.00 96.88 322 ASP A CA 1
ATOM 2742 C C . ASP A 1 322 ? 15.978 -2.638 -9.124 1.00 96.88 322 ASP A C 1
ATOM 2744 O O . ASP A 1 322 ? 16.023 -3.853 -9.330 1.00 96.88 322 ASP A O 1
ATOM 2748 N N . MET A 1 323 ? 16.392 -2.098 -7.970 1.00 97.31 323 MET A N 1
ATOM 2749 C CA . MET A 1 323 ? 16.875 -2.896 -6.834 1.00 97.31 323 MET A CA 1
ATOM 2750 C C . MET A 1 323 ? 15.812 -3.885 -6.332 1.00 97.31 323 MET A C 1
ATOM 2752 O O . MET A 1 323 ? 16.104 -5.071 -6.146 1.00 97.31 323 MET A O 1
ATOM 2756 N N . LEU A 1 324 ? 14.561 -3.438 -6.156 1.00 97.69 324 LEU A N 1
ATOM 2757 C CA . LEU A 1 324 ? 13.462 -4.328 -5.759 1.00 97.69 324 LEU A CA 1
ATOM 2758 C C . LEU A 1 324 ? 13.164 -5.374 -6.841 1.00 97.69 324 LEU A C 1
ATOM 2760 O O . LEU A 1 324 ? 13.085 -6.564 -6.528 1.00 97.69 324 LEU A O 1
ATOM 2764 N N . ALA A 1 325 ? 13.093 -4.964 -8.109 1.00 97.25 325 ALA A N 1
ATOM 2765 C CA . ALA A 1 325 ? 12.833 -5.859 -9.233 1.00 97.25 325 ALA A CA 1
ATOM 2766 C C . ALA A 1 325 ? 13.900 -6.953 -9.365 1.00 97.25 325 ALA A C 1
ATOM 2768 O O . ALA A 1 325 ? 13.580 -8.109 -9.658 1.00 97.25 325 ALA A O 1
ATOM 2769 N N . GLN A 1 326 ? 15.166 -6.618 -9.115 1.00 95.56 326 GLN A N 1
ATOM 2770 C CA . GLN A 1 326 ? 16.256 -7.591 -9.080 1.00 95.56 326 GLN A CA 1
ATOM 2771 C C . GLN A 1 326 ? 16.162 -8.518 -7.872 1.00 95.56 326 GLN A C 1
ATOM 2773 O O . GLN A 1 326 ? 16.383 -9.722 -8.016 1.00 95.56 326 GLN A O 1
ATOM 2778 N N . SER A 1 327 ? 15.739 -8.007 -6.712 1.00 96.06 327 SER A N 1
ATOM 2779 C CA . SER A 1 327 ? 15.563 -8.834 -5.516 1.00 96.06 327 SER A CA 1
ATOM 2780 C C . SER A 1 327 ? 14.546 -9.970 -5.702 1.00 96.06 327 SER A C 1
ATOM 2782 O O . SER A 1 327 ? 14.685 -11.018 -5.077 1.00 96.06 327 SER A O 1
ATOM 2784 N N . LYS A 1 328 ? 13.563 -9.809 -6.604 1.00 95.62 328 LYS A N 1
ATOM 2785 C CA . LYS A 1 328 ? 12.578 -10.857 -6.939 1.00 95.62 328 LYS A CA 1
ATOM 2786 C C . LYS A 1 328 ? 13.140 -11.987 -7.793 1.00 95.62 328 LYS A C 1
ATOM 2788 O O . LYS A 1 328 ? 12.616 -13.096 -7.747 1.00 95.62 328 LYS A O 1
ATOM 2793 N N . LYS A 1 329 ? 14.146 -11.699 -8.622 1.00 94.88 329 LYS A N 1
ATOM 2794 C CA . LYS A 1 329 ? 14.716 -12.665 -9.578 1.00 94.88 329 LYS A CA 1
ATOM 2795 C C . LYS A 1 329 ? 15.698 -13.628 -8.913 1.00 94.88 329 LYS A C 1
ATOM 2797 O O . LYS A 1 329 ? 15.968 -14.699 -9.448 1.00 94.88 329 LYS A O 1
ATOM 2802 N N . SER A 1 330 ? 16.229 -13.239 -7.761 1.00 91.38 330 SER A N 1
ATOM 2803 C CA . SER A 1 330 ? 17.257 -13.977 -7.041 1.00 91.38 330 SER A CA 1
ATOM 2804 C C . SER A 1 330 ? 16.653 -14.905 -5.985 1.00 91.38 330 SER A C 1
ATOM 2806 O O . SER A 1 330 ? 15.576 -14.657 -5.439 1.00 91.38 330 SER A O 1
ATOM 2808 N N . LYS A 1 331 ? 17.356 -16.000 -5.671 1.00 92.75 331 LYS A N 1
ATOM 2809 C CA . LYS A 1 331 ? 16.967 -16.904 -4.579 1.00 92.75 331 LYS A CA 1
ATOM 2810 C C . LYS A 1 331 ? 16.945 -16.124 -3.267 1.00 92.75 331 LYS A C 1
ATOM 2812 O O . LYS A 1 331 ? 17.899 -15.411 -2.985 1.00 92.75 331 LYS A O 1
ATOM 2817 N N . ARG A 1 332 ? 15.906 -16.307 -2.447 1.00 91.69 332 ARG A N 1
ATOM 2818 C CA . ARG A 1 332 ? 15.796 -15.656 -1.133 1.00 91.69 332 ARG A CA 1
ATOM 2819 C C . ARG A 1 332 ? 17.018 -15.935 -0.257 1.00 91.69 332 ARG A C 1
ATOM 2821 O O . ARG A 1 332 ? 17.201 -17.058 0.209 1.00 91.69 332 ARG A O 1
ATOM 2828 N N . THR A 1 333 ? 17.807 -14.895 -0.022 1.00 94.88 333 THR A N 1
ATOM 2829 C CA . THR A 1 333 ? 18.871 -14.832 0.983 1.00 94.88 333 THR A CA 1
ATOM 2830 C C . THR A 1 333 ? 18.525 -13.755 2.010 1.00 94.88 333 THR A C 1
ATOM 2832 O O . THR A 1 333 ? 17.680 -12.892 1.748 1.00 94.88 333 THR A O 1
ATOM 2835 N N . GLU A 1 334 ? 19.164 -13.787 3.181 1.00 96.12 334 GLU A N 1
ATOM 2836 C CA . GLU A 1 334 ? 18.966 -12.737 4.192 1.00 96.12 334 GLU A CA 1
ATOM 2837 C C . GLU A 1 334 ? 19.417 -11.362 3.664 1.00 96.12 334 GLU A C 1
ATOM 2839 O O . GLU A 1 334 ? 18.773 -10.356 3.952 1.00 96.12 334 GLU A O 1
ATOM 2844 N N . ASP A 1 335 ? 20.431 -11.318 2.794 1.00 95.31 335 ASP A N 1
ATOM 2845 C CA . ASP A 1 335 ? 20.903 -10.076 2.169 1.00 95.31 335 ASP A CA 1
ATOM 2846 C C . ASP A 1 335 ? 19.848 -9.449 1.250 1.00 95.31 335 ASP A C 1
ATOM 2848 O O . ASP A 1 335 ? 19.671 -8.233 1.251 1.00 95.31 335 ASP A O 1
ATOM 2852 N N . LEU A 1 336 ? 19.084 -10.259 0.504 1.00 95.88 336 LEU A N 1
ATOM 2853 C CA . LEU A 1 336 ? 17.971 -9.754 -0.310 1.00 95.88 336 LEU A CA 1
ATOM 2854 C C . LEU A 1 336 ? 16.835 -9.203 0.543 1.00 95.88 336 LEU A C 1
ATOM 2856 O O . LEU A 1 336 ? 16.219 -8.203 0.181 1.00 95.88 336 LEU A O 1
ATOM 2860 N N . LYS A 1 337 ? 16.554 -9.845 1.678 1.00 96.62 337 LYS A N 1
ATOM 2861 C CA . LYS A 1 337 ? 15.575 -9.332 2.634 1.00 96.62 337 LYS A CA 1
ATOM 2862 C C . LYS A 1 337 ? 16.059 -8.007 3.224 1.00 96.62 337 LYS A C 1
ATOM 2864 O O . LYS A 1 337 ? 15.296 -7.047 3.260 1.00 96.62 337 LYS A O 1
ATOM 2869 N N . MET A 1 338 ? 17.333 -7.912 3.606 1.00 96.94 338 MET A N 1
ATOM 2870 C CA . MET A 1 338 ? 17.931 -6.659 4.073 1.00 96.94 338 MET A CA 1
ATOM 2871 C C . MET A 1 338 ? 17.862 -5.563 3.001 1.00 96.94 338 MET A C 1
ATOM 2873 O O . MET A 1 338 ? 17.499 -4.429 3.314 1.00 96.94 338 MET A O 1
ATOM 2877 N N . LEU A 1 339 ? 18.144 -5.906 1.741 1.00 97.44 339 LEU A N 1
ATOM 2878 C CA . LEU A 1 339 ? 18.020 -5.012 0.592 1.00 97.44 339 LEU A CA 1
ATOM 2879 C C . LEU A 1 339 ? 16.590 -4.466 0.469 1.00 97.44 339 LEU A C 1
ATOM 2881 O O . LEU A 1 339 ? 16.399 -3.253 0.441 1.00 97.44 339 LEU A O 1
ATOM 2885 N N . GLN A 1 340 ? 15.584 -5.347 0.455 1.00 97.75 340 GLN A N 1
ATOM 2886 C CA . GLN A 1 340 ? 14.167 -4.972 0.362 1.00 97.75 340 GLN A CA 1
ATOM 2887 C C . GLN A 1 340 ? 13.745 -4.041 1.503 1.00 97.75 340 GLN A C 1
ATOM 2889 O O . GLN A 1 340 ? 13.108 -3.014 1.259 1.00 97.75 340 GLN A O 1
ATOM 2894 N N . LEU A 1 341 ? 14.136 -4.369 2.738 1.00 98.00 341 LEU A N 1
ATOM 2895 C CA . LEU A 1 341 ? 13.820 -3.576 3.925 1.00 98.00 341 LEU A CA 1
ATOM 2896 C C . LEU A 1 341 ? 14.437 -2.175 3.862 1.00 98.00 341 LEU A C 1
ATOM 2898 O O . LEU A 1 341 ? 13.748 -1.196 4.152 1.00 98.00 341 LEU A O 1
ATOM 2902 N N . ARG A 1 342 ? 15.704 -2.062 3.446 1.00 98.00 342 ARG A N 1
ATOM 2903 C CA . ARG A 1 342 ? 16.380 -0.765 3.294 1.00 98.00 342 ARG A CA 1
ATOM 2904 C C . ARG A 1 342 ? 15.768 0.071 2.177 1.00 98.00 342 ARG A C 1
ATOM 2906 O O . ARG A 1 342 ? 15.486 1.243 2.400 1.00 98.00 342 ARG A O 1
ATOM 2913 N N . VAL A 1 343 ? 15.476 -0.524 1.016 1.00 98.38 343 VAL A N 1
ATOM 2914 C CA . VAL A 1 343 ? 14.788 0.195 -0.070 1.00 98.38 343 VAL A CA 1
ATOM 2915 C C . VAL A 1 343 ? 13.434 0.728 0.403 1.00 98.38 343 VAL A C 1
ATOM 2917 O O . VAL A 1 343 ? 13.122 1.895 0.166 1.00 98.38 343 VAL A O 1
ATOM 2920 N N . CYS A 1 344 ? 12.645 -0.081 1.117 1.00 98.56 344 CYS A N 1
ATOM 2921 C CA . CYS A 1 344 ? 11.365 0.369 1.663 1.00 98.56 344 CYS A CA 1
ATOM 2922 C C . CYS A 1 344 ? 11.548 1.491 2.702 1.00 98.56 344 CYS A C 1
ATOM 2924 O O . CYS A 1 344 ? 10.811 2.471 2.677 1.00 98.56 344 CYS A O 1
ATOM 2926 N N . SER A 1 345 ? 12.557 1.410 3.571 1.00 97.88 345 SER A N 1
ATOM 2927 C CA . SER A 1 345 ? 12.867 2.468 4.545 1.00 97.88 345 SER A CA 1
ATOM 2928 C C . SER A 1 345 ? 13.205 3.809 3.873 1.00 97.88 345 SER A C 1
ATOM 2930 O O . SER A 1 345 ? 12.638 4.855 4.213 1.00 97.88 345 SER A O 1
ATOM 2932 N N . ILE A 1 346 ? 14.074 3.774 2.858 1.00 97.38 346 ILE A N 1
ATOM 2933 C CA . ILE A 1 346 ? 14.453 4.947 2.059 1.00 97.38 346 ILE A CA 1
ATOM 2934 C C . ILE A 1 346 ? 13.230 5.515 1.337 1.00 97.38 346 ILE A C 1
ATOM 2936 O O . ILE A 1 346 ? 12.969 6.713 1.422 1.00 97.38 346 ILE A O 1
ATOM 2940 N N . LEU A 1 347 ? 12.437 4.666 0.677 1.00 98.06 347 LEU A N 1
ATOM 2941 C CA . LEU A 1 347 ? 11.229 5.097 -0.025 1.00 98.06 347 LEU A CA 1
ATOM 2942 C C . LEU A 1 347 ? 10.213 5.744 0.925 1.00 98.06 347 LEU A C 1
ATOM 2944 O O . LEU A 1 347 ? 9.636 6.777 0.593 1.00 98.06 347 LEU A O 1
ATOM 2948 N N . ASN A 1 348 ? 10.014 5.179 2.116 1.00 97.75 348 ASN A N 1
ATOM 2949 C CA . ASN A 1 348 ? 9.150 5.772 3.132 1.00 97.75 348 ASN A CA 1
ATOM 2950 C C . ASN A 1 348 ? 9.645 7.166 3.547 1.00 97.75 348 ASN A C 1
ATOM 2952 O O . ASN A 1 348 ? 8.856 8.106 3.607 1.00 97.75 348 ASN A O 1
ATOM 2956 N N . THR A 1 349 ? 10.955 7.317 3.762 1.00 95.94 349 THR A N 1
ATOM 2957 C CA . THR A 1 349 ? 11.572 8.617 4.064 1.00 95.94 349 THR A CA 1
ATOM 2958 C C . THR A 1 349 ? 11.325 9.615 2.930 1.00 95.94 349 THR A C 1
ATOM 2960 O O . THR A 1 349 ? 10.862 10.725 3.177 1.00 95.94 349 THR A O 1
ATOM 2963 N N . LEU A 1 350 ? 11.530 9.208 1.673 1.00 95.50 350 LEU A N 1
ATOM 2964 C CA . LEU A 1 350 ? 11.266 10.057 0.507 1.00 95.50 350 LEU A CA 1
ATOM 2965 C C . LEU A 1 350 ? 9.804 10.525 0.440 1.00 95.50 350 LEU A C 1
ATOM 2967 O O . LEU A 1 350 ? 9.562 11.694 0.143 1.00 95.50 350 LEU A O 1
ATOM 2971 N N . LEU A 1 351 ? 8.846 9.642 0.740 1.00 96.00 351 LEU A N 1
ATOM 2972 C CA . LEU A 1 351 ? 7.411 9.952 0.745 1.00 96.00 351 LEU A CA 1
ATOM 2973 C C . LEU A 1 351 ? 7.008 10.904 1.880 1.00 96.00 351 LEU A C 1
ATOM 2975 O O . LEU A 1 351 ? 6.127 11.740 1.680 1.00 96.00 351 LEU A O 1
ATOM 2979 N N . ILE A 1 352 ? 7.631 10.781 3.057 1.00 94.81 352 ILE A N 1
ATOM 2980 C CA . ILE A 1 352 ? 7.400 11.682 4.196 1.00 94.81 352 ILE A CA 1
ATOM 2981 C C . ILE A 1 352 ? 7.900 13.087 3.872 1.00 94.81 352 ILE A C 1
ATOM 2983 O O . ILE A 1 352 ? 7.143 14.046 4.009 1.00 94.81 352 ILE A O 1
ATOM 2987 N N . GLU A 1 353 ? 9.142 13.195 3.405 1.00 93.12 353 GLU A N 1
ATOM 2988 C CA . GLU A 1 353 ? 9.787 14.489 3.170 1.00 93.12 353 GLU A CA 1
ATOM 2989 C C . GLU A 1 353 ? 9.284 15.174 1.886 1.00 93.12 353 GLU A C 1
ATOM 2991 O O . GLU A 1 353 ? 9.342 16.394 1.761 1.00 93.12 353 GLU A O 1
ATOM 2996 N N . ASN A 1 354 ? 8.760 14.413 0.913 1.00 93.69 354 ASN A N 1
ATOM 2997 C CA . ASN A 1 354 ? 8.353 14.939 -0.396 1.00 93.69 354 ASN A CA 1
ATOM 2998 C C . ASN A 1 354 ? 6.926 14.500 -0.774 1.00 93.69 354 ASN A C 1
ATOM 3000 O O . ASN A 1 354 ? 6.750 13.760 -1.748 1.00 93.69 354 ASN A O 1
ATOM 3004 N N . PRO A 1 355 ? 5.870 14.987 -0.097 1.00 95.00 355 PRO A N 1
ATOM 3005 C CA . PRO A 1 355 ? 4.491 14.602 -0.408 1.00 95.00 355 PRO A CA 1
ATOM 3006 C C . PRO A 1 355 ? 4.049 14.998 -1.829 1.00 95.00 355 PRO A C 1
ATOM 3008 O O . PRO A 1 355 ? 3.128 14.408 -2.380 1.00 95.00 355 PRO A O 1
ATOM 3011 N N . GLN A 1 356 ? 4.727 15.956 -2.471 1.00 93.88 356 GLN A N 1
ATOM 3012 C CA . GLN A 1 356 ? 4.464 16.339 -3.867 1.00 93.88 356 GLN A CA 1
ATOM 3013 C C . GLN A 1 356 ? 4.989 15.310 -4.890 1.00 93.88 356 GLN A C 1
ATOM 3015 O O . GLN A 1 356 ? 4.623 15.352 -6.066 1.00 93.88 356 GLN A O 1
ATOM 3020 N N . SER A 1 357 ? 5.818 14.353 -4.456 1.00 94.44 357 SER A N 1
ATOM 3021 C CA . SER A 1 357 ? 6.423 13.332 -5.322 1.00 94.44 357 SER A CA 1
ATOM 3022 C C . SER A 1 357 ? 5.466 12.206 -5.729 1.00 94.44 357 SER A C 1
ATOM 3024 O O . SER A 1 357 ? 5.840 11.365 -6.543 1.00 94.44 357 SER A O 1
ATOM 3026 N N . VAL A 1 358 ? 4.220 12.197 -5.239 1.00 96.50 358 VAL A N 1
ATOM 3027 C CA . VAL A 1 358 ? 3.227 11.137 -5.506 1.00 96.50 358 VAL A CA 1
ATOM 3028 C C . VAL A 1 358 ? 3.094 10.821 -6.993 1.00 96.50 358 VAL A C 1
ATOM 3030 O O . VAL A 1 358 ? 3.100 9.658 -7.384 1.00 96.50 358 VAL A O 1
ATOM 3033 N N . ASN A 1 359 ? 3.038 11.845 -7.848 1.00 96.81 359 ASN A N 1
ATOM 3034 C CA . ASN A 1 359 ? 2.939 11.640 -9.294 1.00 96.81 359 ASN A CA 1
ATOM 3035 C C . ASN A 1 359 ? 4.192 10.978 -9.882 1.00 96.81 359 ASN A C 1
ATOM 3037 O O . ASN A 1 359 ? 4.071 10.184 -10.812 1.00 96.81 359 ASN A O 1
ATOM 3041 N N . ALA A 1 360 ? 5.381 11.291 -9.362 1.00 96.75 360 ALA A N 1
ATOM 3042 C CA . ALA A 1 360 ? 6.619 10.643 -9.782 1.00 96.75 360 ALA A CA 1
ATOM 3043 C C . ALA A 1 360 ? 6.641 9.178 -9.334 1.00 96.75 360 ALA A C 1
ATOM 3045 O O . ALA A 1 360 ? 6.872 8.296 -10.152 1.00 96.75 360 ALA A O 1
ATOM 3046 N N . VAL A 1 361 ? 6.278 8.916 -8.077 1.00 97.38 361 VAL A N 1
ATOM 3047 C CA . VAL A 1 361 ? 6.179 7.574 -7.485 1.00 97.38 361 VAL A CA 1
ATOM 3048 C C . VAL A 1 361 ? 5.188 6.678 -8.243 1.00 97.38 361 VAL A C 1
ATOM 3050 O O . VAL A 1 361 ? 5.480 5.511 -8.503 1.00 97.38 361 VAL A O 1
ATOM 3053 N N . ILE A 1 362 ? 4.038 7.223 -8.656 1.00 97.75 362 ILE A N 1
ATOM 3054 C CA . ILE A 1 362 ? 3.072 6.508 -9.506 1.00 97.75 362 ILE A CA 1
ATOM 3055 C C . ILE A 1 362 ? 3.677 6.210 -10.879 1.00 97.75 362 ILE A C 1
ATOM 3057 O O . ILE A 1 362 ? 3.582 5.083 -11.358 1.00 97.75 362 ILE A O 1
ATOM 3061 N N . LYS A 1 363 ? 4.294 7.212 -11.517 1.00 97.62 363 LYS A N 1
ATOM 3062 C CA . LYS A 1 363 ? 4.850 7.086 -12.872 1.00 97.62 363 LYS A CA 1
ATOM 3063 C C . LYS A 1 363 ? 6.014 6.101 -12.952 1.00 97.62 363 LYS A C 1
ATOM 3065 O O . LYS A 1 363 ? 6.131 5.413 -13.960 1.00 97.62 363 LYS A O 1
ATOM 3070 N N . THR A 1 364 ? 6.869 6.022 -11.932 1.00 98.12 364 THR A N 1
ATOM 3071 C CA . THR A 1 364 ? 7.972 5.048 -11.925 1.00 98.12 364 THR A CA 1
ATOM 3072 C C . THR A 1 364 ? 7.479 3.617 -11.730 1.00 98.12 364 THR A C 1
ATOM 3074 O O . THR A 1 364 ? 8.135 2.684 -12.198 1.00 98.12 364 THR A O 1
ATOM 3077 N N . GLY A 1 365 ? 6.326 3.430 -11.078 1.00 98.19 365 GLY A N 1
ATOM 3078 C CA . GLY A 1 365 ? 5.772 2.114 -10.754 1.00 98.19 365 GLY A CA 1
ATOM 3079 C C . GLY A 1 365 ? 6.453 1.450 -9.555 1.00 98.19 365 GLY A C 1
ATOM 3080 O O . GLY A 1 365 ? 6.313 0.247 -9.357 1.00 98.19 365 GLY A O 1
ATOM 3081 N N . ILE A 1 366 ? 7.196 2.203 -8.734 1.00 98.50 366 ILE A N 1
ATOM 3082 C CA . ILE A 1 366 ? 7.888 1.635 -7.566 1.00 98.50 366 ILE A CA 1
ATOM 3083 C C . ILE A 1 366 ? 6.914 1.055 -6.527 1.00 98.50 366 ILE A C 1
ATOM 3085 O O . ILE A 1 366 ? 7.216 0.052 -5.890 1.00 98.50 366 ILE A O 1
ATOM 3089 N N . ILE A 1 367 ? 5.713 1.627 -6.389 1.00 98.44 367 ILE A N 1
ATOM 3090 C CA . ILE A 1 367 ? 4.677 1.101 -5.483 1.00 98.44 367 ILE A CA 1
ATOM 3091 C C . ILE A 1 367 ? 4.155 -0.258 -5.955 1.00 98.44 367 ILE A C 1
ATOM 3093 O O . ILE A 1 367 ? 3.886 -1.126 -5.128 1.00 98.44 367 ILE A O 1
ATOM 3097 N N . ASP A 1 368 ? 4.066 -0.469 -7.268 1.00 98.50 368 ASP A N 1
ATOM 3098 C CA . ASP A 1 368 ? 3.653 -1.755 -7.845 1.00 98.50 368 ASP A CA 1
ATOM 3099 C C . ASP A 1 368 ? 4.686 -2.836 -7.521 1.00 98.50 368 ASP A C 1
ATOM 3101 O O . ASP A 1 368 ? 4.351 -3.983 -7.221 1.00 98.50 368 ASP A O 1
ATOM 3105 N N . GLU A 1 369 ? 5.955 -2.439 -7.518 1.00 98.62 369 GLU A N 1
ATOM 3106 C CA . GLU A 1 369 ? 7.072 -3.297 -7.168 1.00 98.62 369 GLU A CA 1
ATOM 3107 C C . GLU A 1 369 ? 7.077 -3.645 -5.669 1.00 98.62 369 GLU A C 1
ATOM 3109 O O . GLU A 1 369 ? 7.189 -4.819 -5.317 1.00 98.62 369 GLU A O 1
ATOM 3114 N N . VAL A 1 370 ? 6.837 -2.671 -4.780 1.00 98.62 370 VAL A N 1
ATOM 3115 C CA . VAL A 1 370 ? 6.637 -2.919 -3.335 1.00 98.62 370 VAL A CA 1
ATOM 3116 C C . VAL A 1 370 ? 5.456 -3.867 -3.099 1.00 98.62 370 VAL A C 1
ATOM 3118 O O . VAL A 1 370 ? 5.571 -4.828 -2.334 1.00 98.62 370 VAL A O 1
ATOM 3121 N N . LEU A 1 371 ? 4.334 -3.651 -3.791 1.00 98.44 371 LEU A N 1
ATOM 3122 C CA . LEU A 1 371 ? 3.155 -4.512 -3.697 1.00 98.44 371 LEU A CA 1
ATOM 3123 C C . LEU A 1 371 ? 3.460 -5.945 -4.164 1.00 98.44 371 LEU A C 1
ATOM 3125 O O . LEU A 1 371 ? 3.057 -6.917 -3.521 1.00 98.44 371 LEU A O 1
ATOM 3129 N N . SER A 1 372 ? 4.224 -6.083 -5.252 1.00 98.38 372 SER A N 1
ATOM 3130 C CA . SER A 1 372 ? 4.695 -7.370 -5.768 1.00 98.38 372 SER A CA 1
ATOM 3131 C C . SER A 1 372 ? 5.579 -8.104 -4.753 1.00 98.38 372 SER A C 1
ATOM 3133 O O . SER A 1 372 ? 5.385 -9.302 -4.547 1.00 98.38 372 SER A O 1
ATOM 3135 N N . ILE A 1 373 ? 6.493 -7.400 -4.076 1.00 98.31 373 ILE A N 1
ATOM 3136 C CA . ILE A 1 373 ? 7.348 -7.968 -3.021 1.00 98.31 373 ILE A CA 1
ATOM 3137 C C . ILE A 1 373 ? 6.508 -8.489 -1.859 1.00 98.31 373 ILE A C 1
ATOM 3139 O O . ILE A 1 373 ? 6.692 -9.636 -1.451 1.00 98.31 373 ILE A O 1
ATOM 3143 N N . ILE A 1 374 ? 5.557 -7.686 -1.367 1.00 98.44 374 ILE A N 1
ATOM 3144 C CA . ILE A 1 374 ? 4.666 -8.077 -0.267 1.00 98.44 374 ILE A CA 1
ATOM 3145 C C . ILE A 1 374 ? 3.918 -9.359 -0.629 1.00 98.44 374 ILE A C 1
ATOM 3147 O O . ILE A 1 374 ? 3.906 -10.294 0.169 1.00 98.44 374 ILE A O 1
ATOM 3151 N N . ASN A 1 375 ? 3.342 -9.439 -1.830 1.00 98.12 375 ASN A N 1
ATOM 3152 C CA . ASN A 1 375 ? 2.623 -10.631 -2.287 1.00 98.12 375 ASN A CA 1
ATOM 3153 C C . ASN A 1 375 ? 3.517 -11.859 -2.468 1.00 98.12 375 ASN A C 1
ATOM 3155 O O . ASN A 1 375 ? 3.049 -12.984 -2.306 1.00 98.12 375 ASN A O 1
ATOM 3159 N N . LEU A 1 376 ? 4.796 -11.657 -2.780 1.00 97.44 376 LEU A N 1
ATOM 3160 C CA . LEU A 1 376 ? 5.748 -12.745 -2.939 1.00 97.44 376 LEU A CA 1
ATOM 3161 C C . LEU A 1 376 ? 6.167 -13.331 -1.580 1.00 97.44 376 LEU A C 1
ATOM 3163 O O . LEU A 1 376 ? 6.380 -14.543 -1.478 1.00 97.44 376 LEU A O 1
ATOM 3167 N N . ILE A 1 377 ? 6.387 -12.501 -0.552 1.00 97.06 377 ILE A N 1
ATOM 3168 C CA . ILE A 1 377 ? 6.885 -12.945 0.767 1.00 97.06 377 ILE A CA 1
ATOM 3169 C C . ILE A 1 377 ? 5.814 -13.673 1.582 1.00 97.06 377 ILE A C 1
ATOM 3171 O O . ILE A 1 377 ? 4.619 -13.379 1.495 1.00 97.06 377 ILE A O 1
ATOM 3175 N N . LEU A 1 378 ? 6.260 -14.656 2.373 1.00 97.56 378 LEU A N 1
ATOM 3176 C CA . LEU A 1 378 ? 5.384 -15.372 3.299 1.00 97.56 378 LEU A CA 1
ATOM 3177 C C . LEU A 1 378 ? 4.805 -14.381 4.306 1.00 97.56 378 LEU A C 1
ATOM 3179 O O . LEU A 1 378 ? 5.499 -13.455 4.720 1.00 97.56 378 LEU A O 1
ATOM 3183 N N . LEU A 1 379 ? 3.558 -14.593 4.724 1.00 98.00 379 LEU A N 1
ATOM 3184 C CA . LEU A 1 379 ? 2.867 -13.679 5.634 1.00 98.00 379 LEU A CA 1
ATOM 3185 C C . LEU A 1 379 ? 3.651 -13.459 6.941 1.00 98.00 379 LEU A C 1
ATOM 3187 O O . LEU A 1 379 ? 3.826 -12.324 7.360 1.00 98.00 379 LEU A O 1
ATOM 3191 N N . SER A 1 380 ? 4.238 -14.521 7.502 1.00 97.69 380 SER A N 1
ATOM 3192 C CA . SER A 1 380 ? 5.094 -14.465 8.700 1.00 97.69 380 SER A CA 1
ATOM 3193 C C . SER A 1 380 ? 6.421 -13.717 8.510 1.00 97.69 380 SER A C 1
ATOM 3195 O O . SER A 1 380 ? 7.111 -13.427 9.484 1.00 97.69 380 SER A O 1
ATOM 3197 N N . GLN A 1 381 ? 6.809 -13.427 7.266 1.00 97.38 381 GLN A N 1
ATOM 3198 C CA . GLN A 1 381 ? 8.020 -12.678 6.920 1.00 97.38 381 GLN A CA 1
ATOM 3199 C C . GLN A 1 381 ? 7.719 -11.222 6.545 1.00 97.38 381 GLN A C 1
ATOM 3201 O O . GLN A 1 381 ? 8.655 -10.436 6.368 1.00 97.38 381 GLN A O 1
ATOM 3206 N N . VAL A 1 382 ? 6.441 -10.847 6.414 1.00 98.12 382 VAL A N 1
ATOM 3207 C CA . VAL A 1 382 ? 6.055 -9.457 6.182 1.00 98.12 382 VAL A CA 1
ATOM 3208 C C . VAL A 1 382 ? 6.362 -8.662 7.443 1.00 98.12 382 VAL A C 1
ATOM 3210 O O . VAL A 1 382 ? 5.711 -8.802 8.466 1.00 98.12 382 VAL A O 1
ATOM 3213 N N . GLN A 1 383 ? 7.381 -7.819 7.356 1.00 98.00 383 GLN A N 1
ATOM 3214 C CA . GLN A 1 383 ? 7.688 -6.822 8.378 1.00 98.00 383 GLN A CA 1
ATOM 3215 C C . GLN A 1 383 ? 7.001 -5.488 8.081 1.00 98.00 383 GLN A C 1
ATOM 3217 O O . GLN A 1 383 ? 6.838 -5.127 6.911 1.00 98.00 383 GLN A O 1
ATOM 3222 N N . ILE A 1 384 ? 6.719 -4.719 9.136 1.00 98.06 384 ILE A N 1
ATOM 3223 C CA . ILE A 1 384 ? 6.141 -3.365 9.080 1.00 98.06 384 ILE A CA 1
ATOM 3224 C C . ILE A 1 384 ? 6.879 -2.474 8.075 1.00 98.06 384 ILE A C 1
ATOM 3226 O O . ILE A 1 384 ? 6.239 -1.761 7.305 1.00 98.06 384 ILE A O 1
ATOM 3230 N N . SER A 1 385 ? 8.212 -2.559 8.006 1.00 98.12 385 SER A N 1
ATOM 3231 C CA . SER A 1 385 ? 9.029 -1.764 7.081 1.00 98.12 385 SER A CA 1
ATOM 3232 C C . SER A 1 385 ? 8.650 -1.944 5.608 1.00 98.12 385 SER A C 1
ATOM 3234 O O . SER A 1 385 ? 8.778 -0.990 4.850 1.00 98.12 385 SER A O 1
ATOM 3236 N N . HIS A 1 386 ? 8.142 -3.112 5.194 1.00 98.38 386 HIS A N 1
ATOM 3237 C CA . HIS A 1 386 ? 7.632 -3.301 3.828 1.00 98.38 386 HIS A CA 1
ATOM 3238 C C . HIS A 1 386 ? 6.331 -2.526 3.583 1.00 98.38 386 HIS A C 1
ATOM 3240 O O . HIS A 1 386 ? 6.053 -2.117 2.459 1.00 98.38 386 HIS A O 1
ATOM 3246 N N . LEU A 1 387 ? 5.520 -2.341 4.628 1.00 98.56 387 LEU A N 1
ATOM 3247 C CA . LEU A 1 387 ? 4.195 -1.728 4.549 1.00 98.56 387 LEU A CA 1
ATOM 3248 C C . LEU A 1 387 ? 4.230 -0.207 4.717 1.00 98.56 387 LEU A C 1
ATOM 3250 O O . LEU A 1 387 ? 3.344 0.468 4.194 1.00 98.56 387 LEU A O 1
ATOM 3254 N N . LEU A 1 388 ? 5.236 0.344 5.407 1.00 98.38 388 LEU A N 1
ATOM 3255 C CA . LEU A 1 388 ? 5.346 1.788 5.658 1.00 98.38 388 LEU A CA 1
ATOM 3256 C C . LEU A 1 388 ? 5.281 2.641 4.376 1.00 98.38 388 LEU A C 1
ATOM 3258 O O . LEU A 1 388 ? 4.482 3.580 4.359 1.00 98.38 388 LEU A O 1
ATOM 3262 N N . PRO A 1 389 ? 5.989 2.309 3.272 1.00 98.62 389 PRO A N 1
ATOM 3263 C CA . PRO A 1 389 ? 5.845 3.052 2.022 1.00 98.62 389 PRO A CA 1
ATOM 3264 C C . PRO A 1 389 ? 4.415 3.065 1.494 1.00 98.62 389 PRO A C 1
ATOM 3266 O O . PRO A 1 389 ? 3.947 4.109 1.053 1.00 98.62 389 PRO A O 1
ATOM 3269 N N . LEU A 1 390 ? 3.704 1.931 1.555 1.00 98.56 390 LEU A N 1
ATOM 3270 C CA . LEU A 1 390 ? 2.310 1.860 1.114 1.00 98.56 390 LEU A CA 1
ATOM 3271 C C . LEU A 1 390 ? 1.416 2.703 2.017 1.00 98.56 390 LEU A C 1
ATOM 3273 O O . LEU A 1 390 ? 0.631 3.506 1.523 1.00 98.56 390 LEU A O 1
ATOM 3277 N N . HIS A 1 391 ? 1.550 2.559 3.335 1.00 98.38 391 HIS A N 1
ATOM 3278 C CA . HIS A 1 391 ? 0.766 3.329 4.298 1.00 98.38 391 HIS A CA 1
ATOM 3279 C C . HIS A 1 391 ? 0.921 4.829 4.063 1.00 98.38 391 HIS A C 1
ATOM 3281 O O . HIS A 1 391 ? -0.083 5.524 3.885 1.00 98.38 391 HIS A O 1
ATOM 3287 N N . LYS A 1 392 ? 2.170 5.302 3.959 1.00 98.44 392 LYS A N 1
ATOM 3288 C CA . LYS A 1 392 ? 2.454 6.713 3.721 1.00 98.44 392 LYS A CA 1
ATOM 3289 C C . LYS A 1 392 ? 1.964 7.165 2.355 1.00 98.44 392 LYS A C 1
ATOM 3291 O O . LYS A 1 392 ? 1.316 8.202 2.258 1.00 98.44 392 LYS A O 1
ATOM 3296 N N . PHE A 1 393 ? 2.211 6.381 1.310 1.00 98.44 393 PHE A N 1
ATOM 3297 C CA . PHE A 1 393 ? 1.757 6.680 -0.044 1.00 98.44 393 PHE A CA 1
ATOM 3298 C C . PHE A 1 393 ? 0.230 6.840 -0.118 1.00 98.44 393 PHE A C 1
ATOM 3300 O O . PHE A 1 393 ? -0.261 7.834 -0.653 1.00 98.44 393 PHE A O 1
ATOM 3307 N N . PHE A 1 394 ? -0.538 5.922 0.476 1.00 98.38 394 PHE A N 1
ATOM 3308 C CA . PHE A 1 394 ? -2.001 6.013 0.519 1.00 98.38 394 PHE A CA 1
ATOM 3309 C C . PHE A 1 394 ? -2.514 7.115 1.456 1.00 98.38 394 PHE A C 1
ATOM 3311 O O . PHE A 1 394 ? -3.656 7.548 1.307 1.00 98.38 394 PHE A O 1
ATOM 3318 N N . GLU A 1 395 ? -1.713 7.600 2.403 1.00 97.88 395 GLU A N 1
ATOM 3319 C CA . GLU A 1 395 ? -2.049 8.791 3.184 1.00 97.88 395 GLU A CA 1
ATOM 3320 C C . GLU A 1 395 ? -2.012 10.058 2.316 1.00 97.88 395 GLU A C 1
ATOM 3322 O O . GLU A 1 395 ? -2.940 10.863 2.375 1.00 97.88 395 GLU A O 1
ATOM 3327 N N . ILE A 1 396 ? -0.985 10.202 1.473 1.00 97.69 396 ILE A N 1
ATOM 3328 C CA . ILE A 1 396 ? -0.747 11.417 0.675 1.00 97.69 396 ILE A CA 1
ATOM 3329 C C . ILE A 1 396 ? -1.419 11.410 -0.711 1.00 97.69 396 ILE A C 1
ATOM 3331 O O . ILE A 1 396 ? -1.570 12.467 -1.320 1.00 97.69 396 ILE A O 1
ATOM 3335 N N . CYS A 1 397 ? -1.836 10.250 -1.228 1.00 97.69 397 CYS A N 1
ATOM 3336 C CA . CYS A 1 397 ? -2.522 10.153 -2.521 1.00 97.69 397 CYS A CA 1
ATOM 3337 C C . CYS A 1 397 ? -3.881 10.863 -2.534 1.00 97.69 397 CYS A C 1
ATOM 3339 O O . CYS A 1 397 ? -4.662 10.764 -1.583 1.00 97.69 397 CYS A O 1
ATOM 3341 N N . SER A 1 398 ? -4.242 11.464 -3.668 1.00 98.06 398 SER A N 1
ATOM 3342 C CA . SER A 1 398 ? -5.618 11.894 -3.935 1.00 98.06 398 SER A CA 1
ATOM 3343 C C . SER A 1 398 ? -6.558 10.692 -4.049 1.00 98.06 398 SER A C 1
ATOM 3345 O O . SER A 1 398 ? -6.118 9.567 -4.296 1.00 98.06 398 SER A O 1
ATOM 3347 N N . SER A 1 399 ? -7.866 10.910 -3.896 1.00 97.88 399 SER A N 1
ATOM 3348 C CA . SER A 1 399 ? -8.849 9.833 -4.044 1.00 97.88 399 SER A CA 1
ATOM 3349 C C . SER A 1 399 ? -8.720 9.166 -5.415 1.00 97.88 399 SER A C 1
ATOM 3351 O O . SER A 1 399 ? -8.465 7.973 -5.459 1.00 97.88 399 SER A O 1
ATOM 3353 N N . GLN A 1 400 ? -8.687 9.920 -6.520 1.00 97.38 400 GLN A N 1
ATOM 3354 C CA . GLN A 1 400 ? -8.471 9.363 -7.870 1.00 97.38 400 GLN A CA 1
ATOM 3355 C C . GLN A 1 400 ? -7.219 8.478 -7.981 1.00 97.38 400 GLN A C 1
ATOM 3357 O O . GLN A 1 400 ? -7.283 7.404 -8.572 1.00 97.38 400 GLN A O 1
ATOM 3362 N N . GLN A 1 401 ? -6.099 8.893 -7.382 1.00 97.69 401 GLN A N 1
ATOM 3363 C CA . GLN A 1 401 ? -4.860 8.113 -7.405 1.00 97.69 401 GLN A CA 1
ATOM 3364 C C . GLN A 1 401 ? -4.990 6.793 -6.638 1.00 97.69 401 GLN A C 1
ATOM 3366 O O . GLN A 1 401 ? -4.477 5.781 -7.106 1.00 97.69 401 GLN A O 1
ATOM 3371 N N . LYS A 1 402 ? -5.703 6.768 -5.502 1.00 98.19 402 LYS A N 1
ATOM 3372 C CA . LYS A 1 402 ? -5.930 5.539 -4.719 1.00 98.19 402 LYS A CA 1
ATOM 3373 C C . LYS A 1 402 ? -6.689 4.481 -5.519 1.00 98.19 402 LYS A C 1
ATOM 3375 O O . LYS A 1 402 ? -6.369 3.299 -5.415 1.00 98.19 402 LYS A O 1
ATOM 3380 N N . LEU A 1 403 ? -7.667 4.892 -6.330 1.00 97.12 403 LEU A N 1
ATOM 3381 C CA . LEU A 1 403 ? -8.472 3.949 -7.110 1.00 97.12 403 LEU A CA 1
ATOM 3382 C C . LEU A 1 403 ? -7.679 3.259 -8.225 1.00 97.12 403 LEU A C 1
ATOM 3384 O O . LEU A 1 403 ? -7.992 2.117 -8.546 1.00 97.12 403 LEU A O 1
ATOM 3388 N N . LEU A 1 404 ? -6.600 3.872 -8.731 1.00 97.25 404 LEU A N 1
ATOM 3389 C CA . LEU A 1 404 ? -5.701 3.235 -9.709 1.00 97.25 404 LEU A CA 1
ATOM 3390 C C . LEU A 1 404 ? -5.071 1.933 -9.195 1.00 97.25 404 LEU A C 1
ATOM 3392 O O . LEU A 1 404 ? -4.555 1.152 -9.989 1.00 97.25 404 LEU A O 1
ATOM 3396 N N . PHE A 1 405 ? -5.065 1.713 -7.879 1.00 98.12 405 PHE A N 1
ATOM 3397 C CA . PHE A 1 405 ? -4.459 0.537 -7.261 1.00 98.12 405 PHE A CA 1
ATOM 3398 C C . PHE A 1 405 ? -5.454 -0.587 -6.972 1.00 98.12 405 PHE A C 1
ATOM 3400 O O . PHE A 1 405 ? -5.010 -1.691 -6.654 1.00 98.12 405 PHE A O 1
ATOM 3407 N N . ILE A 1 406 ? -6.765 -0.350 -7.117 1.00 97.56 406 ILE A N 1
ATOM 3408 C CA . ILE A 1 406 ? -7.787 -1.401 -6.976 1.00 97.56 406 ILE A CA 1
ATOM 3409 C C . ILE A 1 406 ? -7.506 -2.512 -7.992 1.00 97.56 406 ILE A C 1
ATOM 3411 O O . ILE A 1 406 ? -7.295 -3.658 -7.597 1.00 97.56 406 ILE A O 1
ATOM 3415 N N . ASP A 1 407 ? -7.353 -2.143 -9.265 1.00 96.31 407 ASP A N 1
ATOM 3416 C CA . ASP A 1 407 ? -7.053 -3.080 -10.357 1.00 96.31 407 ASP A CA 1
ATOM 3417 C C . ASP A 1 407 ? -5.649 -3.694 -10.255 1.00 96.31 407 ASP A C 1
ATOM 3419 O O . ASP A 1 407 ? -5.367 -4.733 -10.847 1.00 96.31 407 ASP A O 1
ATOM 3423 N N . LYS A 1 408 ? -4.760 -3.085 -9.461 1.00 97.56 408 LYS A N 1
ATOM 3424 C CA . LYS A 1 408 ? -3.426 -3.627 -9.161 1.00 97.56 408 LYS A CA 1
ATOM 3425 C C . LYS A 1 408 ? -3.429 -4.624 -8.000 1.00 97.56 408 LYS A C 1
ATOM 3427 O O . LYS A 1 408 ? -2.370 -5.095 -7.595 1.00 97.56 408 LYS A O 1
ATOM 3432 N N . GLY A 1 409 ? -4.599 -4.948 -7.450 1.00 97.81 409 GLY A N 1
ATOM 3433 C CA . GLY A 1 409 ? -4.747 -5.966 -6.414 1.00 97.81 409 GLY A CA 1
ATOM 3434 C C . GLY A 1 409 ? -4.388 -5.489 -5.007 1.00 97.81 409 GLY A C 1
ATOM 3435 O O . GLY A 1 409 ? -4.057 -6.315 -4.153 1.00 97.81 409 GLY A O 1
ATOM 3436 N N . ILE A 1 410 ? -4.462 -4.181 -4.722 1.00 98.44 410 ILE A N 1
ATOM 3437 C CA . ILE A 1 410 ? -4.183 -3.671 -3.369 1.00 98.44 410 ILE A CA 1
ATOM 3438 C C . ILE A 1 410 ? -5.140 -4.262 -2.322 1.00 98.44 410 ILE A C 1
ATOM 3440 O O . ILE A 1 410 ? -4.686 -4.638 -1.246 1.00 98.44 410 ILE A O 1
ATOM 3444 N N . ILE A 1 411 ? -6.435 -4.411 -2.640 1.00 98.50 411 ILE A N 1
ATOM 3445 C CA . ILE A 1 411 ? -7.441 -4.944 -1.706 1.00 98.50 411 ILE A CA 1
ATOM 3446 C C . ILE A 1 411 ? -7.139 -6.416 -1.372 1.00 98.50 411 ILE A C 1
ATOM 3448 O O . ILE A 1 411 ? -6.906 -6.689 -0.194 1.00 98.50 411 ILE A O 1
ATOM 3452 N N . PRO A 1 412 ? -6.995 -7.341 -2.348 1.00 98.56 412 PRO A N 1
ATOM 3453 C CA . PRO A 1 412 ? -6.579 -8.717 -2.064 1.00 98.56 412 PRO A CA 1
ATOM 3454 C C . PRO A 1 412 ? -5.267 -8.823 -1.278 1.00 98.56 412 PRO A C 1
ATOM 3456 O O . PRO A 1 412 ? -5.127 -9.696 -0.416 1.00 98.56 412 PRO A O 1
ATOM 3459 N N . THR A 1 413 ? -4.310 -7.926 -1.549 1.00 98.62 413 THR A N 1
ATOM 3460 C CA . THR A 1 413 ? -3.027 -7.901 -0.834 1.00 98.62 413 THR A CA 1
ATOM 3461 C C . THR A 1 413 ? -3.217 -7.520 0.631 1.00 98.62 413 THR A C 1
ATOM 3463 O O . THR A 1 413 ? -2.699 -8.209 1.509 1.00 98.62 413 THR A O 1
ATOM 3466 N N . MET A 1 414 ? -3.983 -6.459 0.911 1.00 98.75 414 MET A N 1
ATOM 3467 C CA . MET A 1 414 ? -4.278 -6.034 2.281 1.00 98.75 414 MET A CA 1
ATOM 3468 C C . MET A 1 414 ? -5.155 -7.055 3.011 1.00 98.75 414 MET A C 1
ATOM 3470 O O . MET A 1 414 ? -4.879 -7.346 4.168 1.00 98.75 414 MET A O 1
ATOM 3474 N N . ARG A 1 415 ? -6.132 -7.678 2.335 1.00 98.69 415 ARG A N 1
ATOM 3475 C CA . ARG A 1 415 ? -6.949 -8.778 2.876 1.00 98.69 415 ARG A CA 1
ATOM 3476 C C . ARG A 1 415 ? -6.078 -9.906 3.423 1.00 98.69 415 ARG A C 1
ATOM 3478 O O . ARG A 1 415 ? -6.308 -10.361 4.533 1.00 98.69 415 ARG A O 1
ATOM 3485 N N . ARG A 1 416 ? -5.053 -10.330 2.673 1.00 98.44 416 ARG A N 1
ATOM 3486 C CA . ARG A 1 416 ? -4.098 -11.358 3.126 1.00 98.44 416 ARG A CA 1
ATOM 3487 C C . ARG A 1 416 ? -3.332 -10.928 4.383 1.00 98.44 416 ARG A C 1
ATOM 3489 O O . ARG A 1 416 ? -3.008 -11.769 5.210 1.00 98.44 416 ARG A O 1
ATOM 3496 N N . LEU A 1 417 ? -3.029 -9.637 4.527 1.00 98.62 417 LEU A N 1
ATOM 3497 C CA . LEU A 1 417 ? -2.334 -9.100 5.702 1.00 98.62 417 LEU A CA 1
ATOM 3498 C C . LEU A 1 417 ? -3.224 -9.015 6.949 1.00 98.62 417 LEU A C 1
ATOM 3500 O O . LEU A 1 417 ? -2.685 -8.927 8.047 1.00 98.62 417 LEU A O 1
ATOM 3504 N N . LEU A 1 418 ? -4.552 -9.084 6.806 1.00 98.69 418 LEU A N 1
ATOM 3505 C CA . LEU A 1 418 ? -5.469 -9.169 7.950 1.00 98.69 418 LEU A CA 1
ATOM 3506 C C . LEU A 1 418 ? -5.320 -10.487 8.727 1.00 98.69 418 LEU A C 1
ATOM 3508 O O . LEU A 1 418 ? -5.694 -10.539 9.890 1.00 98.69 418 LEU A O 1
ATOM 3512 N N . ASP A 1 419 ? -4.726 -11.518 8.116 1.00 98.50 419 ASP A N 1
ATOM 3513 C CA . ASP A 1 419 ? -4.392 -12.793 8.770 1.00 98.50 419 ASP A CA 1
ATOM 3514 C C . ASP A 1 419 ? -3.025 -12.762 9.491 1.00 98.50 419 ASP A C 1
ATOM 3516 O O . ASP A 1 419 ? -2.509 -13.795 9.922 1.00 98.50 419 ASP A O 1
ATOM 3520 N N . SER A 1 420 ? -2.377 -11.595 9.565 1.00 98.31 420 SER A N 1
ATOM 3521 C CA . SER A 1 420 ? -1.090 -11.431 10.242 1.00 98.31 420 SER A CA 1
ATOM 3522 C C . SER A 1 420 ? -1.234 -11.548 11.760 1.00 98.31 420 SER A C 1
ATOM 3524 O O . SER A 1 420 ? -2.144 -10.974 12.351 1.00 98.31 420 SER A O 1
ATOM 3526 N N . LEU A 1 421 ? -0.269 -12.216 12.401 1.00 97.69 421 LEU A N 1
ATOM 3527 C CA . LEU A 1 421 ? -0.127 -12.219 13.864 1.00 97.69 421 LEU A CA 1
ATOM 3528 C C . LEU A 1 421 ? 0.456 -10.901 14.398 1.00 97.69 421 LEU A C 1
ATOM 3530 O O . LEU A 1 421 ? 0.311 -10.591 15.575 1.00 97.69 421 LEU A O 1
ATOM 3534 N N . ASP A 1 422 ? 1.143 -10.136 13.546 1.00 98.00 422 ASP A N 1
ATOM 3535 C CA . ASP A 1 422 ? 1.620 -8.796 13.886 1.00 98.00 422 ASP A CA 1
ATOM 3536 C C . ASP A 1 422 ? 0.468 -7.791 13.768 1.00 98.00 422 ASP A C 1
ATOM 3538 O O . ASP A 1 422 ? 0.040 -7.441 12.662 1.00 98.00 422 ASP A O 1
ATOM 3542 N N . GLU A 1 423 ? -0.001 -7.324 14.923 1.00 98.25 423 GLU A N 1
ATOM 3543 C CA . GLU A 1 423 ? -1.071 -6.342 15.078 1.00 98.25 423 GLU A CA 1
ATOM 3544 C C . GLU A 1 423 ? -0.812 -5.045 14.298 1.00 98.25 423 GLU A C 1
ATOM 3546 O O . GLU A 1 423 ? -1.734 -4.488 13.699 1.00 98.25 423 GLU A O 1
ATOM 3551 N N . LEU A 1 424 ? 0.438 -4.577 14.213 1.00 98.31 424 LEU A N 1
ATOM 3552 C CA . LEU A 1 424 ? 0.755 -3.356 13.467 1.00 98.31 424 LEU A CA 1
ATOM 3553 C C . LEU A 1 424 ? 0.604 -3.560 11.955 1.00 98.31 424 LEU A C 1
ATOM 3555 O O . LEU A 1 424 ? 0.177 -2.643 11.246 1.00 98.31 424 LEU A O 1
ATOM 3559 N N . CYS A 1 425 ? 0.888 -4.765 11.453 1.00 98.50 425 CYS A N 1
ATOM 3560 C CA . CYS A 1 425 ? 0.611 -5.113 10.061 1.00 98.50 425 CYS A CA 1
ATOM 3561 C C . CYS A 1 425 ? -0.900 -5.121 9.781 1.00 98.50 425 CYS A C 1
ATOM 3563 O O . CYS A 1 425 ? -1.327 -4.553 8.770 1.00 98.50 425 CYS A O 1
ATOM 3565 N N . VAL A 1 426 ? -1.708 -5.679 10.693 1.00 98.62 426 VAL A N 1
ATOM 3566 C CA . VAL A 1 426 ? -3.179 -5.649 10.597 1.00 98.62 426 VAL A CA 1
ATOM 3567 C C . VAL A 1 426 ? -3.684 -4.205 10.615 1.00 98.62 426 VAL A C 1
ATOM 3569 O O . VAL A 1 426 ? -4.427 -3.806 9.717 1.00 98.62 426 VAL A O 1
ATOM 3572 N N . LYS A 1 427 ? -3.209 -3.378 11.555 1.00 98.56 427 LYS A N 1
ATOM 3573 C CA . LYS A 1 427 ? -3.556 -1.952 11.658 1.00 98.56 427 LYS A CA 1
ATOM 3574 C C . LYS A 1 427 ? -3.319 -1.203 10.348 1.00 98.56 427 LYS A C 1
ATOM 3576 O O . LYS A 1 427 ? -4.199 -0.482 9.867 1.00 98.56 427 LYS A O 1
ATOM 3581 N N . ILE A 1 428 ? -2.139 -1.374 9.746 1.00 98.62 428 ILE A N 1
ATOM 3582 C CA . ILE A 1 428 ? -1.800 -0.735 8.470 1.00 98.62 428 ILE A CA 1
ATOM 3583 C C . ILE A 1 428 ? -2.718 -1.238 7.350 1.00 98.62 428 ILE A C 1
ATOM 3585 O O . ILE A 1 428 ? -3.242 -0.420 6.589 1.00 98.62 428 ILE A O 1
ATOM 3589 N N . ALA A 1 429 ? -2.947 -2.550 7.266 1.00 98.75 429 ALA A N 1
ATOM 3590 C CA . ALA A 1 429 ? -3.783 -3.155 6.235 1.00 98.75 429 ALA A CA 1
ATOM 3591 C C . ALA A 1 429 ? -5.236 -2.656 6.296 1.00 98.75 429 ALA A C 1
ATOM 3593 O O . ALA A 1 429 ? -5.756 -2.161 5.290 1.00 98.75 429 ALA A O 1
ATOM 3594 N N . VAL A 1 430 ? -5.863 -2.679 7.479 1.00 98.69 430 VAL A N 1
ATOM 3595 C CA . VAL A 1 430 ? -7.209 -2.121 7.701 1.00 98.69 430 VAL A CA 1
ATOM 3596 C C . VAL A 1 430 ? -7.232 -0.634 7.348 1.00 98.69 430 VAL A C 1
ATOM 3598 O O . VAL A 1 430 ? -8.133 -0.165 6.651 1.00 98.69 430 VAL A O 1
ATOM 3601 N N . GLY A 1 431 ? -6.212 0.121 7.767 1.00 98.50 431 GLY A N 1
ATOM 3602 C CA . GLY A 1 431 ? -6.096 1.543 7.466 1.00 98.50 431 GLY A CA 1
ATOM 3603 C C . GLY A 1 431 ? -6.002 1.851 5.967 1.00 98.50 431 GLY A C 1
ATOM 3604 O O . GLY A 1 431 ? -6.544 2.867 5.521 1.00 98.50 431 GLY A O 1
ATOM 3605 N N . ILE A 1 432 ? -5.325 1.017 5.173 1.00 98.75 432 ILE A N 1
ATOM 3606 C CA . ILE A 1 432 ? -5.257 1.164 3.710 1.00 98.75 432 ILE A CA 1
ATOM 3607 C C . ILE A 1 432 ? -6.612 0.814 3.080 1.00 98.75 432 ILE A C 1
ATOM 3609 O O . ILE A 1 432 ? -7.122 1.605 2.284 1.00 98.75 432 ILE A O 1
ATOM 3613 N N . ILE A 1 433 ? -7.243 -0.295 3.487 1.00 98.75 433 ILE A N 1
ATOM 3614 C CA . ILE A 1 433 ? -8.578 -0.697 3.006 1.00 98.75 433 ILE A CA 1
ATOM 3615 C C . ILE A 1 433 ? -9.608 0.409 3.278 1.00 98.75 433 ILE A C 1
ATOM 3617 O O . ILE A 1 433 ? -10.294 0.854 2.356 1.00 98.75 433 ILE A O 1
ATOM 3621 N N . LYS A 1 434 ? -9.655 0.936 4.510 1.00 98.44 434 LYS A N 1
ATOM 3622 C CA . LYS A 1 434 ? -10.538 2.047 4.901 1.00 98.44 434 LYS A CA 1
ATOM 3623 C C . LYS A 1 434 ? -10.371 3.260 3.982 1.00 98.44 434 LYS A C 1
ATOM 3625 O O . LYS A 1 434 ? -11.358 3.834 3.525 1.00 98.44 434 LYS A O 1
ATOM 3630 N N . ARG A 1 435 ? -9.124 3.653 3.689 1.00 98.38 435 ARG A N 1
ATOM 3631 C CA . ARG A 1 435 ? -8.818 4.801 2.814 1.00 98.38 435 ARG A CA 1
ATOM 3632 C C . ARG A 1 435 ? -9.276 4.575 1.373 1.00 98.38 435 ARG A C 1
ATOM 3634 O O . ARG A 1 435 ? -9.732 5.525 0.741 1.00 98.38 435 ARG A O 1
ATOM 3641 N N . ILE A 1 436 ? -9.170 3.350 0.861 1.00 98.38 436 ILE A N 1
ATOM 3642 C CA . ILE A 1 436 ? -9.654 3.000 -0.482 1.00 98.38 436 ILE A CA 1
ATOM 3643 C C . ILE A 1 436 ? -11.182 3.057 -0.537 1.00 98.38 436 ILE A C 1
ATOM 3645 O O . ILE A 1 436 ? -11.727 3.674 -1.452 1.00 98.38 436 ILE A O 1
ATOM 3649 N N . ILE A 1 437 ? -11.872 2.487 0.457 1.00 97.94 437 ILE A N 1
ATOM 3650 C CA . ILE A 1 437 ? -13.340 2.532 0.541 1.00 97.94 437 ILE A CA 1
ATOM 3651 C C . ILE A 1 437 ? -13.820 3.986 0.595 1.00 97.94 437 ILE A C 1
ATOM 3653 O O . ILE A 1 437 ? -14.671 4.381 -0.202 1.00 97.94 437 ILE A O 1
ATOM 3657 N N . HIS A 1 438 ? -13.220 4.806 1.462 1.00 97.44 438 HIS A N 1
ATOM 3658 C CA . HIS A 1 438 ? -13.534 6.232 1.555 1.00 97.44 438 HIS A CA 1
ATOM 3659 C C . HIS A 1 438 ? -13.345 6.956 0.210 1.00 97.44 438 HIS A C 1
ATOM 3661 O O . HIS A 1 438 ? -14.219 7.705 -0.222 1.00 97.44 438 HIS A O 1
ATOM 3667 N N . ALA A 1 439 ? -12.236 6.702 -0.493 1.00 97.25 439 ALA A N 1
ATOM 3668 C CA . ALA A 1 439 ? -11.975 7.300 -1.803 1.00 97.25 439 ALA A CA 1
ATOM 3669 C C . ALA A 1 439 ? -13.022 6.896 -2.860 1.00 97.25 439 ALA A C 1
ATOM 3671 O O . ALA A 1 439 ? -13.451 7.737 -3.652 1.00 97.25 439 ALA A O 1
ATOM 3672 N N . CYS A 1 440 ? -13.478 5.638 -2.853 1.00 96.56 440 CYS A N 1
ATOM 3673 C CA . CYS A 1 440 ? -14.549 5.173 -3.743 1.00 96.56 440 CYS A CA 1
ATOM 3674 C C . CYS A 1 440 ? -15.868 5.906 -3.478 1.00 96.56 440 CYS A C 1
ATOM 3676 O O . CYS A 1 440 ? -16.564 6.306 -4.414 1.00 96.56 440 CYS A O 1
ATOM 3678 N N . GLN A 1 441 ? -16.207 6.123 -2.207 1.00 95.19 441 GLN A N 1
ATOM 3679 C CA . GLN A 1 441 ? -17.422 6.844 -1.837 1.00 95.19 441 GLN A CA 1
ATOM 3680 C C . GLN A 1 441 ? -17.382 8.321 -2.225 1.00 95.19 441 GLN A C 1
ATOM 3682 O O . GLN A 1 441 ? -18.386 8.855 -2.702 1.00 95.19 441 GLN A O 1
ATOM 3687 N N . GLU A 1 442 ? -16.235 8.974 -2.030 1.00 95.44 442 GLU A N 1
ATOM 3688 C CA . GLU A 1 442 ? -16.035 10.369 -2.414 1.00 95.44 442 GLU A CA 1
ATOM 3689 C C . GLU A 1 442 ? -16.259 10.545 -3.922 1.00 95.44 442 GLU A C 1
ATOM 3691 O O . GLU A 1 442 ? -17.036 11.401 -4.339 1.00 95.44 442 GLU A O 1
ATOM 3696 N N . LEU A 1 443 ? -15.686 9.666 -4.750 1.00 94.12 443 LEU A N 1
ATOM 3697 C CA . LEU A 1 443 ? -15.864 9.721 -6.205 1.00 94.12 443 LEU A CA 1
ATOM 3698 C C . LEU A 1 443 ? -17.253 9.276 -6.684 1.00 94.12 443 LEU A C 1
ATOM 3700 O O . LEU A 1 443 ? -17.726 9.772 -7.708 1.00 94.12 443 LEU A O 1
ATOM 3704 N N . SER A 1 444 ? -17.947 8.421 -5.928 1.00 91.94 444 SER A N 1
ATOM 3705 C CA . SER A 1 444 ? -19.342 8.060 -6.220 1.00 91.94 444 SER A CA 1
ATOM 3706 C C . SER A 1 444 ? -20.265 9.280 -6.182 1.00 91.94 444 SER A C 1
ATOM 3708 O O . SER A 1 444 ? -21.217 9.357 -6.955 1.00 91.94 444 SER A O 1
ATOM 3710 N N . SER A 1 445 ? -19.962 10.275 -5.337 1.00 88.69 445 SER A N 1
ATOM 3711 C CA . SER A 1 445 ? -20.702 11.546 -5.313 1.00 88.69 445 SER A CA 1
ATOM 3712 C C . SER A 1 445 ? -20.496 12.399 -6.574 1.00 88.69 445 SER A C 1
ATOM 3714 O O . SER A 1 445 ? -21.341 13.229 -6.896 1.00 88.69 445 SER A O 1
ATOM 3716 N N . LEU A 1 446 ? -19.416 12.142 -7.321 1.00 90.56 446 LEU A N 1
ATOM 3717 C CA . LEU A 1 446 ? -19.069 12.798 -8.585 1.00 90.56 446 LEU A CA 1
ATOM 3718 C C . LEU A 1 446 ? -19.542 12.007 -9.819 1.00 90.56 446 LEU A C 1
ATOM 3720 O O . LEU A 1 446 ? -19.195 12.361 -10.944 1.00 90.56 446 LEU A O 1
ATOM 3724 N N . GLY A 1 447 ? -20.314 10.932 -9.625 1.00 89.25 447 GLY A N 1
ATOM 3725 C CA . GLY A 1 447 ? -20.858 10.102 -10.704 1.00 89.25 447 GLY A CA 1
ATOM 3726 C C . GLY A 1 447 ? -19.946 8.966 -11.181 1.00 89.25 447 GLY A C 1
ATOM 3727 O O . GLY A 1 447 ? -20.343 8.219 -12.073 1.00 89.25 447 GLY A O 1
ATOM 3728 N N . VAL A 1 448 ? -18.758 8.781 -10.590 1.00 87.75 448 VAL A N 1
ATOM 3729 C CA . VAL A 1 448 ? -17.904 7.613 -10.871 1.00 87.75 448 VAL A CA 1
ATOM 3730 C C . VAL A 1 448 ? -18.417 6.431 -10.051 1.00 87.75 448 VAL A C 1
ATOM 3732 O O . VAL A 1 448 ? -18.189 6.360 -8.845 1.00 87.75 448 VAL A O 1
ATOM 3735 N N . GLN A 1 449 ? -19.133 5.507 -10.687 1.00 85.44 449 GLN A N 1
ATOM 3736 C CA . GLN A 1 449 ? -19.665 4.327 -10.006 1.00 85.44 449 GLN A CA 1
ATOM 3737 C C . GLN A 1 449 ? -18.610 3.223 -9.935 1.00 85.44 449 GLN A C 1
ATOM 3739 O O . GLN A 1 449 ? -18.353 2.534 -10.919 1.00 85.44 449 GLN A O 1
ATOM 3744 N N . ILE A 1 450 ? -18.022 3.038 -8.754 1.00 90.00 450 ILE A N 1
ATOM 3745 C CA . ILE A 1 450 ? -17.246 1.843 -8.420 1.00 90.00 450 ILE A CA 1
ATOM 3746 C C . ILE A 1 450 ? -17.981 1.137 -7.296 1.00 90.00 450 ILE A C 1
ATOM 3748 O O . ILE A 1 450 ? -18.130 1.675 -6.198 1.00 90.00 450 ILE A O 1
ATOM 3752 N N . ASP A 1 451 ? -18.465 -0.066 -7.595 1.00 94.69 451 ASP A N 1
ATOM 3753 C CA . ASP A 1 451 ? -19.198 -0.898 -6.648 1.00 94.69 451 ASP A CA 1
ATOM 3754 C C . ASP A 1 451 ? -18.220 -1.574 -5.678 1.00 94.69 451 ASP A C 1
ATOM 3756 O O . ASP A 1 451 ? -17.964 -2.778 -5.724 1.00 94.69 451 ASP A O 1
ATOM 3760 N N . ILE A 1 452 ? -17.611 -0.754 -4.817 1.00 96.31 452 ILE A N 1
ATOM 3761 C CA . ILE A 1 452 ? -16.623 -1.199 -3.833 1.00 96.31 452 ILE A CA 1
ATOM 3762 C C . ILE A 1 452 ? -17.205 -2.249 -2.887 1.00 96.31 452 ILE A C 1
ATOM 3764 O O . ILE A 1 452 ? -16.491 -3.161 -2.481 1.00 96.31 452 ILE A O 1
ATOM 3768 N N . LYS A 1 453 ? -18.509 -2.160 -2.594 1.00 96.44 453 LYS A N 1
ATOM 3769 C CA . LYS A 1 453 ? -19.229 -3.147 -1.794 1.00 96.44 453 LYS A CA 1
ATOM 3770 C C . LYS A 1 453 ? -19.147 -4.520 -2.450 1.00 96.44 453 LYS A C 1
ATOM 3772 O O . LYS A 1 453 ? -18.672 -5.459 -1.818 1.00 96.44 453 LYS A O 1
ATOM 3777 N N . LYS A 1 454 ? -19.525 -4.621 -3.727 1.00 96.94 454 LYS A N 1
ATOM 3778 C CA . LYS A 1 454 ? -19.434 -5.880 -4.469 1.00 96.94 454 LYS A CA 1
ATOM 3779 C C . LYS A 1 454 ? -18.006 -6.417 -4.513 1.00 96.94 454 LYS A C 1
ATOM 3781 O O . LYS A 1 454 ? -17.832 -7.619 -4.357 1.00 96.94 454 LYS A O 1
ATOM 3786 N N . ILE A 1 455 ? -17.000 -5.556 -4.695 1.00 97.25 455 ILE A N 1
ATOM 3787 C CA . ILE A 1 455 ? -15.589 -5.977 -4.713 1.00 97.25 455 ILE A CA 1
ATOM 3788 C C . ILE A 1 455 ? -15.224 -6.665 -3.392 1.00 97.25 455 ILE A C 1
ATOM 3790 O O . ILE A 1 455 ? -14.816 -7.825 -3.421 1.00 97.25 455 ILE A O 1
ATOM 3794 N N . ILE A 1 456 ? -15.437 -5.996 -2.252 1.00 97.94 456 ILE A N 1
ATOM 3795 C CA . ILE A 1 456 ? -15.001 -6.519 -0.948 1.00 97.94 456 ILE A CA 1
ATOM 3796 C C . ILE A 1 456 ? -15.871 -7.665 -0.408 1.00 97.94 456 ILE A C 1
ATOM 3798 O O . ILE A 1 456 ? -15.412 -8.444 0.424 1.00 97.94 456 ILE A O 1
ATOM 3802 N N . GLU A 1 457 ? -17.130 -7.761 -0.845 1.00 97.69 457 GLU A N 1
ATOM 3803 C CA . GLU A 1 457 ? -17.981 -8.925 -0.575 1.00 97.69 457 GLU A CA 1
ATOM 3804 C C . GLU A 1 457 ? -17.518 -10.119 -1.417 1.00 97.69 457 GLU A C 1
ATOM 3806 O O . GLU A 1 457 ? -17.345 -11.217 -0.896 1.00 97.69 457 GLU A O 1
ATOM 3811 N N . SER A 1 458 ? -17.259 -9.908 -2.712 1.00 97.62 458 SER A N 1
ATOM 3812 C CA . SER A 1 458 ? -16.898 -10.990 -3.636 1.00 97.62 458 SER A CA 1
ATOM 3813 C C . SER A 1 458 ? -15.538 -11.619 -3.346 1.00 97.62 458 SER A C 1
ATOM 3815 O O . SER A 1 458 ? -15.352 -12.811 -3.583 1.00 97.62 458 SER A O 1
ATOM 3817 N N . ASP A 1 459 ? -14.590 -10.840 -2.824 1.00 97.44 459 ASP A N 1
ATOM 3818 C CA . ASP A 1 459 ? -13.276 -11.343 -2.443 1.00 97.44 459 ASP A CA 1
ATOM 3819 C C . ASP A 1 459 ? -13.196 -11.743 -0.957 1.00 97.44 459 ASP A C 1
ATOM 3821 O O . ASP A 1 459 ? -12.129 -12.128 -0.492 1.00 97.44 459 ASP A O 1
ATOM 3825 N N . GLY A 1 460 ? -14.282 -11.677 -0.183 1.00 98.31 460 GLY A N 1
ATOM 3826 C CA . GLY A 1 460 ? -14.269 -12.035 1.241 1.00 98.31 460 GLY A CA 1
ATOM 3827 C C . GLY A 1 460 ? -13.443 -11.091 2.129 1.00 98.31 460 GLY A C 1
ATOM 3828 O O . GLY A 1 460 ? -13.148 -11.423 3.279 1.00 98.31 460 GLY A O 1
ATOM 3829 N N . THR A 1 461 ? -13.045 -9.910 1.641 1.00 98.69 461 THR A N 1
ATOM 3830 C CA . THR A 1 461 ? -12.417 -8.877 2.482 1.00 98.69 461 THR A CA 1
ATOM 3831 C C . THR A 1 461 ? -13.362 -8.407 3.579 1.00 98.69 461 THR A C 1
ATOM 3833 O O . THR A 1 461 ? -12.908 -8.151 4.694 1.00 98.69 461 THR A O 1
ATOM 3836 N N . LEU A 1 462 ? -14.670 -8.337 3.304 1.00 98.56 462 LEU A N 1
ATOM 3837 C CA . LEU A 1 462 ? -15.668 -7.992 4.316 1.00 98.56 462 LEU A CA 1
ATOM 3838 C C . LEU A 1 462 ? -15.644 -8.976 5.498 1.00 98.56 462 LEU A C 1
ATOM 3840 O O . LEU A 1 462 ? -15.568 -8.534 6.641 1.00 98.56 462 LEU A O 1
ATOM 3844 N N . ASP A 1 463 ? -15.625 -10.284 5.236 1.00 98.56 463 ASP A N 1
ATOM 3845 C CA . ASP A 1 463 ? -15.602 -11.317 6.285 1.00 98.56 463 ASP A CA 1
ATOM 3846 C C . ASP A 1 463 ? -14.343 -11.213 7.156 1.00 98.56 463 ASP A C 1
ATOM 3848 O O . ASP A 1 463 ? -14.388 -11.358 8.382 1.00 98.56 463 ASP A O 1
ATOM 3852 N N . LYS A 1 464 ? -13.201 -10.897 6.531 1.00 98.62 464 LYS A N 1
ATOM 3853 C CA . LYS A 1 464 ? -11.945 -10.657 7.249 1.00 98.62 464 LYS A CA 1
ATOM 3854 C C . LYS A 1 464 ? -11.997 -9.395 8.104 1.00 98.62 464 LYS A C 1
ATOM 3856 O O . LYS A 1 464 ? -11.547 -9.435 9.242 1.00 98.62 464 LYS A O 1
ATOM 3861 N N . LEU A 1 465 ? -12.579 -8.300 7.612 1.00 98.69 465 LEU A N 1
ATOM 3862 C CA . LEU A 1 465 ? -12.778 -7.091 8.420 1.00 98.69 465 LEU A CA 1
ATOM 3863 C C . LEU A 1 465 ? -13.704 -7.347 9.614 1.00 98.69 465 LEU A C 1
ATOM 3865 O O . LEU A 1 465 ? -13.434 -6.839 10.697 1.00 98.69 465 LEU A O 1
ATOM 3869 N N . VAL A 1 466 ? -14.761 -8.147 9.439 1.00 98.50 466 VAL A N 1
ATOM 3870 C CA . VAL A 1 466 ? -15.643 -8.561 10.542 1.00 98.50 466 VAL A CA 1
ATOM 3871 C C . VAL A 1 466 ? -14.867 -9.402 11.556 1.00 98.50 466 VAL A C 1
ATOM 3873 O O . VAL A 1 466 ? -14.967 -9.150 12.751 1.00 98.50 466 VAL A O 1
ATOM 3876 N N . THR A 1 467 ? -14.027 -10.333 11.098 1.00 98.56 467 THR A N 1
ATOM 3877 C CA . THR A 1 467 ? -13.155 -11.124 11.984 1.00 98.56 467 THR A CA 1
ATOM 3878 C C . THR A 1 467 ? -12.218 -10.225 12.796 1.00 98.56 467 THR A C 1
ATOM 3880 O O . THR A 1 467 ? -12.095 -10.405 14.002 1.00 98.56 467 THR A O 1
ATOM 3883 N N . VAL A 1 468 ? -11.604 -9.221 12.159 1.00 98.50 468 VAL A N 1
ATOM 3884 C CA . VAL A 1 468 ? -10.742 -8.238 12.837 1.00 98.50 468 VAL A CA 1
ATOM 3885 C C . VAL A 1 468 ? -11.532 -7.389 13.836 1.00 98.50 468 VAL A C 1
ATOM 3887 O O . VAL A 1 468 ? -11.046 -7.148 14.932 1.00 98.50 468 VAL A O 1
ATOM 3890 N N . LEU A 1 469 ? -12.751 -6.958 13.492 1.00 98.38 469 LEU A N 1
ATOM 3891 C CA . LEU A 1 469 ? -13.615 -6.182 14.387 1.00 98.38 469 LEU A CA 1
ATOM 3892 C C . LEU A 1 469 ? -13.998 -6.965 15.650 1.00 98.38 469 LEU A C 1
ATOM 3894 O O . LEU A 1 469 ? -14.025 -6.383 16.730 1.00 98.38 469 LEU A O 1
ATOM 3898 N N . LEU A 1 470 ? -14.299 -8.256 15.504 1.00 97.81 470 LEU A N 1
ATOM 3899 C CA . LEU A 1 470 ? -14.734 -9.130 16.597 1.00 97.81 470 LEU A CA 1
ATOM 3900 C C . LEU A 1 470 ? -13.578 -9.671 17.449 1.00 97.81 470 LEU A C 1
ATOM 3902 O O . LEU A 1 470 ? -13.836 -10.310 18.465 1.00 97.81 470 LEU A O 1
ATOM 3906 N N . ASN A 1 471 ? -12.329 -9.447 17.040 1.00 97.75 471 ASN A N 1
ATOM 3907 C CA . ASN A 1 471 ? -11.161 -9.894 17.784 1.00 97.75 471 ASN A CA 1
ATOM 3908 C C . ASN A 1 471 ? -10.842 -8.912 18.922 1.00 97.75 471 ASN A C 1
ATOM 3910 O O . ASN A 1 471 ? -10.459 -7.767 18.676 1.00 97.75 471 ASN A O 1
ATOM 3914 N N . ASP A 1 472 ? -10.994 -9.373 20.160 1.00 96.94 472 ASP A N 1
ATOM 3915 C CA . ASP A 1 472 ? -10.726 -8.630 21.391 1.00 96.94 472 ASP A CA 1
ATOM 3916 C C . ASP A 1 472 ? -9.283 -8.788 21.906 1.00 96.94 472 ASP A C 1
ATOM 3918 O O . ASP A 1 472 ? -8.908 -8.146 22.887 1.00 96.94 472 ASP A O 1
ATOM 3922 N N . GLU A 1 473 ? -8.445 -9.590 21.238 1.00 97.94 473 GLU A N 1
ATOM 3923 C CA . GLU A 1 473 ? -7.042 -9.806 21.618 1.00 97.94 473 GLU A CA 1
ATOM 3924 C C . GLU A 1 473 ? -6.124 -8.625 21.241 1.00 97.94 473 GLU A C 1
ATOM 3926 O O . GLU A 1 473 ? -5.027 -8.485 21.799 1.00 97.94 473 GLU A O 1
ATOM 3931 N N . TYR A 1 474 ? -6.562 -7.762 20.316 1.00 98.00 474 TYR A N 1
ATOM 3932 C CA . TYR A 1 474 ? -5.812 -6.576 19.894 1.00 98.00 474 TYR A CA 1
ATOM 3933 C C . TYR A 1 474 ? -5.656 -5.572 21.042 1.00 98.00 474 TYR A C 1
ATOM 3935 O O . TYR A 1 474 ? -6.621 -5.163 21.693 1.00 98.00 474 TYR A O 1
ATOM 3943 N N . GLN A 1 475 ? -4.416 -5.147 21.285 1.00 98.06 475 GLN A N 1
ATOM 3944 C CA . GLN A 1 475 ? -4.104 -4.173 22.332 1.00 98.06 475 GLN A CA 1
ATOM 3945 C C . GLN A 1 475 ? -4.482 -2.752 21.901 1.00 98.06 475 GLN A C 1
ATOM 3947 O O . GLN A 1 475 ? -4.931 -1.934 22.707 1.00 98.06 475 GLN A O 1
ATOM 3952 N N . ASP A 1 476 ? -4.312 -2.454 20.619 1.00 97.69 476 ASP A N 1
ATOM 3953 C CA . ASP A 1 476 ? -4.626 -1.190 19.988 1.00 97.69 476 ASP A CA 1
ATOM 3954 C C . ASP A 1 476 ? -6.056 -1.202 19.440 1.00 97.69 476 ASP A C 1
ATOM 3956 O O . ASP A 1 476 ? -6.342 -1.641 18.325 1.00 97.69 476 ASP A O 1
ATOM 3960 N N . GLN A 1 477 ? -6.965 -0.621 20.220 1.00 97.50 477 GLN A N 1
ATOM 3961 C CA . GLN A 1 477 ? -8.379 -0.478 19.865 1.00 97.50 477 GLN A CA 1
ATOM 3962 C C . GLN A 1 477 ? -8.606 0.310 18.560 1.00 97.50 477 GLN A C 1
ATOM 3964 O O . GLN A 1 477 ? -9.683 0.225 17.965 1.00 97.50 477 GLN A O 1
ATOM 3969 N N . GLU A 1 478 ? -7.604 1.053 18.065 1.00 97.44 478 GLU A N 1
ATOM 3970 C CA . GLU A 1 478 ? -7.676 1.707 16.757 1.00 97.44 478 GLU A CA 1
ATOM 3971 C C . GLU A 1 478 ? -7.811 0.684 15.612 1.00 97.44 478 GLU A C 1
ATOM 3973 O O . GLU A 1 478 ? -8.335 1.017 14.548 1.00 97.44 478 GLU A O 1
ATOM 3978 N N . VAL A 1 479 ? -7.375 -0.567 15.804 1.00 98.44 479 VAL A N 1
ATOM 3979 C CA . VAL A 1 479 ? -7.561 -1.653 14.829 1.00 98.44 479 VAL A CA 1
ATOM 3980 C C . VAL A 1 479 ? -9.052 -1.943 14.639 1.00 98.44 479 VAL A C 1
ATOM 3982 O O . VAL A 1 479 ? -9.558 -1.819 13.518 1.00 98.44 479 VAL A O 1
ATOM 3985 N N . ASN A 1 480 ? -9.771 -2.236 15.727 1.00 98.38 480 ASN A N 1
ATOM 3986 C CA . ASN A 1 480 ? -11.211 -2.509 15.709 1.00 98.38 480 ASN A CA 1
ATOM 3987 C C . ASN A 1 480 ? -12.006 -1.284 15.231 1.00 98.38 480 ASN A C 1
ATOM 3989 O O . ASN A 1 480 ? -12.902 -1.424 14.400 1.00 98.38 480 ASN A O 1
ATOM 3993 N N . GLN A 1 481 ? -11.636 -0.073 15.665 1.00 98.25 481 GLN A N 1
ATOM 3994 C CA . GLN A 1 481 ? -12.260 1.174 15.196 1.00 98.25 481 GLN A CA 1
ATOM 3995 C C . GLN A 1 481 ? -12.056 1.408 13.696 1.00 98.25 481 GLN A C 1
ATOM 3997 O O . GLN A 1 481 ? -12.974 1.807 12.980 1.00 98.25 481 GLN A O 1
ATOM 4002 N N . ASN A 1 482 ? -10.858 1.153 13.171 1.00 98.38 482 ASN A N 1
ATOM 4003 C CA . ASN A 1 482 ? -10.619 1.282 11.739 1.00 98.38 482 ASN A CA 1
ATOM 4004 C C . ASN A 1 482 ? -11.405 0.230 10.939 1.00 98.38 482 ASN A C 1
ATOM 4006 O O . ASN A 1 482 ? -11.875 0.546 9.841 1.00 98.38 482 ASN A O 1
ATOM 4010 N N . ALA A 1 483 ? -11.582 -0.979 11.484 1.00 98.50 483 ALA A N 1
ATOM 4011 C CA . ALA A 1 483 ? -12.377 -2.036 10.867 1.00 98.50 483 ALA A CA 1
ATOM 4012 C C . ALA A 1 483 ? -13.877 -1.697 10.881 1.00 98.50 483 ALA A C 1
ATOM 4014 O O . ALA A 1 483 ? -14.518 -1.771 9.830 1.00 98.50 483 ALA A O 1
ATOM 4015 N N . SER A 1 484 ? -14.420 -1.236 12.015 1.00 98.25 484 SER A N 1
ATOM 4016 C CA . SER A 1 484 ? -15.822 -0.805 12.127 1.00 98.25 484 SER A CA 1
ATOM 4017 C C . SER A 1 484 ? -16.130 0.339 11.162 1.00 98.25 484 SER A C 1
ATOM 4019 O O . SER A 1 484 ? -17.127 0.283 10.441 1.00 98.25 484 SER A O 1
ATOM 4021 N N . LEU A 1 485 ? -15.235 1.328 11.054 1.00 98.12 485 LEU A N 1
ATOM 4022 C CA . LEU A 1 485 ? -15.365 2.423 10.095 1.00 98.12 485 LEU A CA 1
ATOM 4023 C C . LEU A 1 485 ? -15.309 1.923 8.649 1.00 98.12 485 LEU A C 1
ATOM 4025 O O . LEU A 1 485 ? -16.128 2.344 7.837 1.00 98.12 485 LEU A O 1
ATOM 4029 N N . ALA A 1 486 ? -14.386 1.022 8.299 1.00 98.31 486 ALA A N 1
ATOM 4030 C CA . ALA A 1 486 ? -14.322 0.453 6.950 1.00 98.31 486 ALA A CA 1
ATOM 4031 C C . ALA A 1 486 ? -15.623 -0.286 6.577 1.00 98.31 486 ALA A C 1
ATOM 4033 O O . ALA A 1 486 ? -16.159 -0.089 5.481 1.00 98.31 486 ALA A O 1
ATOM 4034 N N . ILE A 1 487 ? -16.176 -1.074 7.504 1.00 98.19 487 ILE A N 1
ATOM 4035 C CA . ILE A 1 487 ? -17.456 -1.774 7.327 1.00 98.19 487 ILE A CA 1
ATOM 4036 C C . ILE A 1 487 ? -18.604 -0.764 7.195 1.00 98.19 487 ILE A C 1
ATOM 4038 O O . ILE A 1 487 ? -19.362 -0.816 6.227 1.00 98.19 487 ILE A O 1
ATOM 4042 N N . GLY A 1 488 ? -18.706 0.207 8.105 1.00 97.56 488 GLY A N 1
ATOM 4043 C CA . GLY A 1 488 ? -19.737 1.245 8.061 1.00 97.56 488 GLY A CA 1
ATOM 4044 C C . GLY A 1 488 ? -19.722 2.040 6.752 1.00 97.56 488 GLY A C 1
ATOM 4045 O O . GLY A 1 488 ? -20.764 2.230 6.120 1.00 97.56 488 GLY A O 1
ATOM 4046 N N . LEU A 1 489 ? -18.532 2.432 6.281 1.00 96.50 489 LEU A N 1
ATOM 4047 C CA . LEU A 1 489 ? -18.359 3.098 4.989 1.00 96.50 489 LEU A CA 1
ATOM 4048 C C . LEU A 1 489 ? -18.781 2.184 3.827 1.00 96.50 489 LEU A C 1
ATOM 4050 O O . LEU A 1 489 ? -19.398 2.646 2.875 1.00 96.50 489 LEU A O 1
ATOM 4054 N N . THR A 1 490 ? -18.548 0.878 3.889 1.00 96.81 490 THR A N 1
ATOM 4055 C CA . THR A 1 490 ? -18.998 -0.027 2.816 1.00 96.81 490 THR A CA 1
ATOM 4056 C C . THR A 1 490 ? -20.519 0.003 2.636 1.00 96.81 490 THR A C 1
ATOM 4058 O O . THR A 1 490 ? -21.008 0.059 1.507 1.00 96.81 490 THR A O 1
ATOM 4061 N N . PHE A 1 491 ? -21.280 -0.000 3.733 1.00 95.50 491 PHE A N 1
ATOM 4062 C CA . PHE A 1 491 ? -22.742 -0.059 3.672 1.00 95.50 491 PHE A CA 1
ATOM 4063 C C . PHE A 1 491 ? -23.394 1.320 3.500 1.00 95.50 491 PHE A C 1
ATOM 4065 O O . PHE A 1 491 ? -24.452 1.408 2.880 1.00 95.50 491 PHE A O 1
ATOM 4072 N N . LYS A 1 492 ? -22.758 2.414 3.940 1.00 88.06 492 LYS A N 1
ATOM 4073 C CA . LYS A 1 492 ? -23.269 3.794 3.829 1.00 88.06 492 LYS A CA 1
ATOM 4074 C C . LYS A 1 492 ? -24.718 3.924 4.334 1.00 88.06 492 LYS A C 1
ATOM 4076 O O . LYS A 1 492 ? -24.940 3.992 5.534 1.00 88.06 492 LYS A O 1
ATOM 4081 N N . ALA A 1 493 ? -25.689 3.992 3.418 1.00 86.31 493 ALA A N 1
ATOM 4082 C CA . ALA A 1 493 ? -27.122 4.105 3.706 1.00 86.31 493 ALA A CA 1
ATOM 4083 C C . ALA A 1 493 ? -27.864 2.759 3.609 1.00 86.31 493 ALA A C 1
ATOM 4085 O O . ALA A 1 493 ? -29.044 2.677 3.946 1.00 86.31 493 ALA A O 1
ATOM 4086 N N . ALA A 1 494 ? -27.196 1.707 3.131 1.00 93.75 494 ALA A N 1
ATOM 4087 C CA . ALA A 1 494 ? -27.717 0.354 3.186 1.00 93.75 494 ALA A CA 1
ATOM 4088 C C . ALA A 1 494 ? -27.708 -0.145 4.642 1.00 93.75 494 ALA A C 1
ATOM 4090 O O . ALA A 1 494 ? -26.805 0.195 5.410 1.00 93.75 494 ALA A O 1
ATOM 4091 N N . PRO A 1 495 ? -28.693 -0.963 5.041 1.00 95.75 495 PRO A N 1
ATOM 4092 C CA . PRO A 1 495 ? -28.717 -1.529 6.380 1.00 95.75 495 PRO A CA 1
ATOM 4093 C C . PRO A 1 495 ? -27.518 -2.460 6.595 1.00 95.75 495 PRO A C 1
ATOM 4095 O O . PRO A 1 495 ? -27.241 -3.321 5.760 1.00 95.75 495 PRO A O 1
ATOM 4098 N N . LEU A 1 496 ? -26.852 -2.321 7.745 1.00 96.94 496 LEU A N 1
ATOM 4099 C CA . LEU A 1 496 ? -25.825 -3.265 8.185 1.00 96.94 496 LEU A CA 1
ATOM 4100 C C . LEU A 1 496 ? -26.448 -4.656 8.426 1.00 96.94 496 LEU A C 1
ATOM 4102 O O . LEU A 1 496 ? -27.539 -4.723 9.020 1.00 96.94 496 LEU A O 1
ATOM 4106 N N . PRO A 1 497 ? -25.781 -5.749 8.016 1.00 96.94 497 PRO A N 1
ATOM 4107 C CA . PRO A 1 497 ? -26.170 -7.117 8.357 1.00 96.94 497 PRO A CA 1
ATOM 4108 C C . PRO A 1 497 ? -26.313 -7.301 9.868 1.00 96.94 497 PRO A C 1
ATOM 4110 O O . PRO A 1 497 ? -25.606 -6.668 10.650 1.00 96.94 497 PRO A O 1
ATOM 4113 N N . LYS A 1 498 ? -27.292 -8.104 10.295 1.00 97.44 498 LYS A N 1
ATOM 4114 C CA . LYS A 1 498 ? -27.678 -8.201 11.715 1.00 97.44 498 LYS A CA 1
ATOM 4115 C C . LYS A 1 498 ? -26.585 -8.836 12.574 1.00 97.44 498 LYS A C 1
ATOM 4117 O O . LYS A 1 498 ? -26.558 -8.586 13.770 1.00 97.44 498 LYS A O 1
ATOM 4122 N N . GLU A 1 499 ? -25.723 -9.626 11.951 1.00 97.62 499 GLU A N 1
ATOM 4123 C CA . GLU A 1 499 ? -24.701 -10.469 12.562 1.00 97.62 499 GLU A CA 1
ATOM 4124 C C . GLU A 1 499 ? -23.586 -9.657 13.226 1.00 97.62 499 GLU A C 1
ATOM 4126 O O . GLU A 1 499 ? -23.036 -10.107 14.220 1.00 97.62 499 GLU A O 1
ATOM 4131 N N . PHE A 1 500 ? -23.274 -8.472 12.693 1.00 96.50 500 PHE A N 1
ATOM 4132 C CA . PHE A 1 500 ? -22.202 -7.600 13.195 1.00 96.50 500 PHE A CA 1
ATOM 4133 C C . PHE A 1 500 ? -22.644 -6.136 13.357 1.00 96.50 500 PHE A C 1
ATOM 4135 O O . PHE A 1 500 ? -21.831 -5.224 13.521 1.00 96.50 500 PHE A O 1
ATOM 4142 N N . ARG A 1 501 ? -23.953 -5.869 13.250 1.00 97.00 501 ARG A N 1
ATOM 4143 C CA . ARG A 1 501 ? -24.508 -4.509 13.325 1.00 97.00 501 ARG A CA 1
ATOM 4144 C C . ARG A 1 501 ? -24.193 -3.845 14.659 1.00 97.00 501 ARG A C 1
ATOM 4146 O O . ARG A 1 501 ? -23.867 -2.661 14.671 1.00 97.00 501 ARG A O 1
ATOM 4153 N N . ASN A 1 502 ? -24.371 -4.570 15.760 1.00 97.31 502 ASN A N 1
ATOM 4154 C CA . ASN A 1 502 ? -24.248 -3.993 17.095 1.00 97.31 502 ASN A CA 1
ATOM 4155 C C . ASN A 1 502 ? -22.795 -3.628 17.384 1.00 97.31 502 ASN A C 1
ATOM 4157 O O . ASN A 1 502 ? -22.530 -2.548 17.892 1.00 97.31 502 ASN A O 1
ATOM 4161 N N . GLU A 1 503 ? -21.869 -4.487 16.987 1.00 97.81 503 GLU A N 1
ATOM 4162 C CA . GLU A 1 503 ? -20.435 -4.323 17.168 1.00 97.81 503 GLU A CA 1
ATOM 4163 C C . GLU A 1 503 ? -19.939 -3.125 16.361 1.00 97.81 503 GLU A C 1
ATOM 4165 O O . GLU A 1 503 ? -19.292 -2.243 16.912 1.00 97.81 503 GLU A O 1
ATOM 4170 N N . VAL A 1 504 ? -20.354 -2.995 15.094 1.00 95.81 504 VAL A N 1
ATOM 4171 C CA . VAL A 1 504 ? -20.027 -1.803 14.293 1.00 95.81 504 VAL A CA 1
ATOM 4172 C C . VAL A 1 504 ? -20.553 -0.518 14.946 1.00 95.81 504 VAL A C 1
ATOM 4174 O O . VAL A 1 504 ? -19.829 0.472 14.976 1.00 95.81 504 VAL A O 1
ATOM 4177 N N . ILE A 1 505 ? -21.788 -0.514 15.465 1.00 95.69 505 ILE A N 1
ATOM 4178 C CA . ILE A 1 505 ? -22.401 0.679 16.079 1.00 95.69 505 ILE A CA 1
ATOM 4179 C C . ILE A 1 505 ? -21.762 1.030 17.427 1.00 95.69 505 ILE A C 1
ATOM 4181 O O . ILE A 1 505 ? -21.630 2.207 17.727 1.00 95.69 505 ILE A O 1
ATOM 4185 N N . LEU A 1 506 ? -21.407 0.040 18.249 1.00 96.06 506 LEU A N 1
ATOM 4186 C CA . LEU A 1 506 ? -20.845 0.268 19.585 1.00 96.06 506 LEU A CA 1
ATOM 4187 C C . LEU A 1 506 ? -19.368 0.676 19.549 1.00 96.06 506 LEU A C 1
ATOM 4189 O O . LEU A 1 506 ? -18.895 1.306 20.492 1.00 96.06 506 LEU A O 1
ATOM 4193 N N . THR A 1 507 ? -18.635 0.299 18.497 1.00 94.44 507 THR A N 1
ATOM 4194 C CA . THR A 1 507 ? -17.214 0.642 18.344 1.00 94.44 507 THR A CA 1
ATOM 4195 C C . THR A 1 507 ? -16.987 2.044 17.758 1.00 94.44 507 THR A C 1
ATOM 4197 O O . THR A 1 507 ? -15.919 2.613 17.984 1.00 94.44 507 THR A O 1
ATOM 4200 N N . ILE A 1 508 ? -17.942 2.589 16.990 1.00 87.69 508 ILE A N 1
ATOM 4201 C CA . ILE A 1 508 ? -17.901 3.963 16.438 1.00 87.69 508 ILE A CA 1
ATOM 4202 C C . ILE A 1 508 ? -18.396 4.952 17.492 1.00 87.69 508 ILE A C 1
ATOM 4204 O O . ILE A 1 508 ? -17.721 5.994 17.664 1.00 87.69 508 ILE A O 1
#

InterPro domains:
  IPR011989 Armadillo-like helical [G3DSA:1.25.10.10] (300-491)
  IPR016024 Armadillo-type fold [SSF48371] (308-488)

Solvent-accessible surface area (backbone atoms only — not comparable to full-atom values): 30868 Å² total; per-residue (Å²): 123,75,66,60,60,57,50,53,52,51,52,53,52,52,51,55,52,51,51,52,53,51,51,53,51,53,54,55,48,54,52,51,52,55,49,51,53,51,52,53,50,54,51,54,52,52,54,52,52,55,49,55,53,51,52,55,51,53,54,51,50,54,54,52,51,55,50,53,52,55,51,54,50,54,51,51,53,53,51,54,51,54,54,54,50,54,51,53,58,54,49,58,63,46,52,64,54,43,68,64,45,53,74,58,44,61,68,47,52,56,55,50,53,54,52,49,54,54,50,50,55,52,51,53,51,50,52,52,52,54,54,50,54,54,53,51,53,53,54,51,53,54,52,50,54,51,53,51,53,54,50,52,58,50,52,52,53,52,52,52,53,52,52,52,55,50,56,53,53,50,56,60,54,52,72,65,58,72,79,73,74,87,80,86,82,88,82,91,84,88,80,89,80,88,86,84,89,89,86,84,79,82,88,84,79,95,72,91,82,82,83,92,78,85,87,83,88,78,79,89,76,86,81,78,85,81,85,77,90,81,80,93,85,82,92,79,91,87,81,89,87,79,87,88,90,77,88,80,90,83,81,90,83,90,80,93,77,91,78,92,76,96,72,86,88,69,85,70,81,77,72,73,83,67,78,76,88,81,75,77,70,79,75,87,46,72,66,56,53,50,54,49,50,52,53,49,53,55,50,52,54,56,41,63,77,69,71,68,87,79,83,71,45,70,66,59,50,41,53,52,33,52,54,50,59,50,50,69,77,47,82,93,44,72,65,46,53,51,46,47,41,49,48,26,48,53,50,28,52,42,49,69,73,29,61,83,37,55,67,54,47,61,71,65,40,35,61,59,51,49,52,50,50,58,71,67,48,56,71,94,68,66,50,61,49,63,46,46,34,54,50,53,48,64,68,63,45,53,49,76,60,52,57,69,36,55,88,70,41,49,59,67,52,32,47,61,34,59,74,42,89,49,62,68,45,24,38,48,26,39,51,50,52,30,52,46,53,52,28,42,55,58,39,39,78,74,70,48,85,63,66,60,50,60,52,33,56,74,70,45,39,49,61,52,38,50,52,50,41,72,48,79,84,60,86,58,61,66,41,32,38,36,24,28,49,34,53,50,62,56,41,66,90,51,82,68,60,83,91,55,36,64,59,37,61,73,59,106

pLDDT: mean 78.12, std 23.09, range [27.41, 98.75]

Nearest PDB structures (foldseek):
  4u2x-assembly1_D  TM=8.255E-01  e=1.995E-04  Homo sapiens
  2z6h-assembly1_A  TM=7.409E-01  e=3.332E-03  Homo sapiens
  6u62-assembly1_A  TM=7.014E-01  e=3.396E-02  Homo sapiens
  7ux2-assembly1_A  TM=5.896E-01  e=1.329E-02  Homo sapiens

Radius of gyration: 46.11 Å; Cα contacts (8 Å, |Δi|>4): 240; chains: 1; bounding box: 62×126×168 Å

Secondary structure (DSSP, 8-state):
-HHHHHHHHHHHHHHHHHHHHHHHHHHHHHHHHHHHHHHHHHHHHHHHHHHHHHHHHHHHHHHHHHHHHHHHHHHHHHHHHHHHHHHHHHHHHHHHHHHHHHHHHHHHHHHHHHHHHHHHHHHHHHHHHHHHHHHHHHHHHHHHHHHHHHHHHHHHHHHHHHHHHHHHHHHHHHTTTTTS------------------S-------------------------------------S---------------------------------------TT------SHHHHHHHHHHHHHHHHHHHHHT-S----HHHHHHHHHHHHHHHHS---HHHHHHHHHHHHHHHHHHHH-GGGHHHHHHHTHHHHHHHHHHHS-GGG--HHHHHHHHHHHHHS-HHHHHTTTTTTHHHHHHHHTT-S-HHHHHHHHHHHHHHHHHHHHHHTTT----HHHHHHHTTHHHHHHHHHH----S-THHHHHHHHHHHHHHTTSPPPTTTHHHHHHH-

Mean predicted aligned error: 18.18 Å